Protein 5ZVL (pdb70)

Secondary structure (DSSP, 8-state):
-THHHHHHHHHHHSS-SEEEEE-TT-HHHHHHHHHHHTTT--EEEEETTTSSSTHHHHHHHHHHHS--SS-EEEESSSEEE-HHHHTHHHHTTTHHHHHHHH--/--S-S-HHHHHHHHHHHHTSSEEEEE-TT-HHHHHHHHHHHHHT---EEEEGGGSTTTTHHHHHHHHHHS--SSPEEEESSSEEE-HHHHHHHHHTTHHHHHTTSS--/-TTTTTHHHHHHHHTTSSEEEEE-TT-HHHHHHHHHHHHTT--EEEEEGGGSTTHHHHHHHHHHHHS--SS-EEEETTEEEE-TTHHHHHHHSSHHHHHHHSSS--/----TTTHHHHHHHTTSSBEEEE-TT-HHHHHHHHHHHHTT---EEEETTTSTTHHHHHHHHHHHHS--SS-BB-BSS---B-HHHHTTTTTTS-HHHHHHHSS--/--TTHHHHHHHHTSSSEEEEE-TT-HHHHHHHHHHHHT---EEEEEGGGSSSGGGHHHHTHHHH---SS-EEEESSSEEESTTTTTTTTSSSHHHHHHHHH--

Sequence (527 aa):
SDPMALAKAKEIVASAPVVVFSKSYCPFCVQVKKLFTQLGASFKAIELDTESDGTEIQSALAEWTGQRTVPNVFINGKHIGGCDDTIALNKGGKLVALLTEAGAAMAISDPMALAKAKEIVASAPVVVFSKSYCPFCVQVKKLFTQLGASFKAIELDTESDGTEIQSALAEWTGQRTVPNVFINGKHIGGCDDTIALNKGGKLVALLTEAGAISDPMALAKAKEIVASAPVVVFSKSYCPFCVQVKKLFTQLGASFKAIELDTESDGTEIQSALAEWTGQRTVPNVFINGKHIGGCDDTIALNKGGKLVALLTEAGAIISDPMALAKAKEIVASAPVVVFSKSYCPFCVQVKKLFTQLGASFKAIELDTESDGTEIQSALAEWTGQRTVPNVFINGKHIGGCDDTIALNKGGKLVALLTEAGAIDPMALAKAKEIVASAPVVVFSKSYCPFCVQVKKLFTQLGASFKAIELDTESDGTEIQSALAEWTGQRTVPNVFINGKHIGGCDDTIALNKGGKLVALLTEAGA

InterPro domains:
  IPR002109 Glutaredoxin [PF00462] (33-95)
  IPR011767 Glutaredoxin active site [PS00195] (35-50)
  IPR011899 Glutaredoxin, eukaryotic/virial [TIGR02180] (33-113)
  IPR014025 Glutaredoxin subgroup [PR00160] (33-51)
  IPR014025 Glutaredoxin subgroup [PR00160] (78-91)
  IPR014025 Glutaredoxin subgroup [PR00160] (92-105)
  IPR036249 Thioredoxin-like superfamily [SSF52833] (22-120)

Nearest PDB structures (foldseek):
  5zvl-assembly2_B  TM=1.009E+00  e=5.479E-22  Triticum aestivum
  5zvl-assembly1_A  TM=9.871E-01  e=1.030E-17  Triticum aestivum
  5gtx-assembly2_B  TM=9.747E-01  e=8.383E-14  Polygonaceae
  5kqa-assembly1_A  TM=9.798E-01  e=9.534E-14  Polygonaceae
  2e7p-assembly1_B  TM=9.756E-01  e=4.186E-13  Populus tremula x Populus tremuloides

CATH classification: 3.40.30.10

B-factor: mean 45.59, std 16.76, range [11.96, 102.01]

Radius of gyration: 39.52 Å; Cα contacts (8 Å, |Δi|>4): 935; chains: 5; bounding box: 70×101×98 Å

Foldseek 3Di:
DQVVLLVVLVVVLQPDQKEKEEAPPDPFSVVVVVVQVVLVFDYDYHHLVPDPCSVSNLVSCCVVPVANDGIWMDRNPDGQHGSVRLVVCVVPVHNSPSRVVSND/DPLAPDPVLLVVLVVQLQPAQKEWEAAPPDPQSVVVVVVCVVLVHDYYYHHLVPDPCSVSNQVRVCSVVVANDDGWMHGNHDGQGTSVGLVCCVVPPVNSVSGCVSDD/DPVPPLLVVLQVQLQPDQKEWEAAPPDPLVCVVVVVCVVLLFDYHYHHLVVDDCSVSNQVSCCVVVVARDDGFMHGNNDTQGDSCSLVVCVVDPNPSVSSVVGDRD/DDPVVLLVVLQVQLQPDQKEWEAAPPDPFSVVVVPVLVVLVFDYHYHHLVVDPHSVSNQVSVCVPPVDNDDGFMHRRSDTQGGSVRVVVCVVPVNNCVSCVVGDRD/DPCLVVVLVVVLQVAQKEKAAAPPDPLVVVVVVVCVVLVQDYDYHHQVVDPPRPSNLVVCCPPVVDSDPIFMHGSPGGQGGSVSLPVCVVDCNNVVSSVVRDD

Organism: Triticum aestivum (NCBI:txid4565)

Solvent-accessible surface area: 25458 Å² total; per-residue (Å²): 100,101,98,146,9,44,54,77,0,25,114,26,0,11,58,15,52,2,0,0,1,0,54,71,146,18,113,115,0,65,91,2,24,108,16,0,80,145,62,52,21,53,69,116,39,25,39,8,61,85,76,115,32,1,88,70,1,46,62,7,3,32,132,46,30,54,18,155,61,25,0,4,0,0,8,25,54,69,58,34,3,2,1,94,69,0,67,46,44,49,162,26,68,106,0,65,37,58,8,79,124,16,36,94,138,169,74,21,87,53,92,173,11,20,56,89,0,22,108,18,0,4,58,13,44,0,0,0,0,0,45,31,20,13,13,57,0,58,95,3,33,111,31,0,89,111,51,61,5,76,58,82,38,20,41,5,40,92,72,122,36,1,112,81,4,37,57,1,2,16,69,51,35,58,32,182,70,24,0,4,0,0,7,32,34,65,60,36,2,3,10,73,68,1,86,60,40,44,188,59,38,134,0,66,47,52,5,84,116,12,48,46,97,89,82,76,97,20,10,42,86,0,21,111,18,1,9,57,16,38,0,0,0,0,0,48,37,31,14,14,54,0,58,92,0,34,138,19,0,84,140,50,52,6,66,66,76,35,22,48,4,43,97,80,116,43,3,103,79,1,30,59,3,1,23,92,56,26,65,27,193,87,17,0,1,0,1,5,32,7,106,48,32,3,6,28,78,62,0,46,54,42,47,162,42,62,134,0,69,58,57,4,83,115,10,44,17,214,171,91,60,91,151,10,39,48,71,0,17,104,26,1,9,59,16,34,0,0,0,0,0,46,35,23,12,20,43,0,70,66,3,40,73,7,0,88,129,55,50,5,63,56,89,38,15,38,5,40,87,76,122,37,0,107,83,4,29,56,2,2,19,83,66,40,66,33,197,77,20,0,2,0,1,8,35,5,121,33,42,1,2,8,94,76,2,56,50,36,62,159,56,56,120,0,75,42,46,2,77,136,10,70,7,171,147,101,121,6,41,49,85,0,88,118,25,13,90,49,25,42,0,0,0,0,0,54,41,32,14,19,70,0,52,93,0,38,123,30,2,93,130,50,55,1,72,62,86,50,19,47,8,46,91,85,118,37,2,102,66,8,33,60,2,2,25,147,72,34,42,24,154,84,19,2,2,0,1,4,90,58,98,57,26,4,12,18,106,74,0,72,55,43,35,185,47,50,142,0,68,43,53,3,96,142,28,25,88

Structure (mmCIF, N/CA/C/O backbone):
data_5ZVL
#
_entry.id   5ZVL
#
_cell.length_a   92.557
_cell.length_b   173.636
_cell.length_c   175.708
_cell.angle_alpha   90.000
_cell.angle_beta   90.000
_cell.angle_gamma   90.000
#
_symmetry.space_group_name_H-M   'I 2 2 2'
#
loop_
_entity.id
_entity.type
_entity.pdbx_description
1 polymer Glutaredoxin
2 water water
#
loop_
_atom_site.group_PDB
_atom_site.id
_atom_site.type_symbol
_atom_site.label_atom_id
_atom_site.label_alt_id
_atom_site.label_comp_id
_atom_site.label_asym_id
_atom_site.label_entity_id
_atom_site.label_seq_id
_atom_site.pdbx_PDB_ins_code
_atom_site.Cartn_x
_atom_site.Cartn_y
_atom_site.Cartn_z
_atom_site.occupancy
_atom_site.B_iso_or_equiv
_atom_site.auth_seq_id
_atom_site.auth_comp_id
_atom_site.auth_asym_id
_atom_site.auth_atom_id
_atom_site.pdbx_PDB_model_num
ATOM 1 N N . SER A 1 48 ? 6.355 14.327 -13.948 1.00 83.76 48 SER A N 1
ATOM 2 C CA . SER A 1 48 ? 7.287 15.298 -13.409 1.00 86.57 48 SER A CA 1
ATOM 3 C C . SER A 1 48 ? 6.902 16.725 -13.769 1.00 83.20 48 SER A C 1
ATOM 4 O O . SER A 1 48 ? 6.398 17.472 -12.941 1.00 80.58 48 SER A O 1
ATOM 7 N N . ASP A 1 49 ? 7.143 17.089 -15.010 1.00 78.04 49 ASP A N 1
ATOM 8 C CA . ASP A 1 49 ? 6.837 18.415 -15.502 1.00 77.41 49 ASP A CA 1
ATOM 9 C C . ASP A 1 49 ? 7.372 19.532 -14.611 1.00 78.05 49 ASP A C 1
ATOM 10 O O . ASP A 1 49 ? 8.567 19.809 -14.630 1.00 76.70 49 ASP A O 1
ATOM 15 N N . PRO A 1 50 ? 6.448 20.176 -13.799 1.00 77.82 50 PRO A N 1
ATOM 16 C CA . PRO A 1 50 ? 7.001 21.279 -13.016 1.00 70.40 50 PRO A CA 1
ATOM 17 C C . PRO A 1 50 ? 7.996 20.788 -12.027 1.00 66.65 50 PRO A C 1
ATOM 18 O O . PRO A 1 50 ? 8.748 21.569 -11.483 1.00 61.94 50 PRO A O 1
ATOM 22 N N . MET A 1 51 ? 7.993 19.491 -11.806 1.00 67.89 51 MET A N 1
ATOM 23 C CA . MET A 1 51 ? 8.916 18.890 -10.880 1.00 67.99 51 MET A CA 1
ATOM 24 C C . MET A 1 51 ? 10.245 18.909 -11.580 1.00 63.44 51 MET A C 1
ATOM 25 O O . MET A 1 51 ? 11.293 19.093 -10.992 1.00 57.32 51 MET A O 1
ATOM 30 N N . ALA A 1 52 ? 10.166 18.718 -12.875 1.00 61.89 52 ALA A N 1
ATOM 31 C CA . ALA A 1 52 ? 11.341 18.717 -13.737 1.00 57.90 52 ALA A CA 1
ATOM 32 C C . ALA A 1 52 ? 11.990 20.099 -13.793 1.00 56.78 52 ALA A C 1
ATOM 33 O O . ALA A 1 52 ? 13.196 20.251 -13.537 1.00 49.53 52 ALA A O 1
ATOM 35 N N . LEU A 1 53 ? 11.167 21.097 -14.129 1.00 58.90 53 LEU A N 1
ATOM 36 C CA . LEU A 1 53 ? 11.577 22.503 -14.202 1.00 53.76 53 LEU A CA 1
ATOM 37 C C . LEU A 1 53 ? 12.272 22.979 -12.949 1.00 45.15 53 LEU A C 1
ATOM 38 O O . LEU A 1 53 ? 13.109 23.877 -12.998 1.00 36.27 53 LEU A O 1
ATOM 43 N N . ALA A 1 54 ? 11.905 22.387 -11.819 1.00 46.08 54 ALA A N 1
ATOM 44 C CA . ALA A 1 54 ? 12.558 22.701 -10.565 1.00 46.50 54 ALA A CA 1
ATOM 45 C C . ALA A 1 54 ? 13.998 22.194 -10.576 1.00 52.02 54 ALA A C 1
ATOM 46 O O . ALA A 1 54 ? 14.942 22.986 -10.423 1.00 45.57 54 ALA A O 1
ATOM 48 N N . LYS A 1 55 ? 14.168 20.916 -10.853 1.00 57.31 55 LYS A N 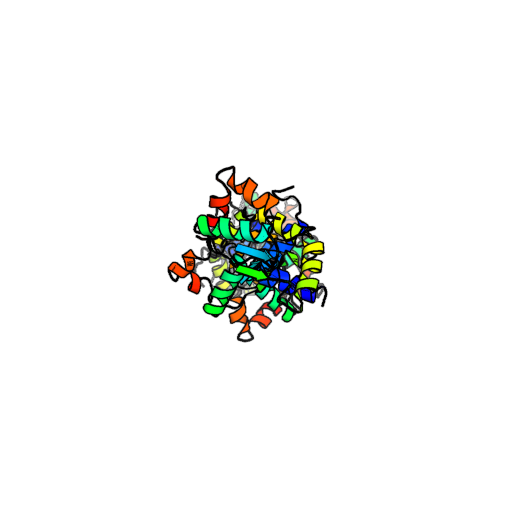1
ATOM 49 C CA . LYS A 1 55 ? 15.462 20.294 -10.796 1.00 53.47 55 LYS A CA 1
ATOM 50 C C . LYS A 1 55 ? 16.373 21.021 -11.705 1.00 47.84 55 LYS A C 1
ATOM 51 O O . LYS A 1 55 ? 17.462 21.374 -11.347 1.00 42.27 55 LYS A O 1
ATOM 57 N N . ALA A 1 56 ? 15.891 21.265 -12.895 1.00 41.99 56 ALA A N 1
ATOM 58 C CA . ALA A 1 56 ? 16.601 22.090 -13.856 1.00 42.97 56 ALA A CA 1
ATOM 59 C C . ALA A 1 56 ? 17.195 23.311 -13.153 1.00 48.86 56 ALA A C 1
ATOM 60 O O . ALA A 1 56 ? 18.421 23.454 -13.076 1.00 40.75 56 ALA A O 1
ATOM 62 N N . LYS A 1 57 ? 16.306 24.155 -12.615 1.00 53.79 57 LYS A N 1
ATOM 63 C CA . LYS A 1 57 ? 16.656 25.382 -11.891 1.00 44.05 57 LYS A CA 1
ATOM 64 C C . LYS A 1 57 ? 17.536 25.118 -10.677 1.00 42.87 57 LYS A C 1
ATOM 65 O O . LYS A 1 57 ? 18.485 25.862 -10.398 1.00 34.24 57 LYS A O 1
ATOM 71 N N . GLU A 1 58 ? 17.235 24.050 -9.985 1.00 42.86 58 GLU A N 1
ATOM 72 C CA . GLU A 1 58 ? 18.020 23.679 -8.854 1.00 47.67 58 GLU A CA 1
ATOM 73 C C . GLU A 1 58 ? 19.440 23.584 -9.326 1.00 52.89 58 GLU A C 1
ATOM 74 O O . GLU A 1 58 ? 20.317 24.206 -8.772 1.00 47.42 58 GLU A O 1
ATOM 80 N N . ILE A 1 59 ? 19.661 22.785 -10.359 1.00 53.54 59 ILE A N 1
ATOM 81 C CA . ILE A 1 59 ? 20.987 22.587 -10.935 1.00 47.16 59 ILE A CA 1
ATOM 82 C C . ILE A 1 59 ? 21.682 23.914 -11.227 1.00 46.75 59 ILE A C 1
ATOM 83 O O . ILE A 1 59 ? 22.780 24.177 -10.705 1.00 41.65 59 ILE A O 1
ATOM 88 N N . VAL A 1 60 ? 21.028 24.767 -11.970 1.00 45.22 60 VAL A N 1
ATOM 89 C CA . VAL A 1 60 ? 21.670 25.955 -12.445 1.00 44.81 60 VAL A CA 1
ATOM 90 C C . VAL A 1 60 ? 22.127 26.776 -11.328 1.00 51.88 60 VAL A C 1
ATOM 91 O O . VAL A 1 60 ? 23.090 27.491 -11.442 1.00 53.39 60 VAL A O 1
ATOM 95 N N . ALA A 1 61 ? 21.409 26.712 -10.245 1.00 51.34 61 ALA A N 1
ATOM 96 C CA . ALA A 1 61 ? 21.844 27.364 -9.023 1.00 49.16 61 ALA A CA 1
ATOM 97 C C . ALA A 1 61 ? 22.979 26.535 -8.454 1.00 52.83 61 ALA A C 1
ATOM 98 O O . ALA A 1 61 ? 22.801 25.343 -8.158 1.00 55.55 61 ALA A O 1
ATOM 100 N N . SER A 1 62 ? 24.142 27.174 -8.318 1.00 57.56 62 SER A N 1
ATOM 101 C CA . SER A 1 62 ? 25.399 26.502 -7.970 1.00 60.51 62 SER A CA 1
ATOM 102 C C . SER A 1 62 ? 25.662 25.283 -8.875 1.00 49.03 62 SER A C 1
ATOM 103 O O . SER A 1 62 ? 25.284 24.169 -8.478 1.00 49.65 62 SER A O 1
ATOM 106 N N . ALA A 1 63 ? 26.308 25.429 -10.052 1.00 50.94 63 ALA A N 1
ATOM 107 C CA . ALA A 1 63 ? 27.037 26.603 -10.620 1.00 44.62 63 ALA A CA 1
ATOM 108 C C . ALA A 1 63 ? 28.283 26.994 -9.808 1.00 42.97 63 ALA A C 1
ATOM 109 O O . ALA A 1 63 ? 28.534 26.356 -8.785 1.00 50.15 63 ALA A O 1
ATOM 111 N N . PRO A 1 64 ? 29.013 27.999 -10.237 1.00 36.52 64 PRO A N 1
ATOM 112 C CA . PRO A 1 64 ? 29.114 29.118 -11.156 1.00 43.06 64 PRO A CA 1
ATOM 113 C C . PRO A 1 64 ? 28.669 28.906 -12.537 1.00 45.92 64 PRO A C 1
ATOM 114 O O . PRO A 1 64 ? 27.740 29.547 -12.937 1.00 45.68 64 PRO A O 1
ATOM 118 N N . VAL A 1 65 ? 29.360 28.048 -13.265 1.00 49.55 65 VAL A N 1
ATOM 119 C CA . VAL A 1 65 ? 29.005 27.745 -14.644 1.00 43.60 65 VAL A CA 1
ATOM 120 C C . VAL A 1 65 ? 28.239 26.441 -14.701 1.00 41.81 65 VAL A C 1
ATOM 121 O O . VAL A 1 65 ? 28.529 25.521 -13.937 1.00 41.76 65 VAL A O 1
ATOM 125 N N . VAL A 1 66 ? 27.241 26.371 -15.577 1.00 35.14 66 VAL A N 1
ATOM 126 C CA . VAL A 1 66 ? 26.543 25.121 -15.807 1.00 36.14 66 VAL A CA 1
ATOM 127 C C . VAL A 1 66 ? 26.253 24.943 -17.289 1.00 46.70 66 VAL A C 1
ATOM 128 O O . VAL A 1 66 ? 25.708 25.840 -17.937 1.00 49.20 66 VAL A O 1
ATOM 132 N N . VAL A 1 67 ? 26.655 23.790 -17.826 1.00 49.00 67 VAL A N 1
ATOM 133 C CA . VAL A 1 67 ? 26.410 23.444 -19.218 1.00 41.96 67 VAL A CA 1
ATOM 134 C C . VAL A 1 67 ? 25.529 22.221 -19.265 1.00 41.36 67 VAL A C 1
ATOM 135 O O . VAL A 1 67 ? 25.954 21.137 -18.879 1.00 45.43 67 VAL A O 1
ATOM 139 N N . PHE A 1 68 ? 24.293 22.384 -19.708 1.00 43.19 68 PHE A N 1
ATOM 140 C CA . PHE A 1 68 ? 23.480 21.214 -19.984 1.00 43.77 68 PHE A CA 1
ATOM 141 C C . PHE A 1 68 ? 24.052 20.645 -21.259 1.00 49.43 68 PHE A C 1
ATOM 142 O O . PHE A 1 68 ? 24.487 21.400 -22.129 1.00 46.82 68 PHE A O 1
ATOM 150 N N . SER A 1 69 ? 24.095 19.321 -21.363 1.00 54.45 69 SER A N 1
ATOM 151 C CA . SER A 1 69 ? 24.896 18.686 -22.406 1.00 50.31 69 SER A CA 1
ATOM 152 C C . SER A 1 69 ? 24.398 17.288 -22.743 1.00 45.97 69 SER A C 1
ATOM 153 O O . SER A 1 69 ? 23.655 16.687 -21.969 1.00 44.52 69 SER A O 1
ATOM 156 N N . LYS A 1 70 ? 24.868 16.748 -23.857 1.00 50.00 70 LYS A N 1
ATOM 157 C CA . LYS A 1 70 ? 24.868 15.310 -24.119 1.00 49.31 70 LYS A CA 1
ATOM 158 C C . LYS A 1 70 ? 26.255 14.749 -24.369 1.00 44.97 70 LYS A C 1
ATOM 159 O O . LYS A 1 70 ? 27.169 15.433 -24.755 1.00 47.55 70 LYS A O 1
ATOM 165 N N . SER A 1 71 ? 26.385 13.455 -24.164 1.00 45.55 71 SER A N 1
ATOM 166 C CA . SER A 1 71 ? 27.670 12.769 -24.244 1.00 49.64 71 SER A CA 1
ATOM 167 C C . SER A 1 71 ? 28.294 12.804 -25.590 1.00 46.98 71 SER A C 1
ATOM 168 O O . SER A 1 71 ? 29.477 12.951 -25.752 1.00 38.81 71 SER A O 1
ATOM 171 N N . TYR A 1 72 ? 27.430 12.703 -26.562 1.00 39.99 72 TYR A N 1
ATOM 172 C CA . TYR A 1 72 ? 27.796 12.620 -27.919 1.00 34.62 72 TYR A CA 1
ATOM 173 C C . TYR A 1 72 ? 27.641 13.849 -28.725 1.00 44.15 72 TYR A C 1
ATOM 174 O O . TYR A 1 72 ? 27.570 13.779 -29.904 1.00 41.97 72 TYR A O 1
ATOM 183 N N . CYS A 1 73 ? 27.559 14.992 -28.101 1.00 50.18 73 CYS A N 1
ATOM 184 C CA . CYS A 1 73 ? 27.364 16.262 -28.808 1.00 47.61 73 CYS A CA 1
ATOM 185 C C . CYS A 1 73 ? 28.701 16.963 -29.090 1.00 46.49 73 CYS A C 1
ATOM 186 O O . CYS A 1 73 ? 29.411 17.369 -28.161 1.00 42.41 73 CYS A O 1
ATOM 189 N N . PRO A 1 74 ? 29.060 17.062 -30.381 1.00 45.39 74 PRO A N 1
ATOM 190 C CA . PRO A 1 74 ? 30.271 17.744 -30.847 1.00 46.19 74 PRO A CA 1
ATOM 191 C C . PRO A 1 74 ? 30.443 19.126 -30.210 1.00 50.75 74 PRO A C 1
ATOM 192 O O . PRO A 1 74 ? 31.466 19.377 -29.567 1.00 46.55 74 PRO A O 1
ATOM 196 N N . PHE A 1 75 ? 29.451 20.001 -30.394 1.00 55.27 75 PHE A N 1
ATOM 197 C CA . PHE A 1 75 ? 29.512 21.373 -29.888 1.00 53.60 75 PHE A CA 1
ATOM 198 C C . PHE A 1 75 ? 29.746 21.468 -28.377 1.00 51.31 75 PHE A C 1
ATOM 199 O O . PHE A 1 75 ? 30.634 22.211 -27.946 1.00 48.76 75 PHE A O 1
ATOM 207 N N . CYS A 1 76 ? 28.965 20.720 -27.584 1.00 43.85 76 CYS A N 1
ATOM 208 C CA . CYS A 1 76 ? 29.090 20.722 -26.114 1.00 41.47 76 CYS A CA 1
ATOM 209 C C . CYS A 1 76 ? 30.538 20.585 -25.678 1.00 45.29 76 CYS A C 1
ATOM 210 O O . CYS A 1 76 ? 30.981 21.212 -24.714 1.00 45.59 76 CYS A O 1
ATOM 213 N N . VAL A 1 77 ? 31.277 19.773 -26.427 1.00 54.58 77 VAL A N 1
ATOM 214 C CA . VAL A 1 77 ? 32.695 19.541 -26.160 1.00 56.87 77 VAL A CA 1
ATOM 215 C C . VAL A 1 77 ? 33.584 20.766 -26.478 1.00 50.44 77 VAL A C 1
ATOM 216 O O . VAL A 1 77 ? 34.606 20.986 -25.808 1.00 51.84 77 VAL A O 1
ATOM 220 N N . GLN A 1 78 ? 33.110 21.632 -27.366 1.00 43.51 78 GLN A N 1
ATOM 221 C CA . GLN A 1 78 ? 33.903 22.783 -27.768 1.00 48.52 78 GLN A CA 1
ATOM 222 C C . GLN A 1 78 ? 33.787 23.794 -26.724 1.00 57.95 78 GLN A C 1
ATOM 223 O O . GLN A 1 78 ? 34.702 24.541 -26.411 1.00 57.98 78 GLN A O 1
ATOM 229 N N . VAL A 1 79 ? 32.595 23.823 -26.197 1.00 57.66 79 VAL A N 1
ATOM 230 C CA . VAL A 1 79 ? 32.280 24.638 -25.049 1.00 53.55 79 VAL A CA 1
ATOM 231 C C . VAL A 1 79 ? 33.208 24.225 -23.920 1.00 57.00 79 VAL A C 1
ATOM 232 O O . VAL A 1 79 ? 34.094 25.003 -23.542 1.00 58.21 79 VAL A O 1
ATOM 236 N N . LYS A 1 80 ? 33.042 23.007 -23.437 1.00 49.57 80 LYS A N 1
ATOM 237 C CA . LYS A 1 80 ? 33.740 22.579 -22.262 1.00 49.84 80 LYS A CA 1
ATOM 238 C C . LYS A 1 80 ? 35.217 22.821 -22.335 1.00 60.42 80 LYS A C 1
ATOM 239 O O . LYS A 1 80 ? 35.847 23.205 -21.394 1.00 60.36 80 LYS A O 1
ATOM 245 N N . LYS A 1 81 ? 35.677 22.891 -23.534 1.00 61.52 81 LYS A N 1
ATOM 246 C CA . LYS A 1 81 ? 37.053 23.063 -23.680 1.00 63.40 81 LYS A CA 1
ATOM 247 C C . LYS A 1 81 ? 37.362 24.503 -23.517 1.00 60.84 81 LYS A C 1
ATOM 248 O O . LY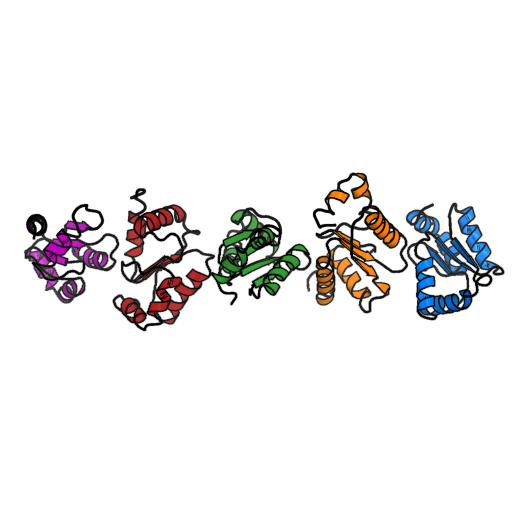S A 1 81 ? 38.232 24.856 -22.758 1.00 53.76 81 LYS A O 1
ATOM 254 N N . LEU A 1 82 ? 36.547 25.307 -24.176 1.00 58.89 82 LEU A N 1
ATOM 255 C CA . LEU A 1 82 ? 36.733 26.739 -24.131 1.00 61.18 82 LEU A CA 1
ATOM 256 C C . LEU A 1 82 ? 36.855 27.189 -22.715 1.00 67.96 82 LEU A C 1
ATOM 257 O O . LEU A 1 82 ? 37.625 28.073 -22.392 1.00 65.79 82 LEU A O 1
ATOM 262 N N . PHE A 1 83 ? 36.116 26.553 -21.838 1.00 65.97 83 PHE A N 1
ATOM 263 C CA . PHE A 1 83 ? 36.162 27.007 -20.486 1.00 63.91 83 PHE A CA 1
ATOM 264 C C . PHE A 1 83 ? 37.478 26.597 -19.955 1.00 67.84 83 PHE A C 1
ATOM 265 O O . PHE A 1 83 ? 38.255 27.421 -19.545 1.00 66.23 83 PHE A O 1
ATOM 273 N N . THR A 1 84 ? 37.806 25.346 -20.179 1.00 69.03 84 THR A N 1
ATOM 274 C CA . THR A 1 84 ? 38.941 24.811 -19.520 1.00 66.18 84 THR A CA 1
ATOM 275 C C . THR A 1 84 ? 40.165 25.533 -19.927 1.00 66.11 84 THR A C 1
ATOM 276 O O . THR A 1 84 ? 41.003 25.794 -19.118 1.00 66.31 84 THR A O 1
ATOM 280 N N . GLN A 1 85 ? 40.225 25.946 -21.171 1.00 62.87 85 GLN A N 1
ATOM 281 C CA . GLN A 1 85 ? 41.423 26.595 -21.624 1.00 63.49 85 GLN A CA 1
ATOM 282 C C . GLN A 1 85 ? 41.342 28.027 -21.331 1.00 69.50 85 GLN A C 1
ATOM 283 O O . GLN A 1 85 ? 42.173 28.797 -21.764 1.00 70.94 85 GLN A O 1
ATOM 289 N N . LEU A 1 86 ? 40.321 28.387 -20.584 1.00 73.36 86 LEU A N 1
ATOM 290 C CA . LEU A 1 86 ? 40.107 29.760 -20.134 1.00 73.26 86 LEU A CA 1
ATOM 291 C C . LEU A 1 86 ? 40.408 29.929 -18.660 1.00 70.25 86 LEU A C 1
ATOM 292 O O . LEU A 1 86 ? 40.520 31.055 -18.177 1.00 61.66 86 LEU A O 1
ATOM 297 N N . GLY A 1 87 ? 40.551 28.809 -17.958 1.00 68.51 87 GLY A N 1
ATOM 298 C CA . GLY A 1 87 ? 40.820 28.836 -16.531 1.00 70.36 87 GLY A CA 1
ATOM 299 C C . GLY A 1 87 ? 39.525 28.701 -15.758 1.00 71.88 87 GLY A C 1
ATOM 300 O O . GLY A 1 87 ? 39.481 28.879 -14.538 1.00 73.02 87 GLY A O 1
ATOM 301 N N . ALA A 1 88 ? 38.467 28.366 -16.486 1.00 69.03 88 ALA A N 1
ATOM 302 C CA . ALA A 1 88 ? 37.127 28.318 -15.916 1.00 65.64 88 ALA A CA 1
ATOM 303 C C . ALA A 1 88 ? 36.957 27.105 -15.041 1.00 64.88 88 ALA A C 1
ATOM 304 O O . ALA A 1 88 ? 37.927 26.462 -14.658 1.00 73.33 88 ALA A O 1
ATOM 306 N N . SER A 1 89 ? 35.701 26.773 -14.812 1.00 62.62 89 SER A N 1
ATOM 307 C CA . SER A 1 89 ? 35.315 25.719 -13.910 1.00 62.22 89 SER A CA 1
ATOM 308 C C . SER A 1 89 ? 33.875 25.563 -14.023 1.00 57.96 89 SER A C 1
ATOM 309 O O . SER A 1 89 ? 33.172 26.504 -13.924 1.00 56.81 89 SER A O 1
ATOM 312 N N . PHE A 1 90 ? 33.411 24.361 -14.228 1.00 56.13 90 PHE A N 1
ATOM 313 C CA . PHE A 1 90 ? 32.004 24.177 -14.540 1.00 50.46 90 PHE A CA 1
ATOM 314 C C . PHE A 1 90 ? 31.399 22.883 -14.037 1.00 52.89 90 PHE A C 1
ATOM 315 O O . PHE A 1 90 ? 32.063 22.061 -13.412 1.00 61.99 90 PHE A O 1
ATOM 323 N N . LYS A 1 91 ? 30.148 22.676 -14.366 1.00 44.66 91 LYS A N 1
ATOM 324 C CA . LYS A 1 91 ? 29.450 21.524 -13.915 1.00 47.24 91 LYS A CA 1
ATOM 325 C C . LYS A 1 91 ? 28.683 21.132 -15.102 1.00 54.96 91 LYS A C 1
ATOM 326 O O . LYS A 1 91 ? 28.059 21.948 -15.687 1.00 53.07 91 LYS A O 1
ATOM 332 N N . ALA A 1 92 ? 28.743 19.879 -15.484 1.00 53.23 92 ALA A N 1
ATOM 333 C CA . ALA A 1 92 ? 28.178 19.423 -16.747 1.00 46.40 92 ALA A CA 1
ATOM 334 C C . ALA A 1 92 ? 27.159 18.340 -16.463 1.00 42.72 92 ALA A C 1
ATOM 335 O O . ALA A 1 92 ? 27.324 17.573 -15.529 1.00 49.15 92 ALA A O 1
ATOM 337 N N . ILE A 1 93 ? 26.196 18.203 -17.330 1.00 37.76 93 ILE A N 1
ATOM 338 C CA . ILE A 1 93 ? 25.127 17.317 -17.049 1.00 43.00 93 ILE A CA 1
ATOM 339 C C . ILE A 1 93 ? 24.703 16.586 -18.270 1.00 52.21 93 ILE A C 1
ATOM 340 O O . ILE A 1 93 ? 23.920 17.060 -19.040 1.00 53.76 93 ILE A O 1
ATOM 345 N N . GLU A 1 94 ? 25.185 15.386 -18.421 1.00 49.55 94 GLU A N 1
ATOM 346 C CA . GLU A 1 94 ? 25.000 14.673 -19.669 1.00 43.05 94 GLU A CA 1
ATOM 347 C C . GLU A 1 94 ? 23.623 14.015 -19.687 1.00 43.45 94 GLU A C 1
ATOM 348 O O . GLU A 1 94 ? 23.389 13.000 -19.046 1.00 45.00 94 GLU A O 1
ATOM 354 N N . LEU A 1 95 ? 22.742 14.553 -20.458 1.00 45.08 95 LEU A N 1
ATOM 355 C CA . LEU A 1 95 ? 21.398 14.192 -20.265 1.00 48.45 95 LEU A CA 1
ATOM 356 C C . LEU A 1 95 ? 21.021 12.859 -20.785 1.00 52.29 95 LEU A C 1
ATOM 357 O O . LEU A 1 95 ? 20.045 12.283 -20.407 1.00 56.87 95 LEU A O 1
ATOM 362 N N . ASP A 1 96 ? 21.789 12.383 -21.724 1.00 58.90 96 ASP A N 1
ATOM 363 C CA . ASP A 1 96 ? 21.609 11.037 -22.267 1.00 53.32 96 ASP A CA 1
ATOM 364 C C . ASP A 1 96 ? 21.891 9.998 -21.181 1.00 54.30 96 ASP A C 1
ATOM 365 O O . ASP A 1 96 ? 21.175 8.998 -21.066 1.00 53.49 96 ASP A O 1
ATOM 370 N N . THR A 1 97 ? 22.942 10.245 -20.399 1.00 49.18 97 THR A N 1
ATOM 371 C CA . THR A 1 97 ? 23.228 9.454 -19.209 1.00 54.82 97 THR A CA 1
ATOM 372 C C . THR A 1 97 ? 21.929 9.252 -18.416 1.00 66.95 97 THR A C 1
ATOM 373 O O . THR A 1 97 ? 21.330 8.165 -18.449 1.00 68.42 97 THR A O 1
ATOM 377 N N . GLU A 1 98 ? 21.431 10.317 -17.802 1.00 66.57 98 GLU A N 1
ATOM 378 C CA . GLU A 1 98 ? 20.325 10.259 -16.838 1.00 65.73 98 GLU A CA 1
ATOM 379 C C . GLU A 1 98 ? 18.923 9.953 -17.301 1.00 64.00 98 GLU A C 1
ATOM 380 O O . GLU A 1 98 ? 18.513 10.343 -18.357 1.00 62.06 98 GLU A O 1
ATOM 386 N N . SER A 1 99 ? 18.198 9.262 -16.445 1.00 59.72 99 SER A N 1
ATOM 387 C CA . SER A 1 99 ? 16.857 8.781 -16.702 1.00 62.15 99 SER A CA 1
ATOM 388 C C . SER A 1 99 ? 15.820 9.845 -16.920 1.00 70.01 99 SER A C 1
ATOM 389 O O . SER A 1 99 ? 14.818 9.615 -17.567 1.00 68.77 99 SER A O 1
ATOM 392 N N . ASP A 1 100 ? 16.070 11.015 -16.359 1.00 73.97 100 ASP A N 1
ATOM 393 C CA . ASP A 1 100 ? 15.176 12.142 -16.450 1.00 67.91 100 ASP A CA 1
ATOM 394 C C . ASP A 1 100 ? 15.560 12.996 -17.633 1.00 70.13 100 ASP A C 1
ATOM 395 O O . ASP A 1 100 ? 14.791 13.181 -18.565 1.00 68.20 100 ASP A O 1
ATOM 400 N N . GLY A 1 101 ? 16.779 13.506 -17.586 1.00 64.46 101 GLY A N 1
ATOM 401 C CA . GLY A 1 101 ? 17.354 14.352 -18.615 1.00 53.21 101 GLY A CA 1
ATOM 402 C C . GLY A 1 101 ? 16.596 14.681 -19.872 1.00 52.53 101 GLY A C 1
ATOM 403 O O . GLY A 1 101 ? 16.942 15.600 -20.554 1.00 52.33 101 GLY A O 1
ATOM 404 N N . THR A 1 102 ? 15.567 13.930 -20.179 1.00 54.99 102 THR A N 1
ATOM 405 C CA . THR A 1 102 ? 14.786 14.177 -21.368 1.00 59.08 102 THR A CA 1
ATOM 406 C C . THR A 1 102 ? 13.632 15.058 -21.022 1.00 62.71 102 THR A C 1
ATOM 407 O O . THR A 1 102 ? 13.094 15.730 -21.862 1.00 62.19 102 THR A O 1
ATOM 411 N N . GLU A 1 103 ? 13.257 15.033 -19.759 1.00 68.68 103 GLU A N 1
ATOM 412 C CA . GLU A 1 103 ? 12.182 15.838 -19.254 1.00 66.26 103 GLU A CA 1
ATOM 413 C C . GLU A 1 103 ? 12.778 17.183 -19.023 1.00 58.23 103 GLU A C 1
ATOM 414 O O . GLU A 1 103 ? 12.220 18.183 -19.404 1.00 56.34 103 GLU A O 1
ATOM 420 N N . ILE A 1 104 ? 13.866 17.212 -18.311 1.00 51.11 104 ILE A N 1
ATOM 421 C CA . ILE A 1 104 ? 14.600 18.410 -18.224 1.00 51.50 104 ILE A CA 1
ATOM 422 C C . ILE A 1 104 ? 14.595 19.115 -19.531 1.00 54.67 104 ILE A C 1
ATOM 423 O O . ILE A 1 104 ? 13.979 20.119 -19.680 1.00 58.39 104 ILE A O 1
ATOM 428 N N . GLN A 1 105 ? 15.219 18.530 -20.508 1.00 54.21 105 GLN A N 1
ATOM 429 C CA . GLN A 1 105 ? 15.351 19.123 -21.802 1.00 54.43 105 GLN A CA 1
ATOM 430 C C . GLN A 1 105 ? 14.068 19.759 -22.227 1.00 55.90 105 GLN A C 1
ATOM 431 O O . GLN A 1 105 ? 14.084 20.749 -22.906 1.00 54.66 105 GLN A O 1
ATOM 437 N N . SER A 1 106 ? 12.952 19.185 -21.822 1.00 60.10 106 SER A N 1
ATOM 438 C CA . SER A 1 106 ? 11.634 19.716 -22.179 1.00 63.43 106 SER A CA 1
ATOM 439 C C . SER A 1 106 ? 11.352 20.931 -21.339 1.00 62.64 106 SER A C 1
ATOM 440 O O . SER A 1 106 ? 10.827 21.919 -21.797 1.00 61.81 106 SER A O 1
ATOM 443 N N . ALA A 1 107 ? 11.707 20.822 -20.083 1.00 58.55 107 ALA A N 1
ATOM 444 C CA . ALA A 1 107 ? 11.646 21.916 -19.130 1.00 54.44 107 ALA A CA 1
ATOM 445 C C . ALA A 1 107 ? 12.474 23.088 -19.637 1.00 55.40 107 ALA A C 1
ATOM 446 O O . ALA A 1 107 ? 11.937 24.170 -19.878 1.00 60.35 107 ALA A O 1
ATOM 448 N N . LEU A 1 108 ? 13.777 22.868 -19.811 1.00 50.41 108 LEU A N 1
ATOM 449 C CA . LEU A 1 108 ? 14.674 23.902 -20.322 1.00 52.06 108 LEU A CA 1
ATOM 450 C C . LEU A 1 108 ? 14.101 24.588 -21.574 1.00 54.16 108 LEU A C 1
ATOM 451 O O . LEU A 1 108 ? 14.312 25.780 -21.810 1.00 49.01 108 LEU A O 1
ATOM 456 N N . ALA A 1 109 ? 13.351 23.830 -22.362 1.00 57.92 109 ALA A N 1
ATOM 457 C CA . ALA A 1 109 ? 12.744 24.367 -23.569 1.00 62.46 109 ALA A CA 1
ATOM 458 C C . ALA A 1 109 ? 11.668 25.392 -23.231 1.00 65.57 109 ALA A C 1
ATOM 459 O O . ALA A 1 109 ? 11.684 26.516 -23.743 1.00 66.51 109 ALA A O 1
ATOM 461 N N . GLU A 1 110 ? 10.790 25.029 -22.329 1.00 67.08 110 GLU A N 1
ATOM 462 C CA . GLU A 1 110 ? 9.727 25.911 -21.957 1.00 70.92 110 GLU A CA 1
ATOM 463 C C . GLU A 1 110 ? 10.336 27.085 -21.264 1.00 66.69 110 GLU A C 1
ATOM 464 O O . GLU A 1 110 ? 10.094 28.214 -21.605 1.00 62.34 110 GLU A O 1
ATOM 470 N N . TRP A 1 111 ? 11.168 26.804 -20.304 1.00 56.47 111 TRP A N 1
ATOM 471 C CA . TRP A 1 111 ? 11.795 27.847 -19.550 1.00 52.04 111 TRP A CA 1
ATOM 472 C C . TRP A 1 111 ? 12.601 28.814 -20.369 1.00 56.17 111 TRP A C 1
ATOM 473 O O . TRP A 1 111 ? 12.425 29.980 -20.240 1.00 58.51 111 TRP A O 1
ATOM 484 N N . THR A 1 112 ? 13.500 28.366 -21.210 1.00 56.24 112 THR A N 1
ATOM 485 C CA . THR A 1 112 ? 14.372 29.320 -21.910 1.00 51.45 112 THR A CA 1
ATOM 486 C C . THR A 1 112 ? 14.255 29.363 -23.419 1.00 52.93 112 THR A C 1
ATOM 487 O O . THR A 1 112 ? 14.966 30.140 -24.057 1.00 51.68 112 THR A O 1
ATOM 491 N N . GLY A 1 113 ? 13.397 28.530 -23.997 1.00 54.40 113 GLY A N 1
ATOM 492 C CA . GLY A 1 113 ? 13.163 28.576 -25.434 1.00 54.16 113 GLY A CA 1
ATOM 493 C C . GLY A 1 113 ? 14.252 27.930 -26.269 1.00 56.54 113 GLY A C 1
ATOM 494 O O . GLY A 1 113 ? 14.244 28.019 -27.493 1.00 58.85 113 GLY A O 1
ATOM 495 N N . GLN A 1 114 ? 15.237 27.325 -25.613 1.00 59.97 114 GLN A N 1
ATOM 496 C CA . GLN A 1 114 ? 16.362 26.691 -26.285 1.00 54.29 114 GLN A CA 1
ATOM 497 C C . GLN A 1 114 ? 16.229 25.228 -26.147 1.00 58.83 114 GLN A C 1
ATOM 498 O O . GLN A 1 114 ? 16.339 24.701 -25.069 1.00 60.66 114 GLN A O 1
ATOM 504 N N . ARG A 1 115 ? 16.002 24.563 -27.260 1.00 61.71 115 ARG A N 1
ATOM 505 C CA . ARG A 1 115 ? 15.811 23.127 -27.293 1.00 63.67 115 ARG A CA 1
ATOM 506 C C . ARG A 1 115 ? 17.047 22.315 -27.631 1.00 51.33 115 ARG A C 1
ATOM 507 O O . ARG A 1 115 ? 17.050 21.122 -27.464 1.00 46.66 115 ARG A O 1
ATOM 515 N N . THR A 1 116 ? 18.093 22.989 -28.086 1.00 53.23 116 THR A N 1
ATOM 516 C CA . THR A 1 116 ? 19.332 22.355 -28.447 1.00 47.01 116 THR A CA 1
ATOM 517 C C . THR A 1 116 ? 20.237 22.316 -27.290 1.00 46.66 116 THR A C 1
ATOM 518 O O . THR A 1 116 ? 19.992 22.951 -26.308 1.00 45.55 116 THR A O 1
ATOM 522 N N . VAL A 1 117 ? 21.325 21.590 -27.452 1.00 48.55 117 VAL A N 1
ATOM 523 C CA . VAL A 1 117 ? 22.301 21.510 -26.414 1.00 45.76 117 VAL A CA 1
ATOM 524 C C . VAL A 1 117 ? 23.574 21.934 -27.069 1.00 33.96 117 VAL A C 1
ATOM 525 O O . VAL A 1 117 ? 23.667 21.802 -28.237 1.00 41.57 117 VAL A O 1
ATOM 529 N N . PRO A 1 118 ? 24.597 22.522 -26.343 1.00 34.04 118 PRO A N 1
ATOM 530 C CA . PRO A 1 118 ? 24.371 22.670 -24.901 1.00 46.13 118 PRO A CA 1
ATOM 531 C C . PRO A 1 118 ? 23.439 23.823 -24.513 1.00 47.34 118 PRO A C 1
ATOM 532 O O . PRO A 1 118 ? 22.788 24.406 -25.337 1.00 43.70 118 PRO A O 1
ATOM 536 N N . ASN A 1 119 ? 23.419 24.113 -23.224 1.00 48.41 119 ASN A N 1
ATOM 537 C CA . ASN A 1 119 ? 22.666 25.188 -22.614 1.00 45.06 119 ASN A CA 1
ATOM 538 C C . ASN A 1 119 ? 23.559 25.751 -21.568 1.00 38.74 119 ASN A C 1
ATOM 539 O O . ASN A 1 119 ? 23.649 25.244 -20.489 1.00 36.75 119 ASN A O 1
ATOM 544 N N . VAL A 1 120 ? 24.250 26.803 -21.913 1.00 37.95 120 VAL A N 1
ATOM 545 C CA . VAL A 1 120 ? 25.204 27.375 -21.009 1.00 45.15 120 VAL A CA 1
ATOM 546 C C . VAL A 1 120 ? 24.613 28.379 -20.060 1.00 49.21 120 VAL A C 1
ATOM 547 O O . VAL A 1 120 ? 23.955 29.309 -20.460 1.00 45.76 120 VAL A O 1
ATOM 551 N N . PHE A 1 121 ? 24.887 28.198 -18.797 1.00 45.29 121 PHE A N 1
ATOM 552 C CA . PHE A 1 121 ? 24.492 29.130 -17.768 1.00 43.30 121 PHE A CA 1
ATOM 553 C C . PHE A 1 121 ? 25.746 29.552 -17.036 1.00 48.03 121 PHE A C 1
ATOM 554 O O . PHE A 1 121 ? 26.607 28.722 -16.721 1.00 48.57 121 PHE A O 1
ATOM 562 N N . ILE A 1 122 ? 25.856 30.851 -16.794 1.00 45.80 122 ILE A N 1
ATOM 563 C CA . ILE A 1 122 ? 26.959 31.394 -16.032 1.00 45.07 122 ILE A CA 1
ATOM 564 C C . ILE A 1 122 ? 26.363 32.162 -14.872 1.00 49.67 122 ILE A C 1
ATOM 565 O O . ILE A 1 122 ? 26.028 33.336 -15.022 1.00 48.96 122 ILE A O 1
ATOM 570 N N . ASN A 1 123 ? 26.209 31.485 -13.731 1.00 56.25 123 ASN A N 1
ATOM 571 C CA . ASN A 1 123 ? 25.648 32.101 -12.524 1.00 54.68 123 ASN A CA 1
ATOM 572 C C . ASN A 1 123 ? 24.333 32.767 -12.873 1.00 46.13 123 ASN A C 1
ATOM 573 O O . ASN A 1 123 ? 23.239 32.177 -12.829 1.00 38.93 123 ASN A O 1
ATOM 578 N N . GLY A 1 124 ? 24.471 34.015 -13.272 1.00 51.53 124 GLY A N 1
ATOM 579 C CA . GLY A 1 124 ? 23.360 34.741 -13.824 1.00 63.49 124 GLY A CA 1
ATOM 580 C C . GLY A 1 124 ? 22.831 34.045 -15.058 1.00 49.06 124 GLY A C 1
ATOM 581 O O . GLY A 1 124 ? 23.118 34.477 -16.193 1.00 47.48 124 GLY A O 1
ATOM 582 N N . LYS A 1 125 ? 22.096 32.959 -14.834 1.00 28.51 125 LYS A N 1
ATOM 583 C CA . LYS A 1 125 ? 21.170 32.507 -15.836 1.00 47.31 125 LYS A CA 1
ATOM 584 C C . LYS A 1 125 ? 21.772 32.328 -17.267 1.00 49.78 125 LYS A C 1
ATOM 585 O O . LYS A 1 125 ? 22.976 32.131 -17.461 1.00 49.04 125 LYS A O 1
ATOM 591 N N . HIS A 1 126 ? 20.905 32.464 -18.256 1.00 44.73 126 HIS A N 1
ATOM 592 C CA . HIS A 1 126 ? 21.026 31.825 -19.550 1.00 42.93 126 HIS A CA 1
ATOM 593 C C . HIS A 1 126 ? 21.906 32.550 -20.563 1.00 46.45 126 HIS A C 1
ATOM 594 O O . HIS A 1 126 ? 21.728 33.733 -20.798 1.00 47.36 126 HIS A O 1
ATOM 601 N N . ILE A 1 127 ? 22.848 31.820 -21.166 1.00 55.18 127 ILE A N 1
ATOM 602 C CA . ILE A 1 127 ? 23.740 32.360 -22.194 1.00 45.45 127 ILE A CA 1
ATOM 603 C C . ILE A 1 127 ? 23.322 31.835 -23.533 1.00 42.95 127 ILE A C 1
ATOM 604 O O . ILE A 1 127 ? 23.390 32.536 -24.543 1.00 46.36 127 ILE A O 1
ATOM 609 N N . GLY A 1 128 ? 22.871 30.589 -23.522 1.00 44.08 128 GLY A N 1
ATOM 610 C CA . GLY A 1 128 ? 22.393 29.941 -24.726 1.00 48.75 128 GLY A CA 1
ATOM 611 C C . GLY A 1 128 ? 23.229 28.742 -25.120 1.00 48.61 128 GLY A C 1
ATOM 612 O O . GLY A 1 128 ? 23.415 27.806 -24.334 1.00 44.91 128 GLY A O 1
ATOM 613 N N . GLY A 1 129 ? 23.728 28.773 -26.351 1.00 52.15 129 GLY A N 1
ATOM 614 C CA . GLY A 1 129 ? 24.519 27.680 -26.886 1.00 56.89 129 GLY A CA 1
ATOM 615 C C . GLY A 1 129 ? 26.003 27.974 -27.016 1.00 51.22 129 GLY A C 1
ATOM 616 O O . GLY A 1 129 ? 26.495 29.028 -26.594 1.00 47.98 129 GLY A O 1
ATOM 617 N N . CYS A 1 130 ? 26.720 27.001 -27.567 1.00 50.30 130 CYS A N 1
ATOM 618 C CA . CYS A 1 130 ? 28.122 27.163 -27.906 1.00 55.70 130 CYS A CA 1
ATOM 619 C C . CYS A 1 130 ? 28.099 28.327 -28.849 1.00 56.46 130 CYS A C 1
ATOM 620 O O . CYS A 1 130 ? 28.798 29.344 -28.694 1.00 49.28 130 CYS A O 1
ATOM 623 N N . ASP A 1 131 ? 27.084 28.219 -29.647 1.00 58.42 131 ASP A N 1
ATOM 624 C CA . ASP A 1 131 ? 26.887 29.004 -30.784 1.00 57.27 131 ASP A CA 1
ATOM 625 C C . ASP A 1 131 ? 27.005 30.462 -30.382 1.00 52.11 131 ASP A C 1
ATOM 626 O O . ASP A 1 131 ? 27.525 31.259 -31.112 1.00 54.11 131 ASP A O 1
ATOM 631 N N . ASP A 1 132 ? 26.640 30.760 -29.145 1.00 56.74 132 ASP A N 1
ATOM 632 C CA . ASP A 1 132 ? 26.704 32.092 -28.556 1.00 58.17 132 ASP A CA 1
ATOM 633 C C . ASP A 1 132 ? 27.947 32.289 -27.702 1.00 57.53 132 ASP A C 1
ATOM 634 O O . ASP A 1 132 ? 28.770 33.124 -27.982 1.00 58.55 132 ASP A O 1
ATOM 639 N N . THR A 1 133 ? 28.110 31.442 -26.716 1.00 52.37 133 THR A N 1
ATOM 640 C CA . THR A 1 133 ? 29.232 31.466 -25.813 1.00 50.89 133 THR A CA 1
ATOM 641 C C . THR A 1 133 ? 30.547 31.863 -26.389 1.00 57.48 133 THR A C 1
ATOM 642 O O . THR A 1 133 ? 31.354 32.495 -25.758 1.00 54.81 133 THR A O 1
ATOM 646 N N . ILE A 1 134 ? 30.776 31.438 -27.606 1.00 59.23 134 ILE A N 1
ATOM 647 C CA . ILE A 1 134 ? 31.986 31.780 -28.327 1.00 60.79 134 ILE A CA 1
ATOM 648 C C . ILE A 1 134 ? 31.988 33.276 -28.625 1.00 66.29 134 ILE A C 1
ATOM 649 O O . ILE A 1 134 ? 32.934 33.985 -28.270 1.00 61.20 134 ILE A O 1
ATOM 654 N N . ALA A 1 135 ? 30.915 33.745 -29.267 1.00 64.45 135 ALA A N 1
ATOM 655 C CA . ALA A 1 135 ? 30.764 35.153 -29.634 1.00 62.08 135 ALA A CA 1
ATOM 656 C C . ALA A 1 135 ? 30.973 36.097 -28.443 1.00 64.55 135 ALA A C 1
ATOM 657 O O . ALA A 1 135 ? 31.454 37.222 -28.590 1.00 68.16 135 ALA A O 1
ATOM 659 N N . LEU A 1 136 ? 30.713 35.615 -27.261 1.00 64.29 136 LEU A N 1
ATOM 660 C CA . LEU A 1 136 ? 30.918 36.419 -26.088 1.00 69.80 136 LEU A CA 1
ATOM 661 C C . LEU A 1 136 ? 32.349 36.424 -25.695 1.00 71.17 136 LEU A C 1
ATOM 662 O O . LEU A 1 136 ? 32.766 37.165 -24.841 1.00 68.15 136 LEU A O 1
ATOM 667 N N . ASN A 1 137 ? 33.099 35.529 -26.301 1.00 74.02 137 ASN A N 1
ATOM 668 C CA . ASN A 1 137 ? 34.529 35.462 -26.101 1.00 73.68 137 ASN A CA 1
ATOM 669 C C . ASN A 1 137 ? 35.262 36.222 -27.158 1.00 68.76 137 ASN A C 1
ATOM 670 O O . ASN A 1 137 ? 36.433 36.507 -27.021 1.00 66.12 137 ASN A O 1
ATOM 675 N N . LYS A 1 138 ? 34.576 36.577 -28.227 1.00 66.76 138 LYS A N 1
ATOM 676 C CA . LYS A 1 138 ? 35.199 37.362 -29.269 1.00 72.22 138 LYS A CA 1
ATOM 677 C C . LYS A 1 138 ? 35.622 38.629 -28.581 1.00 81.22 138 LYS A C 1
ATOM 678 O O . LYS A 1 138 ? 36.797 38.906 -28.439 1.00 82.16 138 LYS A O 1
ATOM 684 N N . GLY A 1 139 ? 34.630 39.366 -28.110 1.00 84.10 139 GLY A N 1
ATOM 685 C CA . GLY A 1 139 ? 34.870 40.585 -27.377 1.00 80.58 139 GLY A CA 1
ATOM 686 C C . GLY A 1 139 ? 35.322 40.160 -26.005 1.00 76.72 139 GLY A C 1
ATOM 687 O O . GLY A 1 139 ? 34.620 39.451 -25.301 1.00 74.49 139 GLY A O 1
ATOM 688 N N . GLY A 1 140 ? 36.502 40.584 -25.608 1.00 76.00 140 GLY A N 1
ATOM 689 C CA . GLY A 1 140 ? 36.947 40.135 -24.300 1.00 78.73 140 GLY A CA 1
ATOM 690 C C . GLY A 1 140 ? 35.967 40.315 -23.149 1.00 77.23 140 GLY A C 1
ATOM 691 O O . GLY A 1 140 ? 36.312 40.929 -22.136 1.00 76.72 140 GLY A O 1
ATOM 692 N N . LYS A 1 141 ? 34.766 39.764 -23.267 1.00 77.27 141 LYS A N 1
ATOM 693 C CA . LYS A 1 141 ? 33.803 39.828 -22.181 1.00 72.16 141 LYS A CA 1
ATOM 694 C C . LYS A 1 141 ? 33.549 38.533 -21.476 1.00 69.03 141 LYS A C 1
ATOM 695 O O . LYS A 1 141 ? 33.341 38.534 -20.304 1.00 62.78 141 LYS A O 1
ATOM 701 N N . LEU A 1 142 ? 33.560 37.422 -22.185 1.00 71.31 142 LEU A N 1
ATOM 702 C CA . LEU A 1 142 ? 33.210 36.191 -21.541 1.00 65.30 142 LEU A CA 1
ATOM 703 C C . LEU A 1 142 ? 34.158 35.871 -20.460 1.00 64.06 142 LEU A C 1
ATOM 704 O O . LEU A 1 142 ? 33.882 35.147 -19.552 1.00 64.16 142 LEU A O 1
ATOM 709 N N . VAL A 1 143 ? 35.311 36.437 -20.549 1.00 67.22 143 VAL A N 1
ATOM 710 C CA . VAL A 1 143 ? 36.273 36.288 -19.471 1.00 72.99 143 VAL A CA 1
ATOM 711 C C . VAL A 1 143 ? 35.790 37.044 -18.238 1.00 71.25 143 VAL A C 1
ATOM 712 O O . VAL A 1 143 ? 36.060 36.631 -17.108 1.00 69.63 143 VAL A O 1
ATOM 716 N N . ALA A 1 144 ? 35.053 38.132 -18.464 1.00 72.53 144 ALA A N 1
ATOM 717 C CA . ALA A 1 144 ? 34.449 38.897 -17.372 1.00 70.13 144 ALA A CA 1
ATOM 718 C C . ALA A 1 144 ? 33.414 38.073 -16.614 1.00 62.86 144 ALA A C 1
ATOM 719 O O . ALA A 1 144 ? 33.670 37.643 -15.495 1.00 60.98 144 ALA A O 1
ATOM 721 N N . LEU A 1 145 ? 32.260 37.843 -17.237 1.00 60.47 145 LEU A N 1
ATOM 722 C CA . LEU A 1 145 ? 31.159 37.099 -16.624 1.00 59.21 145 LEU A CA 1
ATOM 723 C C . LEU A 1 145 ? 31.654 35.876 -15.866 1.00 63.66 145 LEU A C 1
ATOM 724 O O . LEU A 1 145 ? 31.132 35.526 -14.810 1.00 70.67 145 LEU A O 1
ATOM 729 N N . LEU A 1 146 ? 32.771 35.366 -16.274 1.00 59.85 146 LEU A N 1
ATOM 730 C CA . LEU A 1 146 ? 33.198 34.165 -15.672 1.00 62.55 146 LEU A CA 1
ATOM 731 C C . LEU A 1 146 ? 33.921 34.523 -14.447 1.00 61.15 146 LEU A C 1
ATOM 732 O O . LEU A 1 146 ? 33.996 33.774 -13.512 1.00 54.15 146 LEU A O 1
ATOM 737 N N . THR A 1 147 ? 34.451 35.710 -14.452 1.00 65.82 147 THR A N 1
ATOM 738 C CA . THR A 1 147 ? 35.283 36.153 -13.375 1.00 68.67 147 THR A CA 1
ATOM 739 C C . THR A 1 147 ? 34.385 36.587 -12.275 1.00 67.27 147 THR A C 1
ATOM 740 O O . THR A 1 147 ? 34.589 36.261 -11.139 1.00 61.33 147 THR A O 1
ATOM 744 N N . GLU A 1 148 ? 33.310 37.228 -12.675 1.00 70.19 148 GLU A N 1
ATOM 745 C CA . GLU A 1 148 ? 32.399 37.758 -11.727 1.00 67.00 148 GLU A CA 1
ATOM 746 C C . GLU A 1 148 ? 31.815 36.599 -10.998 1.00 69.43 148 GLU A C 1
ATOM 747 O O . GLU A 1 148 ? 31.569 36.661 -9.826 1.00 69.29 148 GLU A O 1
ATOM 753 N N . ALA A 1 149 ? 31.590 35.526 -11.716 1.00 62.93 149 ALA A N 1
ATOM 754 C CA . ALA A 1 149 ? 31.042 34.320 -11.129 1.00 56.59 149 ALA A CA 1
ATOM 755 C C . ALA A 1 149 ? 32.106 33.514 -10.364 1.00 66.81 149 ALA A C 1
ATOM 756 O O . ALA A 1 149 ? 31.761 32.713 -9.484 1.00 62.71 149 ALA A O 1
ATOM 758 N N . GLY A 1 150 ? 33.386 33.716 -10.705 1.00 73.18 150 GLY A N 1
ATOM 759 C CA . GLY A 1 150 ? 34.500 33.052 -10.025 1.00 70.49 150 GLY A CA 1
ATOM 760 C C . GLY A 1 150 ? 35.401 32.098 -10.822 1.00 73.39 150 GLY A C 1
ATOM 761 O O . GLY A 1 150 ? 34.972 31.016 -11.245 1.00 75.80 150 GLY A O 1
ATOM 762 N N . ALA A 1 151 ? 36.665 32.487 -11.005 1.00 78.95 151 ALA A N 1
ATOM 763 C CA . ALA A 1 151 ? 37.662 31.648 -11.689 1.00 75.11 151 ALA A CA 1
ATOM 764 C C . ALA A 1 151 ? 39.002 31.639 -10.960 1.00 75.21 151 ALA A C 1
ATOM 765 O O . ALA A 1 151 ? 39.888 32.438 -11.269 1.00 66.51 151 ALA A O 1
ATOM 767 N N . ALA B 1 44 ? 3.660 60.339 -8.272 1.00 68.30 44 ALA B N 1
ATOM 768 C CA . ALA B 1 44 ? 4.517 60.094 -9.411 1.00 72.77 44 ALA B CA 1
ATOM 769 C C . ALA B 1 44 ? 5.906 59.692 -8.946 1.00 75.82 44 ALA B C 1
ATOM 770 O O . ALA B 1 44 ? 6.674 59.119 -9.701 1.00 65.05 44 ALA B O 1
ATOM 772 N N . MET B 1 45 ? 6.181 59.998 -7.685 1.00 80.66 45 MET B N 1
ATOM 773 C CA . MET B 1 45 ? 7.420 59.704 -6.963 1.00 76.34 45 MET B CA 1
ATOM 774 C C . MET B 1 45 ? 8.620 59.203 -7.755 1.00 73.32 45 MET B C 1
ATOM 775 O O . MET B 1 45 ? 8.940 59.770 -8.776 1.00 79.55 45 MET B O 1
ATOM 780 N N . ALA B 1 46 ? 9.306 58.167 -7.277 1.00 66.81 46 ALA B N 1
ATOM 781 C CA . ALA B 1 46 ? 10.441 57.652 -8.018 1.00 59.48 46 ALA B CA 1
ATOM 782 C C . ALA B 1 46 ? 9.960 57.038 -9.290 1.00 60.06 46 ALA B C 1
ATOM 783 O O . ALA B 1 46 ? 10.342 57.556 -10.318 1.00 63.70 46 ALA B O 1
ATOM 785 N N . ILE B 1 47 ? 9.123 55.997 -9.347 1.00 55.89 47 ILE B N 1
ATOM 786 C CA . ILE B 1 47 ? 8.472 55.099 -8.390 1.00 47.99 47 ILE B CA 1
ATOM 787 C C . ILE B 1 47 ? 7.289 54.958 -9.270 1.00 41.55 47 ILE B C 1
ATOM 788 O O . ILE B 1 47 ? 6.318 55.616 -9.093 1.00 45.28 47 ILE B O 1
ATOM 793 N N . SER B 1 48 ? 7.406 54.100 -10.243 1.00 31.43 48 SER B N 1
ATOM 794 C CA . SER B 1 48 ? 6.393 53.950 -11.218 1.00 30.16 48 SER B CA 1
ATOM 795 C C . SER B 1 48 ? 5.280 53.097 -10.881 1.00 29.32 48 SER B C 1
ATOM 796 O O . SER B 1 48 ? 4.265 53.196 -11.493 1.00 29.82 48 SER B O 1
ATOM 799 N N . ASP B 1 49 ? 5.466 52.220 -9.932 1.00 27.54 49 ASP B N 1
ATOM 800 C CA . ASP B 1 49 ? 4.373 51.307 -9.586 1.00 25.02 49 ASP B CA 1
ATOM 801 C C . ASP B 1 49 ? 4.104 51.223 -8.089 1.00 28.21 49 ASP B C 1
ATOM 802 O O . ASP B 1 49 ? 4.416 50.211 -7.465 1.00 28.12 49 ASP B O 1
ATOM 807 N N . PRO B 1 50 ? 3.467 52.251 -7.517 1.00 24.08 50 PRO B N 1
ATOM 808 C CA . PRO B 1 50 ? 3.454 52.316 -6.057 1.00 20.86 50 PRO B CA 1
ATOM 809 C C . PRO B 1 50 ? 2.814 51.082 -5.332 1.00 22.79 50 PRO B C 1
ATOM 810 O O . PRO B 1 50 ? 3.294 50.736 -4.238 1.00 18.63 50 PRO B O 1
ATOM 814 N N . MET B 1 51 ? 1.789 50.442 -5.922 1.00 20.50 51 MET B N 1
ATOM 815 C CA . MET B 1 51 ? 1.226 49.178 -5.390 1.00 15.83 51 MET B CA 1
ATOM 816 C C . MET B 1 51 ? 2.310 48.132 -5.301 1.00 16.70 51 MET B C 1
ATOM 817 O O . MET B 1 51 ? 2.323 47.320 -4.381 1.00 20.53 51 MET B O 1
ATOM 822 N N . ALA B 1 52 ? 3.214 48.142 -6.270 1.00 17.21 52 ALA B N 1
ATOM 823 C CA . ALA B 1 52 ? 4.305 47.191 -6.295 1.00 16.85 52 ALA B CA 1
ATOM 824 C C . ALA B 1 52 ? 5.333 47.495 -5.218 1.00 19.81 52 ALA B C 1
ATOM 825 O O . ALA B 1 52 ? 5.768 46.583 -4.511 1.00 16.90 52 ALA B O 1
ATOM 827 N N . LEU B 1 53 ? 5.708 48.768 -5.069 1.00 18.53 53 LEU B N 1
ATOM 828 C CA . LEU B 1 53 ? 6.618 49.153 -3.982 1.00 17.18 53 LEU B CA 1
ATOM 829 C C . LEU B 1 53 ? 5.964 48.839 -2.657 1.00 21.60 53 LEU B C 1
ATOM 830 O O . LEU B 1 53 ? 6.648 48.532 -1.685 1.00 20.55 53 LEU B O 1
ATOM 835 N N . ALA B 1 54 ? 4.639 48.945 -2.607 1.00 24.33 54 ALA B N 1
ATOM 836 C CA . ALA B 1 54 ? 3.944 48.651 -1.361 1.00 21.68 54 ALA B CA 1
ATOM 837 C C . ALA B 1 54 ? 4.198 47.206 -1.013 1.00 21.64 54 ALA B C 1
ATOM 838 O O . ALA B 1 54 ? 4.693 46.923 0.084 1.00 17.51 54 ALA B O 1
ATOM 840 N N . LYS B 1 55 ? 4.007 46.286 -1.921 1.00 23.14 55 LYS B N 1
ATOM 841 C CA . LYS B 1 55 ? 4.173 44.910 -1.563 1.00 19.66 55 LYS B CA 1
ATOM 842 C C . LYS B 1 55 ? 5.526 44.567 -1.248 1.00 17.85 55 LYS B C 1
ATOM 843 O O . LYS B 1 55 ? 5.776 43.783 -0.435 1.00 19.09 55 LYS B O 1
ATOM 849 N N . ALA B 1 56 ? 6.458 45.148 -1.915 1.00 18.75 56 ALA B N 1
ATOM 850 C CA . ALA B 1 56 ? 7.827 44.923 -1.463 1.00 19.01 56 ALA B CA 1
ATOM 851 C C . ALA B 1 56 ? 7.968 45.259 0.013 1.00 18.70 56 ALA B C 1
ATOM 852 O O . ALA B 1 56 ? 8.377 44.414 0.805 1.00 19.74 56 ALA B O 1
ATOM 854 N N . LYS B 1 57 ? 7.456 46.373 0.455 1.00 17.64 57 LYS B N 1
ATOM 855 C CA . LYS B 1 57 ? 7.686 46.807 1.802 1.00 18.59 57 LYS B CA 1
ATOM 856 C C . LYS B 1 57 ? 6.917 46.035 2.793 1.00 16.11 57 LYS B C 1
ATOM 857 O O . LYS B 1 57 ? 7.329 45.806 3.854 1.00 13.70 57 LYS B O 1
ATOM 863 N N . GLU B 1 58 ? 5.763 45.637 2.428 1.00 14.48 58 GLU B N 1
ATOM 864 C CA . GLU B 1 58 ? 4.999 44.730 3.262 1.00 15.49 58 GLU B CA 1
ATOM 865 C C . GLU B 1 58 ? 5.831 43.513 3.627 1.00 21.34 58 GLU B C 1
ATOM 866 O O . GLU B 1 58 ? 6.098 43.247 4.802 1.00 19.25 58 GLU B O 1
ATOM 872 N N . ILE B 1 59 ? 6.252 42.796 2.584 1.00 26.76 59 ILE B N 1
ATOM 873 C CA . ILE B 1 59 ? 7.209 41.690 2.656 1.00 21.93 59 ILE B CA 1
ATOM 874 C C . ILE B 1 59 ? 8.440 41.957 3.534 1.00 19.39 59 ILE B C 1
ATOM 875 O O . ILE B 1 59 ? 8.671 41.215 4.484 1.00 19.17 59 ILE B O 1
ATOM 880 N N . VAL B 1 60 ? 9.227 42.990 3.219 1.00 15.43 60 VAL B N 1
ATOM 881 C CA . VAL B 1 60 ? 10.370 43.362 4.060 1.00 18.50 60 VAL B CA 1
ATOM 882 C C . VAL B 1 60 ? 10.012 43.374 5.529 1.00 23.09 60 VAL B C 1
ATOM 883 O O . VAL B 1 60 ? 10.799 42.948 6.394 1.00 26.52 60 VAL B O 1
ATOM 887 N N . ALA B 1 61 ? 8.795 43.838 5.803 1.00 23.85 61 ALA B N 1
ATOM 888 C CA . ALA B 1 61 ? 8.310 43.916 7.171 1.00 25.21 61 ALA B CA 1
ATOM 889 C C . ALA B 1 61 ? 7.901 42.553 7.766 1.00 27.94 61 ALA B C 1
ATOM 890 O O . ALA B 1 61 ? 7.876 42.391 8.991 1.00 29.90 61 ALA B O 1
ATOM 892 N N . SER B 1 62 ? 7.631 41.571 6.909 1.00 20.97 62 SER B N 1
ATOM 893 C CA . SER B 1 62 ? 7.161 40.259 7.362 1.00 18.74 62 SER B CA 1
ATOM 894 C C . SER B 1 62 ? 8.183 39.287 7.967 1.00 19.14 62 SER B C 1
ATOM 895 O O . SER B 1 62 ? 7.810 38.166 8.280 1.00 22.29 62 SER B O 1
ATOM 898 N N . ALA B 1 63 ? 9.440 39.679 8.145 1.00 19.17 63 ALA B N 1
ATOM 899 C CA . ALA B 1 63 ? 10.383 38.804 8.844 1.00 21.46 63 ALA B CA 1
ATOM 900 C C . ALA B 1 63 ? 11.620 39.550 9.308 1.00 27.24 63 ALA B C 1
ATOM 901 O O . ALA B 1 63 ? 11.951 40.608 8.758 1.00 31.49 63 ALA B O 1
ATOM 903 N N . PRO B 1 64 ? 12.313 39.002 10.315 1.00 25.18 64 PRO B N 1
ATOM 904 C CA . PRO B 1 64 ? 13.528 39.637 10.844 1.00 34.97 64 PRO B CA 1
ATOM 905 C C . PRO B 1 64 ? 14.588 39.762 9.780 1.00 37.42 64 PRO B C 1
ATOM 906 O O . PRO B 1 64 ? 15.295 40.765 9.691 1.00 39.70 64 PRO B O 1
ATOM 910 N N . VAL B 1 65 ? 14.709 38.717 8.973 1.00 41.09 65 VAL B N 1
ATOM 911 C CA . VAL B 1 65 ? 15.580 38.765 7.810 1.00 43.76 65 VAL B CA 1
ATOM 912 C C . VAL B 1 65 ? 14.763 38.406 6.590 1.00 38.13 65 VAL B C 1
ATOM 913 O O . VAL B 1 65 ? 14.139 37.348 6.544 1.00 39.04 65 VAL B O 1
ATOM 917 N N . VAL B 1 66 ? 14.755 39.283 5.597 1.00 37.65 66 VAL B N 1
ATOM 918 C CA . VAL B 1 66 ? 14.147 38.900 4.333 1.00 41.02 66 VAL B CA 1
ATOM 919 C C . VAL B 1 66 ? 15.181 38.885 3.219 1.00 42.15 66 VAL B C 1
ATOM 920 O O . VAL B 1 66 ? 15.991 39.809 3.079 1.00 37.65 66 VAL B O 1
ATOM 924 N N . VAL B 1 67 ? 15.172 37.792 2.465 1.00 44.73 67 VAL B N 1
ATOM 925 C CA . VAL B 1 67 ? 16.055 37.659 1.325 1.00 43.76 67 VAL B CA 1
ATOM 926 C C . VAL B 1 67 ? 15.246 37.519 0.067 1.00 40.56 67 VAL B C 1
ATOM 927 O O . VAL B 1 67 ? 14.549 36.520 -0.147 1.00 34.94 67 VAL B O 1
ATOM 931 N N . PHE B 1 68 ? 15.328 38.554 -0.752 1.00 35.24 68 PHE B N 1
ATOM 932 C CA . PHE B 1 68 ? 14.767 38.481 -2.063 1.00 36.09 68 PHE B CA 1
ATOM 933 C C . PHE B 1 68 ? 15.696 37.651 -2.926 1.00 41.46 68 PHE B C 1
ATOM 934 O O . PHE B 1 68 ? 16.836 38.045 -3.196 1.00 41.00 68 PHE B O 1
ATOM 942 N N . SER B 1 69 ? 15.213 36.487 -3.345 1.00 38.45 69 SER B N 1
ATOM 943 C CA . SER B 1 69 ? 16.038 35.573 -4.124 1.00 36.89 69 SER B CA 1
ATOM 944 C C . SER B 1 69 ? 15.411 35.132 -5.451 1.00 37.23 69 SER B C 1
ATOM 945 O O . SER B 1 69 ? 14.250 35.459 -5.759 1.00 36.52 69 SER B O 1
ATOM 948 N N . LYS B 1 70 ? 16.146 34.345 -6.225 1.00 39.17 70 LYS B N 1
ATOM 949 C CA . LYS B 1 70 ? 15.620 33.687 -7.414 1.00 36.45 70 LYS B CA 1
ATOM 950 C C . LYS B 1 70 ? 15.981 32.271 -7.276 1.00 37.71 70 LYS B C 1
ATOM 951 O O . LYS B 1 70 ? 17.014 31.940 -6.774 1.00 41.81 70 LYS B O 1
ATOM 957 N N . SER B 1 71 ? 15.076 31.424 -7.707 1.00 34.28 71 SER B N 1
ATOM 958 C CA . SER B 1 71 ? 15.145 29.961 -7.620 1.00 41.33 71 SER B CA 1
ATOM 959 C C . SER B 1 71 ? 16.517 29.400 -8.016 1.00 45.96 71 SER B C 1
ATOM 960 O O . SER B 1 71 ? 17.134 28.602 -7.291 1.00 39.30 71 SER B O 1
ATOM 963 N N . TYR B 1 72 ? 16.983 29.880 -9.168 1.00 43.63 72 TYR B N 1
ATOM 964 C CA . TYR B 1 72 ? 18.184 29.418 -9.852 1.00 40.13 72 TYR B CA 1
ATOM 965 C C . TYR B 1 72 ? 19.404 30.324 -9.728 1.00 40.75 72 TYR B C 1
ATOM 966 O O . TYR B 1 72 ? 20.234 30.356 -10.627 1.00 42.03 72 TYR B O 1
ATOM 975 N N . CYS B 1 73 ? 19.523 31.083 -8.654 1.00 43.98 73 CYS B N 1
ATOM 976 C CA . CYS B 1 73 ? 20.753 31.851 -8.487 1.00 48.97 73 CYS B CA 1
ATOM 977 C C . CYS B 1 73 ? 21.639 31.286 -7.407 1.00 52.87 73 CYS B C 1
ATOM 978 O O . CYS B 1 73 ? 21.203 31.108 -6.273 1.00 55.54 73 CYS B O 1
ATOM 981 N N . PRO B 1 74 ? 22.899 31.019 -7.766 1.00 53.97 74 PRO B N 1
ATOM 982 C CA . PRO B 1 74 ? 23.925 30.488 -6.861 1.00 56.83 74 PRO B CA 1
ATOM 983 C C . PRO B 1 74 ? 24.228 31.432 -5.683 1.00 49.86 74 PRO B C 1
ATOM 984 O O . PRO B 1 74 ? 24.227 30.990 -4.526 1.00 45.22 74 PRO B O 1
ATOM 988 N N . PHE B 1 75 ? 24.487 32.704 -5.974 1.00 47.87 75 PHE B N 1
ATOM 989 C CA . PHE B 1 75 ? 24.690 33.704 -4.921 1.00 56.40 75 PHE B CA 1
ATOM 990 C C . PHE B 1 75 ? 23.563 33.696 -3.884 1.00 51.59 75 PHE B C 1
ATOM 991 O O . PHE B 1 75 ? 23.826 33.545 -2.690 1.00 45.21 75 PHE B O 1
ATOM 999 N N . CYS B 1 76 ? 22.323 33.874 -4.350 1.00 46.93 76 CYS B N 1
ATOM 1000 C CA . CYS B 1 76 ? 21.138 33.700 -3.516 1.00 42.21 76 CYS B CA 1
ATOM 1001 C C . CYS B 1 76 ? 21.263 32.476 -2.645 1.00 44.67 76 CYS B C 1
ATOM 1002 O O . CYS B 1 76 ? 21.071 32.548 -1.433 1.00 48.07 76 CYS B O 1
ATOM 1005 N N . VAL B 1 77 ? 21.596 31.347 -3.265 1.00 43.00 77 VAL B N 1
ATOM 1006 C CA . VAL B 1 77 ? 21.718 30.105 -2.520 1.00 40.32 77 VAL B CA 1
ATOM 1007 C C . VAL B 1 77 ? 22.894 30.165 -1.559 1.00 38.23 77 VAL B C 1
ATOM 1008 O O . VAL B 1 77 ? 22.857 29.568 -0.488 1.00 37.85 77 VAL B O 1
ATOM 1012 N N . GLN B 1 78 ? 23.915 30.932 -1.920 1.00 36.36 78 GLN B N 1
ATOM 1013 C CA . GLN B 1 78 ? 25.043 31.101 -1.019 1.00 38.81 78 GLN B CA 1
ATOM 1014 C C . GLN B 1 78 ? 24.603 31.775 0.259 1.00 52.18 78 GLN B C 1
ATOM 1015 O O . GLN B 1 78 ? 24.848 31.245 1.354 1.00 53.32 78 GLN B O 1
ATOM 1021 N N . VAL B 1 79 ? 23.882 32.870 0.141 1.00 51.00 79 VAL B N 1
ATOM 1022 C CA . VAL B 1 79 ? 23.530 33.604 1.307 1.00 49.70 79 VAL B CA 1
ATOM 1023 C C . VAL B 1 79 ? 22.636 32.818 2.167 1.00 48.20 79 VAL B C 1
ATOM 1024 O O . VAL B 1 79 ? 22.957 32.568 3.286 1.00 48.59 79 VAL B O 1
ATOM 1028 N N . LYS B 1 80 ? 21.549 32.347 1.625 1.00 35.97 80 LYS B N 1
ATOM 1029 C CA . LYS B 1 80 ? 20.643 31.564 2.414 1.00 40.66 80 LYS B CA 1
ATOM 1030 C C . LYS B 1 80 ? 21.363 30.509 3.177 1.00 52.63 80 LYS B C 1
ATOM 1031 O O . LYS B 1 80 ? 20.856 29.966 4.125 1.00 57.75 80 LYS B O 1
ATOM 1037 N N . LYS B 1 81 ? 22.564 30.199 2.752 1.00 55.37 81 LYS B N 1
ATOM 1038 C CA . LYS B 1 81 ? 23.336 29.179 3.408 1.00 58.42 81 LYS B CA 1
ATOM 1039 C C . LYS B 1 81 ? 23.873 29.757 4.670 1.00 56.34 81 LYS B C 1
ATOM 1040 O O . LYS B 1 81 ? 23.537 29.326 5.759 1.00 55.27 81 LYS B O 1
ATOM 1046 N N . LEU B 1 82 ? 24.717 30.755 4.494 1.00 51.46 82 LEU B N 1
ATOM 1047 C CA . LEU B 1 82 ? 25.352 31.443 5.581 1.00 53.31 82 LEU B CA 1
ATOM 1048 C C . LEU B 1 82 ? 24.394 31.706 6.686 1.00 52.78 82 LEU B C 1
ATOM 1049 O O . LEU B 1 82 ? 24.667 31.400 7.817 1.00 52.36 82 LEU B O 1
ATOM 1054 N N . PHE B 1 83 ? 23.240 32.257 6.379 1.00 55.57 83 PHE B N 1
ATOM 1055 C CA . PHE B 1 83 ? 22.339 32.497 7.501 1.00 52.02 83 PHE B CA 1
ATOM 1056 C C . PHE B 1 83 ? 22.039 31.186 8.213 1.00 53.77 83 PHE B C 1
ATOM 1057 O O . PHE B 1 83 ? 22.150 31.124 9.434 1.00 56.00 83 PHE B O 1
ATOM 1065 N N . THR B 1 84 ? 21.678 30.147 7.455 1.00 52.57 84 THR B N 1
ATOM 1066 C CA . THR B 1 84 ? 21.415 28.827 8.037 1.00 55.74 84 THR B CA 1
ATOM 1067 C C . THR B 1 84 ? 22.625 28.350 8.826 1.00 56.53 84 THR B C 1
ATOM 1068 O O . THR B 1 84 ? 22.491 27.727 9.880 1.00 58.18 84 THR B O 1
ATOM 1072 N N . GLN B 1 85 ? 23.806 28.672 8.311 1.00 56.12 85 GLN B N 1
ATOM 1073 C CA . GLN B 1 85 ? 25.068 28.326 8.960 1.00 59.19 85 GLN B CA 1
ATOM 1074 C C . GLN B 1 85 ? 25.311 29.189 10.193 1.00 54.84 85 GLN B C 1
ATOM 1075 O O . GLN B 1 85 ? 26.042 28.794 11.100 1.00 57.62 85 GLN B O 1
ATOM 1081 N N . LEU B 1 86 ? 24.678 30.359 10.228 1.00 53.76 86 LEU B N 1
ATOM 1082 C CA . LEU B 1 86 ? 24.772 31.246 11.381 1.00 47.73 86 LEU B CA 1
ATOM 1083 C C . LEU B 1 86 ? 23.592 31.063 12.327 1.00 50.22 86 LEU B C 1
ATOM 1084 O O . LEU B 1 86 ? 23.504 31.741 13.342 1.00 47.19 86 LEU B O 1
ATOM 1089 N N . GLY B 1 87 ? 22.691 30.145 11.985 1.00 53.01 87 GLY B N 1
ATOM 1090 C CA . GLY B 1 87 ? 21.563 29.814 12.841 1.00 56.53 87 GLY B CA 1
ATOM 1091 C C . GLY B 1 87 ? 20.380 30.761 12.724 1.00 57.53 87 GLY B C 1
ATOM 1092 O O . GLY B 1 87 ? 19.407 30.666 13.476 1.00 61.93 87 GLY B O 1
ATOM 1093 N N . ALA B 1 88 ? 20.462 31.674 11.764 1.00 55.65 88 ALA B N 1
ATOM 1094 C CA . ALA B 1 88 ? 19.459 32.721 11.604 1.00 51.00 88 ALA B CA 1
ATOM 1095 C C . ALA B 1 88 ? 18.272 32.254 10.770 1.00 52.93 88 ALA B C 1
ATOM 1096 O O . ALA B 1 88 ? 18.441 31.826 9.635 1.00 60.54 88 ALA B O 1
ATOM 1098 N N . SER B 1 89 ? 17.069 32.345 11.323 1.00 50.25 89 SER B N 1
ATOM 1099 C CA . SER B 1 89 ? 15.875 32.106 10.528 1.00 51.53 89 SER B CA 1
ATOM 1100 C C . SER B 1 89 ? 15.684 33.301 9.596 1.00 55.79 89 SER B C 1
ATOM 1101 O O . SER B 1 89 ? 16.158 34.404 9.888 1.00 51.37 89 SER B O 1
ATOM 1104 N N . PHE B 1 90 ? 15.018 33.076 8.466 1.00 53.06 90 PHE B N 1
ATOM 1105 C CA . PHE B 1 90 ? 14.747 34.145 7.507 1.00 44.17 90 PHE B CA 1
ATOM 1106 C C . PHE B 1 90 ? 13.620 33.776 6.563 1.00 39.26 90 PHE B C 1
ATOM 1107 O O . PHE B 1 90 ? 13.067 32.684 6.626 1.00 44.48 90 PHE B O 1
ATOM 1115 N N . LYS B 1 91 ? 13.452 34.592 5.577 1.00 36.91 91 LYS B N 1
ATOM 1116 C CA . LYS B 1 91 ? 12.383 34.377 4.675 1.00 38.54 91 LYS B CA 1
ATOM 1117 C C . LYS B 1 91 ? 12.879 34.708 3.353 1.00 44.27 91 LYS B C 1
ATOM 1118 O O . LYS B 1 91 ? 13.289 35.795 3.111 1.00 44.85 91 LYS B O 1
ATOM 1124 N N . ALA B 1 92 ? 12.838 33.729 2.487 1.00 37.60 92 ALA B N 1
ATOM 1125 C CA . ALA B 1 92 ? 13.369 33.839 1.148 1.00 34.92 92 ALA B CA 1
ATOM 1126 C C . ALA B 1 92 ? 12.196 34.024 0.229 1.00 33.09 92 ALA B C 1
ATOM 1127 O O . ALA B 1 92 ? 11.154 33.421 0.437 1.00 29.53 92 ALA B O 1
ATOM 1129 N N . ILE B 1 93 ? 12.357 34.853 -0.793 1.00 31.98 93 ILE B N 1
ATOM 1130 C CA . ILE B 1 93 ? 11.272 35.061 -1.732 1.00 30.17 93 ILE B CA 1
ATOM 1131 C C . ILE B 1 93 ? 11.766 34.762 -3.133 1.00 37.09 93 ILE B C 1
ATOM 1132 O O . ILE B 1 93 ? 12.503 35.559 -3.712 1.00 43.57 93 ILE B O 1
ATOM 1137 N N . GLU B 1 94 ? 11.366 33.620 -3.689 1.00 39.28 94 GLU B N 1
ATOM 1138 C CA . GLU B 1 94 ? 11.849 33.253 -5.015 1.00 33.11 94 GLU B CA 1
ATOM 1139 C C . GLU B 1 94 ? 11.069 33.981 -6.077 1.00 32.44 94 GLU B C 1
ATOM 1140 O O . GLU B 1 94 ? 9.994 33.537 -6.502 1.00 30.68 94 GLU B O 1
ATOM 1146 N N . LEU B 1 95 ? 11.636 35.094 -6.518 1.00 29.47 95 LEU B N 1
ATOM 1147 C CA . LEU B 1 95 ? 10.923 35.994 -7.411 1.00 37.46 95 LEU B CA 1
ATOM 1148 C C . LEU B 1 95 ? 10.405 35.354 -8.702 1.00 35.78 95 LEU B C 1
ATOM 1149 O O . LEU B 1 95 ? 9.408 35.788 -9.262 1.00 34.72 95 LEU B O 1
ATOM 1154 N N . ASP B 1 96 ? 11.062 34.301 -9.154 1.00 45.17 96 ASP B N 1
ATOM 1155 C CA . ASP B 1 96 ? 10.715 33.702 -10.438 1.00 43.93 96 ASP B CA 1
ATOM 1156 C C . ASP B 1 96 ? 9.479 32.814 -10.354 1.00 42.52 96 ASP B C 1
ATOM 1157 O O . ASP B 1 96 ? 8.781 32.626 -11.345 1.00 39.60 96 ASP B O 1
ATOM 1162 N N . THR B 1 97 ? 9.221 32.289 -9.155 1.00 47.63 97 THR B N 1
ATOM 1163 C CA . THR B 1 97 ? 8.073 31.420 -8.865 1.00 44.82 97 THR B CA 1
ATOM 1164 C C . THR B 1 97 ? 6.824 32.216 -8.489 1.00 46.90 97 THR B C 1
ATOM 1165 O O . THR B 1 97 ? 5.777 31.631 -8.213 1.00 48.83 97 THR B O 1
ATOM 1169 N N . GLU B 1 98 ? 6.953 33.542 -8.453 1.00 44.63 98 GLU B N 1
ATOM 1170 C CA . GLU B 1 98 ? 5.855 34.434 -8.069 1.00 45.89 98 GLU B CA 1
ATOM 1171 C C . GLU B 1 98 ? 5.208 35.060 -9.309 1.00 45.36 98 GLU B C 1
ATOM 1172 O O . GLU B 1 98 ? 5.904 35.396 -10.270 1.00 42.11 98 GLU B O 1
ATOM 1178 N N . SER B 1 99 ? 3.909 35.287 -9.276 1.00 48.40 99 SER B N 1
ATOM 1179 C CA . SER B 1 99 ? 3.180 35.794 -10.428 1.00 49.34 99 SER B CA 1
ATOM 1180 C C . SER B 1 99 ? 3.519 37.189 -10.737 1.00 45.76 99 SER B C 1
ATOM 1181 O O . SER B 1 99 ? 3.323 37.664 -11.818 1.00 46.73 99 SER B O 1
ATOM 1184 N N . ASP B 1 100 ? 4.019 37.844 -9.730 1.00 43.91 100 ASP B N 1
ATOM 1185 C CA . ASP B 1 100 ? 4.215 39.276 -9.764 1.00 39.29 100 ASP B CA 1
ATOM 1186 C C . ASP B 1 100 ? 5.655 39.622 -9.417 1.00 38.41 100 ASP B C 1
ATOM 1187 O O . ASP B 1 100 ? 5.995 40.788 -9.242 1.00 39.04 100 ASP B O 1
ATOM 1192 N N . GLY B 1 101 ? 6.495 38.600 -9.307 1.00 37.58 101 GLY B N 1
ATOM 1193 C CA . GLY B 1 101 ? 7.891 38.776 -8.930 1.00 33.86 101 GLY B CA 1
ATOM 1194 C C . GLY B 1 101 ? 8.682 39.754 -9.786 1.00 34.59 101 GLY B C 1
ATOM 1195 O O . GLY B 1 101 ? 9.650 40.355 -9.328 1.00 34.42 101 GLY B O 1
ATOM 1196 N N . THR B 1 102 ? 8.283 39.909 -11.040 1.00 34.16 102 THR B N 1
ATOM 1197 C CA . THR B 1 102 ? 8.911 40.898 -11.893 1.00 31.11 102 THR B CA 1
ATOM 1198 C C . THR B 1 102 ? 8.656 42.272 -11.305 1.00 35.86 102 THR B C 1
ATOM 1199 O O . THR B 1 102 ? 9.604 43.017 -11.058 1.00 41.07 102 THR B O 1
ATOM 1203 N N . GLU B 1 103 ? 7.383 42.602 -11.063 1.00 34.75 103 GLU B N 1
ATOM 1204 C CA . GLU B 1 103 ? 7.014 43.921 -10.543 1.00 29.41 103 GLU B CA 1
ATOM 1205 C C . GLU B 1 103 ? 7.623 44.186 -9.163 1.00 31.30 103 GLU B C 1
ATOM 1206 O O . GLU B 1 103 ? 7.951 45.322 -8.831 1.00 31.68 103 GLU B O 1
ATOM 1212 N N . ILE B 1 104 ? 7.787 43.135 -8.365 1.00 27.25 104 ILE B N 1
ATOM 1213 C CA . ILE B 1 104 ? 8.329 43.286 -7.020 1.00 29.00 104 ILE B CA 1
ATOM 1214 C C . ILE B 1 104 ? 9.822 43.550 -7.115 1.00 27.80 104 ILE B C 1
ATOM 1215 O O . ILE B 1 104 ? 10.476 43.908 -6.137 1.00 23.95 104 ILE B O 1
ATOM 1220 N N . GLN B 1 105 ? 10.368 43.394 -8.316 1.00 31.68 105 GLN B N 1
ATOM 1221 C CA . GLN B 1 105 ? 11.796 43.639 -8.506 1.00 32.65 105 GLN B CA 1
ATOM 1222 C C . GLN B 1 105 ? 12.088 45.001 -9.096 1.00 27.59 105 GLN B C 1
ATOM 1223 O O . GLN B 1 105 ? 13.038 45.670 -8.670 1.00 28.79 105 GLN B O 1
ATOM 1229 N N . SER B 1 106 ? 11.274 45.422 -10.019 1.00 22.63 106 SER B N 1
ATOM 1230 C CA . SER B 1 106 ? 11.446 46.707 -10.558 1.00 32.27 106 SER B CA 1
ATOM 1231 C C . SER B 1 106 ? 11.261 47.636 -9.443 1.00 35.09 106 SER B C 1
ATOM 1232 O O . SER B 1 106 ? 12.021 48.503 -9.295 1.00 27.81 106 SER B O 1
ATOM 1235 N N . ALA B 1 107 ? 10.272 47.405 -8.633 1.00 33.61 107 ALA B N 1
ATOM 1236 C CA . ALA B 1 107 ? 9.945 48.200 -7.466 1.00 23.85 107 ALA B CA 1
ATOM 1237 C C . ALA B 1 107 ? 11.110 48.326 -6.513 1.00 23.45 107 ALA B C 1
ATOM 1238 O O . ALA B 1 107 ? 11.475 49.443 -6.142 1.00 21.61 107 ALA B O 1
ATOM 1240 N N . LEU B 1 108 ? 11.676 47.191 -6.100 1.00 21.83 108 LEU B N 1
ATOM 1241 C CA . LEU B 1 108 ? 12.859 47.209 -5.237 1.00 23.03 108 LEU B CA 1
ATOM 1242 C C . LEU B 1 108 ? 13.980 48.007 -5.900 1.00 27.00 108 LEU B C 1
ATOM 1243 O O . LEU B 1 108 ? 14.708 48.754 -5.245 1.00 26.00 108 LEU B O 1
ATOM 1248 N N . ALA B 1 109 ? 14.103 47.851 -7.214 1.00 27.93 109 ALA B N 1
ATOM 1249 C CA . ALA B 1 109 ? 15.123 48.554 -7.972 1.00 29.34 109 ALA B CA 1
ATOM 1250 C C . ALA B 1 109 ? 15.014 50.074 -7.769 1.00 31.06 109 ALA B C 1
ATOM 1251 O O . ALA B 1 109 ? 15.915 50.683 -7.195 1.00 29.93 109 ALA B O 1
ATOM 1253 N N . GLU B 1 110 ? 13.909 50.664 -8.227 1.00 27.31 110 GLU B N 1
ATOM 1254 C CA . GLU B 1 110 ? 13.572 52.068 -7.999 1.00 23.80 110 GLU B CA 1
ATOM 1255 C C . GLU B 1 110 ? 13.743 52.537 -6.558 1.00 30.72 110 GLU B C 1
ATOM 1256 O O . GLU B 1 110 ? 14.186 53.650 -6.319 1.00 38.03 110 GLU B O 1
ATOM 1262 N N . TRP B 1 111 ? 13.347 51.697 -5.610 1.00 28.54 111 TRP B N 1
ATOM 1263 C CA . TRP B 1 111 ? 13.411 52.017 -4.191 1.00 22.95 111 TRP B CA 1
ATOM 1264 C C . TRP B 1 111 ? 14.851 52.038 -3.688 1.00 23.80 111 TRP B C 1
ATOM 1265 O O . TRP B 1 111 ? 15.322 53.067 -3.216 1.00 26.79 111 TRP B O 1
ATOM 1276 N N . THR B 1 112 ? 15.551 50.907 -3.804 1.00 24.93 112 THR B N 1
ATOM 1277 C CA . THR B 1 112 ? 16.914 50.763 -3.274 1.00 27.37 112 THR B CA 1
ATOM 1278 C C . THR B 1 112 ? 18.042 51.061 -4.274 1.00 33.97 112 THR B C 1
ATOM 1279 O O . THR B 1 112 ? 19.168 51.375 -3.872 1.00 32.56 112 THR B O 1
ATOM 1283 N N . GLY B 1 113 ? 17.765 50.914 -5.566 1.00 32.42 113 GLY B N 1
ATOM 1284 C CA . GLY B 1 113 ? 18.767 51.212 -6.571 1.00 32.45 113 GLY B CA 1
ATOM 1285 C C . GLY B 1 113 ? 19.533 49.980 -7.009 1.00 40.20 113 GLY B C 1
ATOM 1286 O O . GLY B 1 113 ? 20.375 50.044 -7.914 1.00 48.38 113 GLY B O 1
ATOM 1287 N N . GLN B 1 114 ? 19.238 48.864 -6.347 1.00 35.65 114 GLN B N 1
ATOM 1288 C CA . GLN B 1 114 ? 19.896 47.589 -6.587 1.00 34.59 114 GLN B CA 1
ATOM 1289 C C . GLN B 1 114 ? 18.960 46.808 -7.495 1.00 38.47 114 GLN B C 1
ATOM 1290 O O . GLN B 1 114 ? 17.765 46.708 -7.220 1.00 44.52 114 GLN B O 1
ATOM 1296 N N . ARG B 1 115 ? 19.480 46.294 -8.606 1.00 36.39 115 ARG B N 1
ATOM 1297 C CA . ARG B 1 115 ? 18.631 45.618 -9.585 1.00 35.69 115 ARG B CA 1
ATOM 1298 C C . ARG B 1 115 ? 18.861 44.108 -9.533 1.00 33.02 115 ARG B C 1
ATOM 1299 O O . ARG B 1 115 ? 18.067 43.317 -10.042 1.00 26.64 115 ARG B O 1
ATOM 1307 N N . THR B 1 116 ? 19.931 43.734 -8.842 1.00 31.20 116 THR B N 1
ATOM 1308 C CA . THR B 1 116 ? 20.351 42.348 -8.664 1.00 29.55 116 THR B CA 1
ATOM 1309 C C . THR B 1 116 ? 19.668 41.643 -7.494 1.00 36.74 116 THR B C 1
ATOM 1310 O O . THR B 1 116 ? 19.348 42.287 -6.492 1.00 47.05 116 THR B O 1
ATOM 1314 N N . VAL B 1 117 ? 19.462 40.328 -7.613 1.00 31.29 117 VAL B N 1
ATOM 1315 C CA . VAL B 1 117 ? 19.230 39.480 -6.438 1.00 36.10 117 VAL B CA 1
ATOM 1316 C C . VAL B 1 117 ? 20.572 38.829 -6.127 1.00 34.08 117 VAL B C 1
ATOM 1317 O O . VAL B 1 117 ? 21.459 38.851 -6.961 1.00 40.01 117 VAL B O 1
ATOM 1321 N N . PRO B 1 118 ? 20.759 38.297 -4.915 1.00 39.31 118 PRO B N 1
ATOM 1322 C CA . PRO B 1 118 ? 19.890 38.391 -3.742 1.00 42.80 118 PRO B CA 1
ATOM 1323 C C . PRO B 1 118 ? 19.813 39.814 -3.213 1.00 43.90 118 PRO B C 1
ATOM 1324 O O . PRO B 1 118 ? 20.782 40.582 -3.314 1.00 43.03 118 PRO B O 1
ATOM 1328 N N . ASN B 1 119 ? 18.699 40.179 -2.617 1.00 47.16 119 ASN B N 1
ATOM 1329 C CA . ASN B 1 119 ? 18.508 41.483 -2.002 1.00 40.54 119 ASN B CA 1
ATOM 1330 C C . ASN B 1 119 ? 18.177 41.258 -0.585 1.00 39.18 119 ASN B C 1
ATOM 1331 O O . ASN B 1 119 ? 17.148 40.744 -0.263 1.00 37.56 119 ASN B O 1
ATOM 1336 N N . VAL B 1 120 ? 19.047 41.685 0.276 1.00 39.40 120 VAL B N 1
ATOM 1337 C CA . VAL B 1 120 ? 18.943 41.328 1.693 1.00 41.35 120 VAL B CA 1
ATOM 1338 C C . VAL B 1 120 ? 18.511 42.461 2.638 1.00 41.95 120 VAL B C 1
ATOM 1339 O O . VAL B 1 120 ? 19.119 43.535 2.677 1.00 41.35 120 VAL B O 1
ATOM 1343 N N . PHE B 1 121 ? 17.453 42.197 3.397 1.00 45.28 121 PHE B N 1
ATOM 1344 C CA . PHE B 1 121 ? 16.947 43.137 4.387 1.00 40.91 121 PHE B CA 1
ATOM 1345 C C . PHE B 1 121 ? 17.002 42.502 5.761 1.00 42.82 121 PHE B C 1
ATOM 1346 O O . PHE B 1 121 ? 16.403 41.442 5.984 1.00 44.80 121 PHE B O 1
ATOM 1354 N N . ILE B 1 122 ? 17.724 43.137 6.682 1.00 42.42 122 ILE B N 1
ATOM 1355 C CA . ILE B 1 122 ? 17.768 42.665 8.067 1.00 46.43 122 ILE B CA 1
ATOM 1356 C C . ILE B 1 122 ? 17.122 43.681 9.003 1.00 47.64 122 ILE B C 1
ATOM 1357 O O . ILE B 1 122 ? 17.620 44.798 9.170 1.00 40.58 122 ILE B O 1
ATOM 1362 N N . ASN B 1 123 ? 16.047 43.240 9.644 1.00 46.53 123 ASN B N 1
ATOM 1363 C CA . ASN B 1 123 ? 15.105 44.111 10.330 1.00 41.87 123 ASN B CA 1
ATOM 1364 C C . ASN B 1 123 ? 14.199 44.783 9.244 1.00 47.92 123 ASN B C 1
ATOM 1365 O O . ASN B 1 123 ? 13.362 44.058 8.687 1.00 53.16 123 ASN B O 1
ATOM 1370 N N . GLY B 1 124 ? 14.449 45.977 8.795 1.00 42.22 124 GLY B N 1
ATOM 1371 C CA . GLY B 1 124 ? 15.539 46.757 9.264 1.00 50.49 124 GLY B CA 1
ATOM 1372 C C . GLY B 1 124 ? 16.239 47.213 8.007 1.00 42.89 124 GLY B C 1
ATOM 1373 O O . GLY B 1 124 ? 17.445 47.295 7.950 1.00 42.32 124 GLY B O 1
ATOM 1374 N N . LYS B 1 125 ? 15.463 47.509 6.993 1.00 33.91 125 LYS B N 1
ATOM 1375 C CA . LYS B 1 125 ? 16.012 47.994 5.781 1.00 44.18 125 LYS B CA 1
ATOM 1376 C C . LYS B 1 125 ? 17.154 47.205 5.166 1.00 47.53 125 LYS B C 1
ATOM 1377 O O . LYS B 1 125 ? 17.613 46.205 5.661 1.00 40.24 125 LYS B O 1
ATOM 1383 N N . HIS B 1 126 ? 17.812 47.878 4.254 1.00 50.00 126 HIS B N 1
ATOM 1384 C CA . HIS B 1 126 ? 18.615 47.297 3.253 1.00 41.10 126 HIS B CA 1
ATOM 1385 C C . HIS B 1 126 ? 19.979 47.009 3.626 1.00 46.68 126 HIS B C 1
ATOM 1386 O O . HIS B 1 126 ? 20.643 47.855 4.145 1.00 45.67 126 HIS B O 1
ATOM 1393 N N . ILE B 1 127 ? 20.443 45.832 3.239 1.00 48.64 127 ILE B N 1
ATOM 1394 C CA . ILE B 1 127 ? 21.824 45.412 3.453 1.00 46.81 127 ILE B CA 1
ATOM 1395 C C . ILE B 1 127 ? 22.603 45.432 2.138 1.00 43.54 127 ILE B C 1
ATOM 1396 O O . ILE B 1 127 ? 23.701 45.970 2.073 1.00 46.41 127 ILE B O 1
ATOM 1401 N N . GLY B 1 128 ? 22.026 44.854 1.091 1.00 45.90 128 GLY B N 1
ATOM 1402 C CA . GLY B 1 128 ? 22.713 44.689 -0.184 1.00 49.61 128 GLY B CA 1
ATOM 1403 C C . GLY B 1 128 ? 22.540 43.275 -0.739 1.00 51.78 128 GLY B C 1
ATOM 1404 O O . GLY B 1 128 ? 21.442 42.689 -0.639 1.00 44.15 128 GLY B O 1
ATOM 1405 N N . GLY B 1 129 ? 23.611 42.725 -1.322 1.00 54.23 129 GLY B N 1
ATOM 1406 C CA . GLY B 1 129 ? 23.624 41.340 -1.779 1.00 50.47 129 GLY B CA 1
ATOM 1407 C C . GLY B 1 129 ? 24.647 40.475 -1.056 1.00 51.23 129 GLY B C 1
ATOM 1408 O O . GLY B 1 129 ? 25.183 40.885 -0.024 1.00 48.06 129 GLY B O 1
ATOM 1409 N N . CYS B 1 130 ? 24.883 39.265 -1.582 1.00 55.64 130 CYS B N 1
ATOM 1410 C CA . CYS B 1 130 ? 25.987 38.401 -1.147 1.00 53.28 130 CYS B CA 1
ATOM 1411 C C . CYS B 1 130 ? 27.192 39.274 -1.321 1.00 53.72 130 CYS B C 1
ATOM 1412 O O . CYS B 1 130 ? 28.005 39.481 -0.406 1.00 51.98 130 CYS B O 1
ATOM 1415 N N . ASP B 1 131 ? 27.169 39.846 -2.499 1.00 52.16 131 ASP B N 1
ATOM 1416 C CA . ASP B 1 131 ? 28.048 40.881 -2.901 1.00 56.96 131 ASP B CA 1
ATOM 1417 C C . ASP B 1 131 ? 27.927 42.105 -1.966 1.00 56.48 131 ASP B C 1
ATOM 1418 O O . ASP B 1 131 ? 27.907 43.214 -2.461 1.00 59.68 131 ASP B O 1
ATOM 1423 N N . ASP B 1 132 ? 27.900 41.870 -0.650 1.00 54.02 132 ASP B N 1
ATOM 1424 C CA . ASP B 1 132 ? 27.681 42.919 0.375 1.00 55.50 132 ASP B CA 1
ATOM 1425 C C . ASP B 1 132 ? 27.376 42.397 1.732 1.00 54.20 132 ASP B C 1
ATOM 1426 O O . ASP B 1 132 ? 28.027 42.765 2.664 1.00 56.14 132 ASP B O 1
ATOM 1431 N N . THR B 1 133 ? 26.377 41.543 1.839 1.00 51.99 133 THR B N 1
ATOM 1432 C CA . THR B 1 133 ? 26.072 40.903 3.101 1.00 52.43 133 THR B CA 1
ATOM 1433 C C . THR B 1 133 ? 27.348 40.337 3.641 1.00 62.98 133 THR B C 1
ATOM 1434 O O . THR B 1 133 ? 27.661 40.434 4.809 1.00 67.53 133 THR B O 1
ATOM 1438 N N . ILE B 1 134 ? 28.055 39.759 2.708 1.00 71.12 134 ILE B N 1
ATOM 1439 C CA . ILE B 1 134 ? 29.314 39.161 2.958 1.00 68.87 134 ILE B CA 1
ATOM 1440 C C . ILE B 1 134 ? 29.978 39.959 4.041 1.00 69.01 134 ILE B C 1
ATOM 1441 O O . ILE B 1 134 ? 29.641 39.870 5.196 1.00 75.09 134 ILE B O 1
ATOM 1446 N N . ALA B 1 135 ? 30.962 40.712 3.622 1.00 67.84 135 ALA B N 1
ATOM 1447 C CA . ALA B 1 135 ? 31.734 41.573 4.477 1.00 76.96 135 ALA B CA 1
ATOM 1448 C C . ALA B 1 135 ? 31.311 41.655 5.923 1.00 79.86 135 ALA B C 1
ATOM 1449 O O . ALA B 1 135 ? 32.146 41.585 6.803 1.00 79.93 135 ALA B O 1
ATOM 1451 N N . LEU B 1 136 ? 30.025 41.843 6.173 1.00 79.15 136 LEU B N 1
ATOM 1452 C CA . LEU B 1 136 ? 29.549 41.989 7.536 1.00 76.72 136 LEU B CA 1
ATOM 1453 C C . LEU B 1 136 ? 30.099 40.914 8.415 1.00 78.59 136 LEU B C 1
ATOM 1454 O O . LEU B 1 136 ? 30.915 41.160 9.278 1.00 80.15 136 LEU B O 1
ATOM 1459 N N . ASN B 1 137 ? 29.681 39.700 8.153 1.00 77.62 137 ASN B N 1
ATOM 1460 C CA . ASN B 1 137 ? 30.186 38.589 8.903 1.00 76.68 137 ASN B CA 1
ATOM 1461 C C . ASN B 1 137 ? 31.689 38.644 8.919 1.00 78.78 137 ASN B C 1
ATOM 1462 O O . ASN B 1 137 ? 32.332 38.057 9.766 1.00 77.04 137 ASN B O 1
ATOM 1467 N N . LYS B 1 138 ? 32.303 39.320 7.981 1.00 81.22 138 LYS B N 1
ATOM 1468 C CA . LYS B 1 138 ? 33.740 39.277 8.002 1.00 84.99 138 LYS B CA 1
ATOM 1469 C C . LYS B 1 138 ? 34.202 39.867 9.306 1.00 87.66 138 LYS B C 1
ATOM 1470 O O . LYS B 1 138 ? 35.218 39.471 9.823 1.00 88.12 138 LYS B O 1
ATOM 1476 N N . GLY B 1 139 ? 33.434 40.776 9.883 1.00 86.53 139 GLY B N 1
ATOM 1477 C CA . GLY B 1 139 ? 33.766 41.217 11.212 1.00 86.22 139 GLY B CA 1
ATOM 1478 C C . GLY B 1 139 ? 32.926 40.273 12.015 1.00 90.99 139 GLY B C 1
ATOM 1479 O O . GLY B 1 139 ? 33.115 39.071 11.974 1.00 92.70 139 GLY B O 1
ATOM 1480 N N . GLY B 1 140 ? 31.957 40.812 12.724 1.00 92.33 140 GLY B N 1
ATOM 1481 C CA . GLY B 1 140 ? 31.039 40.013 13.502 1.00 88.58 140 GLY B CA 1
ATOM 1482 C C . GLY B 1 140 ? 29.870 40.949 13.505 1.00 87.68 140 GLY B C 1
ATOM 1483 O O . GLY B 1 140 ? 28.790 40.703 14.010 1.00 79.22 140 GLY B O 1
ATOM 1484 N N . LYS B 1 141 ? 30.121 42.077 12.886 1.00 89.62 141 LYS B N 1
ATOM 1485 C CA . LYS B 1 141 ? 29.104 43.098 12.865 1.00 83.80 141 LYS B CA 1
ATOM 1486 C C . LYS B 1 141 ? 27.814 42.616 12.278 1.00 76.42 141 LYS B C 1
ATOM 1487 O O . LYS B 1 141 ? 26.847 43.334 12.264 1.00 77.28 141 LYS B O 1
ATOM 1493 N N . LEU B 1 142 ? 27.805 41.398 11.790 1.00 74.94 142 LEU B N 1
ATOM 1494 C CA . LEU B 1 142 ? 26.631 40.845 11.153 1.00 69.07 142 LEU B CA 1
ATOM 1495 C C . LEU B 1 142 ? 25.867 39.876 12.010 1.00 66.98 142 LEU B C 1
ATOM 1496 O O . LEU B 1 142 ? 24.694 39.665 11.805 1.00 64.02 142 LEU B O 1
ATOM 1501 N N . VAL B 1 143 ? 26.493 39.338 13.008 1.00 67.69 143 VAL B N 1
ATOM 1502 C CA . VAL B 1 143 ? 25.756 38.407 13.779 1.00 72.12 143 VAL B CA 1
ATOM 1503 C C . VAL B 1 143 ? 25.089 39.200 14.858 1.00 72.72 143 VAL B C 1
ATOM 1504 O O . VAL B 1 143 ? 24.213 38.728 15.542 1.00 69.37 143 VAL B O 1
ATOM 1508 N N . ALA B 1 144 ? 25.492 40.438 15.007 1.00 70.37 144 ALA B N 1
ATOM 1509 C CA . ALA B 1 144 ? 24.842 41.319 15.895 1.00 72.40 144 ALA B CA 1
ATOM 1510 C C . ALA B 1 144 ? 23.630 41.803 15.171 1.00 70.13 144 ALA B C 1
ATOM 1511 O O . ALA B 1 144 ? 22.554 41.845 15.722 1.00 64.30 144 ALA B O 1
ATOM 1513 N N . LEU B 1 145 ? 23.803 42.160 13.912 1.00 65.27 145 LEU B N 1
ATOM 1514 C CA . LEU B 1 145 ? 22.654 42.724 13.207 1.00 60.73 145 LEU B CA 1
ATOM 1515 C C . LEU B 1 145 ? 21.489 41.740 13.128 1.00 58.00 145 LEU B C 1
ATOM 1516 O O . LEU B 1 145 ? 20.329 42.141 13.066 1.00 67.85 145 LEU B O 1
ATOM 1521 N N . LEU B 1 146 ? 21.772 40.480 13.278 1.00 52.49 146 LEU B N 1
ATOM 1522 C CA . LEU B 1 146 ? 20.720 39.529 13.432 1.00 51.20 146 LEU B CA 1
ATOM 1523 C C . LEU B 1 146 ? 20.487 39.485 14.880 1.00 60.12 146 LEU B C 1
ATOM 1524 O O . LEU B 1 146 ? 20.733 40.430 15.535 1.00 69.53 146 LEU B O 1
ATOM 1529 N N . THR B 1 147 ? 20.061 38.365 15.421 1.00 62.99 147 THR B N 1
ATOM 1530 C CA . THR B 1 147 ? 19.783 38.263 16.869 1.00 63.66 147 THR B CA 1
ATOM 1531 C C . THR B 1 147 ? 19.009 39.452 17.477 1.00 68.51 147 THR B C 1
ATOM 1532 O O . THR B 1 147 ? 17.992 39.261 18.143 1.00 72.35 147 THR B O 1
ATOM 1536 N N . GLU B 1 148 ? 19.492 40.673 17.247 1.00 66.43 148 GLU B N 1
ATOM 1537 C CA . GLU B 1 148 ? 18.794 41.867 17.689 1.00 62.45 148 GLU B CA 1
ATOM 1538 C C . GLU B 1 148 ? 17.547 42.114 16.829 1.00 59.03 148 GLU B C 1
ATOM 1539 O O . GLU B 1 148 ? 16.730 42.983 17.139 1.00 64.82 148 GLU B O 1
ATOM 1545 N N . ALA B 1 149 ? 17.416 41.323 15.804 1.00 48.47 149 ALA B N 1
ATOM 1546 C CA . ALA B 1 149 ? 16.238 41.307 14.999 1.00 47.21 149 ALA B CA 1
ATOM 1547 C C . ALA B 1 149 ? 15.536 39.970 15.307 1.00 56.63 149 ALA B C 1
ATOM 1548 O O . ALA B 1 149 ? 14.382 39.798 14.984 1.00 55.05 149 ALA B O 1
ATOM 1550 N N . GLY B 1 150 ? 16.273 39.042 15.929 1.00 54.70 150 GLY B N 1
ATOM 1551 C CA . GLY B 1 150 ? 15.881 37.720 16.378 1.00 51.99 150 GLY B CA 1
ATOM 1552 C C . GLY B 1 150 ? 15.145 36.731 15.526 1.00 56.17 150 GLY B C 1
ATOM 1553 O O . GLY B 1 150 ? 13.938 36.734 15.598 1.00 46.92 150 GLY B O 1
ATOM 1554 N N . ALA B 1 151 ? 15.814 35.860 14.756 1.00 65.99 151 ALA B N 1
ATOM 1555 C CA . ALA B 1 151 ? 17.269 35.737 14.584 1.00 61.99 151 ALA B CA 1
ATOM 1556 C C . ALA B 1 151 ? 18.036 35.128 15.764 1.00 66.75 151 ALA B C 1
ATOM 1557 O O . ALA B 1 151 ? 17.987 33.928 16.026 1.00 62.73 151 ALA B O 1
ATOM 1559 N N . ILE C 1 47 ? 13.787 72.736 18.095 1.00 87.87 47 ILE C N 1
ATOM 1560 C CA . ILE C 1 47 ? 12.870 71.670 17.750 1.00 90.51 47 ILE C CA 1
ATOM 1561 C C . ILE C 1 47 ? 12.563 71.748 16.287 1.00 95.18 47 ILE C C 1
ATOM 1562 O O . ILE C 1 47 ? 11.661 71.095 15.778 1.00 82.50 47 ILE C O 1
ATOM 1567 N N . SER C 1 48 ? 13.332 72.596 15.635 1.00 97.59 48 SER C N 1
ATOM 1568 C CA . SER C 1 48 ? 13.273 72.803 14.183 1.00 85.89 48 SER C CA 1
ATOM 1569 C C . SER C 1 48 ? 13.197 71.492 13.404 1.00 87.49 48 SER C C 1
ATOM 1570 O O . SER C 1 48 ? 14.019 70.601 13.637 1.00 91.94 48 SER C O 1
ATOM 1573 N N . ASP C 1 49 ? 12.155 71.320 12.592 1.00 86.20 49 ASP C N 1
ATOM 1574 C CA . ASP C 1 49 ? 11.163 72.330 12.311 1.00 76.64 49 ASP C CA 1
ATOM 1575 C C . ASP C 1 49 ? 10.242 72.593 13.449 1.00 76.66 49 ASP C C 1
ATOM 1576 O O . ASP C 1 49 ? 9.647 71.695 13.978 1.00 68.80 49 ASP C O 1
ATOM 1581 N N . PRO C 1 50 ? 9.981 73.840 13.733 1.00 80.42 50 PRO C N 1
ATOM 1582 C CA . PRO C 1 50 ? 9.092 74.069 14.829 1.00 70.32 50 PRO C CA 1
ATOM 1583 C C . PRO C 1 50 ? 7.765 73.738 14.312 1.00 62.20 50 PRO C C 1
ATOM 1584 O O . PRO C 1 50 ? 7.049 74.539 13.788 1.00 58.63 50 PRO C O 1
ATOM 1588 N N . MET C 1 51 ? 7.466 72.482 14.477 1.00 61.17 51 MET C N 1
ATOM 1589 C CA . MET C 1 51 ? 6.165 72.002 14.148 1.00 53.84 51 MET C CA 1
ATOM 1590 C C . MET C 1 51 ? 5.660 72.105 12.748 1.00 46.05 51 MET C C 1
ATOM 1591 O O . MET C 1 51 ? 5.237 73.146 12.331 1.00 38.41 51 MET C O 1
ATOM 1596 N N . ALA C 1 52 ? 5.664 70.995 12.034 1.00 46.47 52 ALA C N 1
ATOM 1597 C CA . ALA C 1 52 ? 6.188 69.691 12.475 1.00 37.82 52 ALA C CA 1
ATOM 1598 C C . ALA C 1 52 ? 5.783 69.154 13.828 1.00 38.79 52 ALA C C 1
ATOM 1599 O O . ALA C 1 52 ? 4.772 68.508 13.966 1.00 41.30 52 ALA C O 1
ATOM 1601 N N . LEU C 1 53 ? 6.609 69.420 14.819 1.00 44.22 53 LEU C N 1
ATOM 1602 C CA . LEU C 1 53 ? 6.384 69.026 16.181 1.00 38.45 53 LEU C CA 1
ATOM 1603 C C . LEU C 1 53 ? 5.012 69.314 16.660 1.00 30.54 53 LEU C C 1
ATOM 1604 O O . LEU C 1 53 ? 4.669 68.889 17.705 1.00 24.37 53 LEU C O 1
ATOM 1609 N N . ALA C 1 54 ? 4.236 70.038 15.895 1.00 31.55 54 ALA C N 1
ATOM 1610 C CA . ALA C 1 54 ? 2.910 70.366 16.296 1.00 31.78 54 ALA C CA 1
ATOM 1611 C C . ALA C 1 54 ? 2.019 69.394 15.673 1.00 37.04 54 ALA C C 1
ATOM 1612 O O . ALA C 1 54 ? 0.959 69.110 16.162 1.00 44.13 54 ALA C O 1
ATOM 1614 N N . LYS C 1 55 ? 2.455 68.889 14.552 1.00 37.61 55 LYS C N 1
ATOM 1615 C CA . LYS C 1 55 ? 1.676 67.971 13.817 1.00 30.31 55 LYS C CA 1
ATOM 1616 C C . LYS C 1 55 ? 1.890 66.689 14.437 1.00 28.17 55 LYS C C 1
ATOM 1617 O O . LYS C 1 55 ? 1.027 65.911 14.509 1.00 26.34 55 LYS C O 1
ATOM 1623 N N . ALA C 1 56 ? 3.069 66.482 14.946 1.00 27.05 56 ALA C N 1
ATOM 1624 C CA . ALA C 1 56 ? 3.371 65.260 15.677 1.00 23.68 56 ALA C CA 1
ATOM 1625 C C . ALA C 1 56 ? 2.435 65.169 16.867 1.00 26.28 56 ALA C C 1
ATOM 1626 O O . ALA C 1 56 ? 1.759 64.158 17.056 1.00 25.09 56 ALA C O 1
ATOM 1628 N N . LYS C 1 57 ? 2.373 66.260 17.634 1.00 31.03 57 LYS C N 1
ATOM 1629 C CA . LYS C 1 57 ? 1.544 66.376 18.836 1.00 25.00 57 LYS C CA 1
ATOM 1630 C C . LYS C 1 57 ? 0.062 66.341 18.496 1.00 21.36 57 LYS C C 1
ATOM 1631 O O . LYS C 1 57 ? -0.713 65.651 19.138 1.00 20.41 57 LYS C O 1
ATOM 1637 N N . GLU C 1 58 ? -0.316 67.080 17.512 1.00 18.20 58 GLU C N 1
ATOM 1638 C CA . GLU C 1 58 ? -1.662 67.003 17.088 1.00 23.06 58 GLU C CA 1
ATOM 1639 C C . GLU C 1 58 ? -2.084 65.618 16.781 1.00 25.03 58 GLU C C 1
ATOM 1640 O O . GLU C 1 58 ? -3.147 65.254 17.078 1.00 25.83 58 GLU C O 1
ATOM 1646 N N . ILE C 1 59 ? -1.237 64.830 16.144 1.00 25.19 59 ILE C N 1
ATOM 1647 C CA . ILE C 1 59 ? -1.537 63.438 15.819 1.00 23.18 59 ILE C CA 1
ATOM 1648 C C . ILE C 1 59 ? -1.705 62.594 17.089 1.00 23.59 59 ILE C C 1
ATOM 1649 O O . ILE C 1 59 ? -2.680 61.844 17.216 1.00 22.94 59 ILE C O 1
ATOM 1654 N N . VAL C 1 60 ? -0.767 62.719 18.026 1.00 21.39 60 VAL C N 1
ATOM 1655 C CA . VAL C 1 60 ? -0.856 62.012 19.314 1.00 21.50 60 VAL C CA 1
ATOM 1656 C C . VAL C 1 60 ? -2.226 62.180 19.979 1.00 21.14 60 VAL C C 1
ATOM 1657 O O . VAL C 1 60 ? -2.811 61.234 20.497 1.00 17.61 60 VAL C O 1
ATOM 1661 N N . ALA C 1 61 ? -2.726 63.402 19.947 1.00 23.60 61 ALA C N 1
ATOM 1662 C CA . ALA C 1 61 ? -3.977 63.743 20.588 1.00 21.90 61 ALA C CA 1
ATOM 1663 C C . ALA C 1 61 ? -5.216 63.252 19.831 1.00 26.85 61 ALA C C 1
ATOM 1664 O O . ALA C 1 61 ? -6.350 63.489 20.273 1.00 26.87 61 ALA C O 1
ATOM 1666 N N . SER C 1 62 ? -5.021 62.551 18.714 1.00 20.98 62 SER C N 1
ATOM 1667 C CA . SER C 1 62 ? -6.169 62.207 17.866 1.00 18.37 62 SER C CA 1
ATOM 1668 C C . SER C 1 62 ? -6.696 60.779 17.964 1.00 18.62 62 SER C C 1
ATOM 1669 O O . SER C 1 62 ? -7.552 60.387 17.164 1.00 16.55 62 SER C O 1
ATOM 1672 N N . ALA C 1 63 ? -6.206 60.013 18.936 1.00 16.39 63 ALA C N 1
ATOM 1673 C CA . ALA C 1 63 ? -6.649 58.636 19.096 1.00 18.47 63 ALA C CA 1
ATOM 1674 C C . ALA C 1 63 ? -6.124 58.056 20.390 1.00 19.85 63 ALA C C 1
ATOM 1675 O O . ALA C 1 63 ? -5.095 58.513 20.896 1.00 20.44 63 ALA C O 1
ATOM 1677 N N . PRO C 1 64 ? -6.837 57.048 20.926 1.00 19.98 64 PRO C N 1
ATOM 1678 C CA . PRO C 1 64 ? -6.503 56.384 22.189 1.00 21.23 64 PRO C CA 1
ATOM 1679 C C . PRO C 1 64 ? -5.061 55.945 22.174 1.00 26.44 64 PRO C C 1
ATOM 1680 O O . PRO C 1 64 ? -4.290 56.260 23.091 1.00 24.00 64 PRO C O 1
ATOM 1684 N N . VAL C 1 65 ? -4.725 55.177 21.131 1.00 35.87 65 VAL C N 1
ATOM 1685 C CA . VAL C 1 65 ? -3.360 54.713 20.873 1.00 29.22 65 VAL C CA 1
ATOM 1686 C C . VAL C 1 65 ? -2.889 55.254 19.550 1.00 26.21 65 VAL C C 1
ATOM 1687 O O . VAL C 1 65 ? -3.659 55.335 18.597 1.00 23.73 65 VAL C O 1
ATOM 1691 N N . VAL C 1 66 ? -1.616 55.613 19.489 1.00 24.47 66 VAL C N 1
ATOM 1692 C CA . VAL C 1 66 ? -1.042 56.047 18.237 1.00 23.19 66 VAL C CA 1
ATOM 1693 C C . VAL C 1 66 ? 0.318 55.383 17.991 1.00 25.43 66 VAL C C 1
ATOM 1694 O O . VAL C 1 66 ? 1.232 55.487 18.825 1.00 24.55 66 VAL C O 1
ATOM 1698 N N . VAL C 1 67 ? 0.439 54.664 16.871 1.00 18.74 67 VAL C N 1
ATOM 1699 C CA . VAL C 1 67 ? 1.731 54.100 16.505 1.00 21.63 67 VAL C CA 1
ATOM 1700 C C . VAL C 1 67 ? 2.305 54.854 15.336 1.00 20.67 67 VAL C C 1
ATOM 1701 O O . VAL C 1 67 ? 1.707 54.871 14.260 1.00 20.21 67 VAL C O 1
ATOM 1705 N N . PHE C 1 68 ? 3.457 55.484 15.572 1.00 19.49 68 PHE C N 1
ATOM 1706 C CA . PHE C 1 68 ? 4.280 56.046 14.520 1.00 20.90 68 PHE C CA 1
ATOM 1707 C C . PHE C 1 68 ? 5.135 54.918 13.939 1.00 23.37 68 PHE C C 1
ATOM 1708 O O . PHE C 1 68 ? 6.004 54.387 14.620 1.00 25.21 68 PHE C O 1
ATOM 1716 N N . SER C 1 69 ? 4.890 54.541 12.688 1.00 20.85 69 SER C N 1
ATOM 1717 C CA . SER C 1 69 ? 5.626 53.434 12.083 1.00 20.38 69 SER C CA 1
ATOM 1718 C C . SER C 1 69 ? 6.173 53.730 10.700 1.00 21.73 69 SER C C 1
ATOM 1719 O O . SER C 1 69 ? 5.911 54.790 10.108 1.00 20.24 69 SER C O 1
ATOM 1722 N N . LYS C 1 70 ? 6.942 52.764 10.205 1.00 23.89 70 LYS C N 1
ATOM 1723 C CA . LYS C 1 70 ? 7.337 52.686 8.805 1.00 17.33 70 LYS C CA 1
ATOM 1724 C C . LYS C 1 70 ? 6.808 51.407 8.164 1.00 16.45 70 LYS C C 1
ATOM 1725 O O . LYS C 1 70 ? 6.850 50.344 8.783 1.00 18.71 70 LYS C O 1
ATOM 1731 N N . SER C 1 71 ? 6.316 51.517 6.929 1.00 16.60 71 SER C N 1
ATOM 1732 C CA . SER C 1 71 ? 5.561 50.435 6.260 1.00 16.12 71 SER C CA 1
ATOM 1733 C C . SER C 1 71 ? 6.344 49.154 5.970 1.00 18.00 71 SER C C 1
ATOM 1734 O O . SER C 1 71 ? 5.778 48.142 5.599 1.00 18.27 71 SER C O 1
ATOM 1737 N N . TYR C 1 72 ? 7.650 49.207 6.144 1.00 20.70 72 TYR C N 1
ATOM 1738 C CA . TYR C 1 72 ? 8.490 48.069 5.878 1.00 17.54 72 TYR C CA 1
ATOM 1739 C C . TYR C 1 72 ? 9.200 47.631 7.129 1.00 21.17 72 TYR C C 1
ATOM 1740 O O . TYR C 1 72 ? 10.117 46.844 7.067 1.00 29.04 72 TYR C O 1
ATOM 1749 N N . CYS C 1 73 ? 8.797 48.140 8.279 1.00 26.05 73 CYS C N 1
ATOM 1750 C CA . CYS C 1 73 ? 9.492 47.773 9.507 1.00 32.00 73 CYS C CA 1
ATOM 1751 C C . CYS C 1 73 ? 8.816 46.644 10.270 1.00 37.13 73 CYS C C 1
ATOM 1752 O O . CYS C 1 73 ? 7.652 46.761 10.669 1.00 39.26 73 CYS C O 1
ATOM 1755 N N . PRO C 1 74 ? 9.560 45.551 10.501 1.00 36.37 74 PRO C N 1
ATOM 1756 C CA . PRO C 1 74 ? 8.957 44.387 11.146 1.00 32.90 74 PRO C CA 1
ATOM 1757 C C . PRO C 1 74 ? 8.564 44.643 12.589 1.00 34.59 74 PRO C C 1
ATOM 1758 O O . PRO C 1 74 ? 7.555 44.106 13.007 1.00 36.25 74 PRO C O 1
ATOM 1762 N N . PHE C 1 75 ? 9.315 45.437 13.346 1.00 38.93 75 PHE C N 1
ATOM 1763 C CA . PHE C 1 75 ? 8.887 45.749 14.721 1.00 39.49 75 PHE C CA 1
ATOM 1764 C C . PHE C 1 75 ? 7.482 46.397 14.766 1.00 35.63 75 PHE C C 1
ATOM 1765 O O . PHE C 1 75 ? 6.578 45.906 15.421 1.00 36.56 75 PHE C O 1
ATOM 1773 N N . CYS C 1 76 ? 7.309 47.484 14.027 1.00 29.75 76 CYS C N 1
ATOM 1774 C CA . CYS C 1 76 ? 6.008 48.093 13.800 1.00 29.96 76 CYS C CA 1
ATOM 1775 C C . CYS C 1 76 ? 4.847 47.141 13.471 1.00 34.04 76 CYS C C 1
ATOM 1776 O O . CYS C 1 76 ? 3.687 47.485 13.650 1.00 37.52 76 CYS C O 1
ATOM 1779 N N . VAL C 1 77 ? 5.120 45.960 12.948 1.00 33.44 77 VAL C N 1
ATOM 1780 C CA . VAL C 1 77 ? 4.002 45.050 12.765 1.00 35.79 77 VAL C CA 1
ATOM 1781 C C . VAL C 1 77 ? 3.847 44.205 14.018 1.00 36.59 77 VAL C C 1
ATOM 1782 O O . VAL C 1 77 ? 2.755 43.721 14.302 1.00 41.17 77 VAL C O 1
ATOM 1786 N N . GLN C 1 78 ? 4.897 44.107 14.794 1.00 33.92 78 GLN C N 1
ATOM 1787 C CA . GLN C 1 78 ? 4.784 43.364 15.995 1.00 37.60 78 GLN C CA 1
ATOM 1788 C C . GLN C 1 78 ? 3.730 44.101 16.738 1.00 43.40 78 GLN C C 1
ATOM 1789 O O . GLN C 1 78 ? 2.618 43.652 16.887 1.00 39.20 78 GLN C O 1
ATOM 1795 N N . VAL C 1 79 ? 4.106 45.267 17.203 1.00 39.44 79 VAL C N 1
ATOM 1796 C CA . VAL C 1 79 ? 3.250 46.127 17.938 1.00 32.22 79 VAL C CA 1
ATOM 1797 C C . VAL C 1 79 ? 1.874 46.195 17.427 1.00 33.79 79 VAL C C 1
ATOM 1798 O O . VAL C 1 79 ? 0.975 45.812 18.078 1.00 38.17 79 VAL C O 1
ATOM 1802 N N . LYS C 1 80 ? 1.685 46.713 16.254 1.00 27.20 80 LYS C N 1
ATOM 1803 C CA . LYS C 1 80 ? 0.322 46.814 15.776 1.00 30.17 80 LYS C CA 1
ATOM 1804 C C . LYS C 1 80 ? -0.360 45.503 15.781 1.00 33.46 80 LYS C C 1
ATOM 1805 O O . LYS C 1 80 ? -1.527 45.405 15.533 1.00 32.94 80 LYS C O 1
ATOM 1811 N N . LYS C 1 81 ? 0.388 44.472 16.056 1.00 36.87 81 LYS C N 1
ATOM 1812 C CA . LYS C 1 81 ? -0.148 43.148 16.060 1.00 35.91 81 LYS C CA 1
ATOM 1813 C C . LYS C 1 81 ? -0.650 42.884 17.427 1.00 39.83 81 LYS C C 1
ATOM 1814 O O . LYS C 1 81 ? -1.730 42.386 17.611 1.00 42.40 81 LYS C O 1
ATOM 1820 N N . LEU C 1 82 ? 0.129 43.239 18.413 1.00 38.39 82 LEU C N 1
ATOM 1821 C CA . LEU C 1 82 ? -0.295 43.037 19.770 1.00 41.46 82 LEU C CA 1
ATOM 1822 C C . LEU C 1 82 ? -1.646 43.622 19.947 1.00 41.54 82 LEU C C 1
ATOM 1823 O O . LEU C 1 82 ? -2.621 42.962 20.230 1.00 40.17 82 LEU C O 1
ATOM 1828 N N . PHE C 1 83 ? -1.650 44.918 19.753 1.00 38.05 83 PHE C N 1
ATOM 1829 C CA . PHE C 1 83 ? -2.782 45.751 19.898 1.00 33.89 83 PHE C CA 1
ATOM 1830 C C . PHE C 1 83 ? -3.998 45.230 19.289 1.00 34.12 83 PHE C C 1
ATOM 1831 O O . PHE C 1 83 ? -5.041 45.600 19.707 1.00 39.61 83 PHE C O 1
ATOM 1839 N N . THR C 1 84 ? -3.884 44.400 18.286 1.00 34.66 84 THR C N 1
ATOM 1840 C CA . THR C 1 84 ? -5.075 43.905 17.646 1.00 39.19 84 THR C CA 1
ATOM 1841 C C . THR C 1 84 ? -5.545 42.729 18.406 1.00 43.02 84 THR C C 1
ATOM 1842 O O . THR C 1 84 ? -6.724 42.524 18.598 1.00 39.63 84 THR C O 1
ATOM 1846 N N . GLN C 1 85 ? -4.583 41.960 18.864 1.00 44.92 85 GLN C N 1
ATOM 1847 C CA . GLN C 1 85 ? -4.851 40.802 19.642 1.00 45.04 85 GLN C CA 1
ATOM 1848 C C . GLN C 1 85 ? -5.659 41.232 20.824 1.00 50.52 85 GLN C C 1
ATOM 1849 O O . GLN C 1 85 ? -6.643 40.617 21.173 1.00 53.17 85 GLN C O 1
ATOM 1855 N N . LEU C 1 86 ? -5.221 42.318 21.436 1.00 45.92 86 LEU C N 1
ATOM 1856 C CA . LEU C 1 86 ? -5.830 42.827 22.618 1.00 36.47 86 LEU C CA 1
ATOM 1857 C C . LEU C 1 86 ? -7.045 43.600 22.334 1.00 38.16 86 LEU C C 1
ATOM 1858 O O . LEU C 1 86 ? -7.548 44.190 23.215 1.00 48.61 86 LEU C O 1
ATOM 1863 N N . GLY C 1 87 ? -7.529 43.623 21.118 1.00 31.90 87 GLY C N 1
ATOM 1864 C CA . GLY C 1 87 ? -8.793 44.254 20.782 1.00 33.88 87 GLY C CA 1
ATOM 1865 C C . GLY C 1 87 ? -8.780 45.768 20.961 1.00 38.99 87 GLY C C 1
ATOM 1866 O O . GLY C 1 87 ? -9.813 46.432 20.797 1.00 39.43 87 GLY C O 1
ATOM 1867 N N . ALA C 1 88 ? -7.601 46.297 21.312 1.00 32.97 88 ALA C N 1
ATOM 1868 C CA . ALA C 1 88 ? -7.315 47.730 21.341 1.00 31.79 88 ALA C CA 1
ATOM 1869 C C . ALA C 1 88 ? -7.364 48.311 19.943 1.00 38.28 88 ALA C C 1
ATOM 1870 O O . ALA C 1 88 ? -6.891 47.688 18.987 1.00 43.98 88 ALA C O 1
ATOM 1872 N N . SER C 1 89 ? -7.927 49.510 19.822 1.00 38.60 89 SER C N 1
ATOM 1873 C CA . SER C 1 89 ? -7.965 50.195 18.537 1.00 35.22 89 SER C CA 1
ATOM 1874 C C . SER C 1 89 ? -6.859 51.260 18.501 1.00 40.77 89 SER C C 1
ATOM 1875 O O . SER C 1 89 ? -6.629 51.952 19.507 1.00 40.00 89 SER C O 1
ATOM 1878 N N . PHE C 1 90 ? -6.163 51.383 17.364 1.00 35.73 90 PHE C N 1
ATOM 1879 C CA . PHE C 1 90 ? -5.017 52.299 17.268 1.00 32.26 90 PHE C CA 1
ATOM 1880 C C . PHE C 1 90 ? -5.034 53.072 15.983 1.00 28.74 90 PHE C C 1
ATOM 1881 O O . PHE C 1 90 ? -5.719 52.692 15.049 1.00 33.38 90 PHE C O 1
ATOM 1889 N N . LYS C 1 91 ? -4.257 54.149 15.931 1.00 28.87 91 LYS C N 1
ATOM 1890 C CA . LYS C 1 91 ? -4.033 54.880 14.683 1.00 25.79 91 LYS C CA 1
ATOM 1891 C C . LYS C 1 91 ? -2.566 54.739 14.287 1.00 27.98 91 LYS C C 1
ATOM 1892 O O . LYS C 1 91 ? -1.666 55.201 15.005 1.00 28.89 91 LYS C O 1
ATOM 1898 N N . ALA C 1 92 ? -2.328 54.104 13.144 1.00 21.02 92 ALA C N 1
ATOM 1899 C CA . ALA C 1 92 ? -0.974 53.890 12.652 1.00 20.12 92 ALA C CA 1
ATOM 1900 C C . ALA C 1 92 ? -0.594 55.013 11.696 1.00 23.21 92 ALA C C 1
ATOM 1901 O O . ALA C 1 92 ? -1.410 55.454 10.86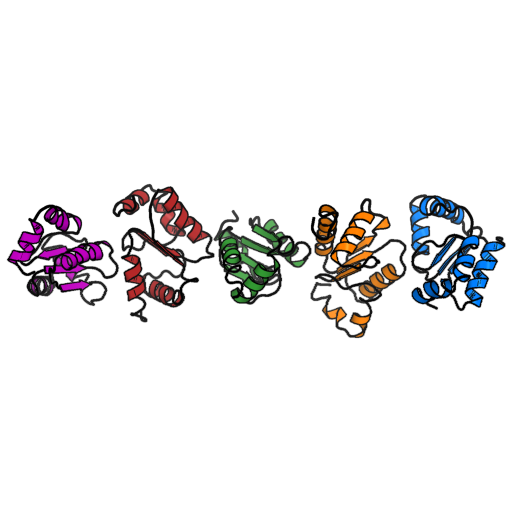9 1.00 21.34 92 ALA C O 1
ATOM 1903 N N . ILE C 1 93 ? 0.649 55.467 11.796 1.00 18.49 93 ILE C N 1
ATOM 1904 C CA . ILE C 1 93 ? 1.128 56.531 10.934 1.00 19.24 93 ILE C CA 1
ATOM 1905 C C . ILE C 1 93 ? 2.368 56.060 10.198 1.00 21.51 93 ILE C C 1
ATOM 1906 O O . ILE C 1 93 ? 3.450 55.986 10.788 1.00 19.48 93 ILE C O 1
ATOM 1911 N N . GLU C 1 94 ? 2.212 55.737 8.911 1.00 19.98 94 GLU C N 1
ATOM 1912 C CA . GLU C 1 94 ? 3.317 55.129 8.172 1.00 15.67 94 GLU C CA 1
ATOM 1913 C C . GLU C 1 94 ? 4.271 56.205 7.669 1.00 19.65 94 GLU C C 1
ATOM 1914 O O . GLU C 1 94 ? 4.080 56.794 6.585 1.00 15.18 94 GLU C O 1
ATOM 1920 N N . LEU C 1 95 ? 5.307 56.453 8.469 1.00 16.35 95 LEU C N 1
ATOM 1921 C CA . LEU C 1 95 ? 6.126 57.630 8.272 1.00 16.19 95 LEU C CA 1
ATOM 1922 C C . LEU C 1 95 ? 6.750 57.740 6.904 1.00 19.58 95 LEU C C 1
ATOM 1923 O O . LEU C 1 95 ? 6.952 58.837 6.387 1.00 21.61 95 LEU C O 1
ATOM 1928 N N . ASP C 1 96 ? 7.011 56.590 6.304 1.00 24.16 96 ASP C N 1
ATOM 1929 C CA . ASP C 1 96 ? 7.627 56.527 4.997 1.00 17.99 96 ASP C CA 1
ATOM 1930 C C . ASP C 1 96 ? 6.617 56.709 3.892 1.00 14.75 96 ASP C C 1
ATOM 1931 O O . ASP C 1 96 ? 6.969 56.586 2.751 1.00 18.16 96 ASP C O 1
ATOM 1936 N N . THR C 1 97 ? 5.366 57.012 4.202 1.00 16.89 97 THR C N 1
ATOM 1937 C CA . THR C 1 97 ? 4.365 57.109 3.148 1.00 16.83 97 THR C CA 1
ATOM 1938 C C . THR C 1 97 ? 3.958 58.555 2.911 1.00 15.37 97 THR C C 1
ATOM 1939 O O . THR C 1 97 ? 3.022 58.832 2.184 1.00 15.43 97 THR C O 1
ATOM 1943 N N . GLU C 1 98 ? 4.694 59.489 3.504 1.00 18.86 98 GLU C N 1
ATOM 1944 C CA . GLU C 1 98 ? 4.231 60.876 3.586 1.00 21.38 98 GLU C CA 1
ATOM 1945 C C . GLU C 1 98 ? 5.369 61.852 3.540 1.00 19.61 98 GLU C C 1
ATOM 1946 O O . GLU C 1 98 ? 6.387 61.621 4.184 1.00 22.31 98 GLU C O 1
ATOM 1952 N N . SER C 1 99 ? 5.202 62.942 2.796 1.00 19.15 99 SER C N 1
ATOM 1953 C CA . SER C 1 99 ? 6.372 63.729 2.387 1.00 24.24 99 SER C CA 1
ATOM 1954 C C . SER C 1 99 ? 7.111 64.397 3.540 1.00 27.18 99 SER C C 1
ATOM 1955 O O . SER C 1 99 ? 8.343 64.483 3.517 1.00 28.84 99 SER C O 1
ATOM 1958 N N . ASP C 1 100 ? 6.362 64.839 4.551 1.00 26.09 100 ASP C N 1
ATOM 1959 C CA . ASP C 1 100 ? 6.936 65.381 5.785 1.00 23.86 100 ASP C CA 1
ATOM 1960 C C . ASP C 1 100 ? 7.339 64.294 6.782 1.00 22.91 100 ASP C C 1
ATOM 1961 O O . ASP C 1 100 ? 7.677 64.583 7.924 1.00 25.32 100 ASP C O 1
ATOM 1966 N N . GLY C 1 101 ? 7.294 63.043 6.362 1.00 18.42 101 GLY C N 1
ATOM 1967 C CA . GLY C 1 101 ? 7.591 61.950 7.258 1.00 19.76 101 GLY C CA 1
ATOM 1968 C C . GLY C 1 101 ? 8.912 62.084 7.981 1.00 18.37 101 GLY C C 1
ATOM 1969 O O . GLY C 1 101 ? 9.063 61.714 9.126 1.00 18.81 101 GLY C O 1
ATOM 1970 N N . THR C 1 102 ? 9.891 62.624 7.302 1.00 24.13 102 THR C N 1
ATOM 1971 C CA . THR C 1 102 ? 11.210 62.684 7.884 1.00 27.95 102 THR C CA 1
ATOM 1972 C C . THR C 1 102 ? 11.230 63.743 8.975 1.00 25.35 102 THR C C 1
ATOM 1973 O O . THR C 1 102 ? 11.753 63.506 10.073 1.00 29.18 102 THR C O 1
ATOM 1977 N N . GLU C 1 103 ? 10.614 64.886 8.681 1.00 22.85 103 GLU C N 1
ATOM 1978 C CA . GLU C 1 103 ? 10.507 65.983 9.635 1.00 26.33 103 GLU C CA 1
ATOM 1979 C C . GLU C 1 103 ? 9.731 65.585 10.898 1.00 29.20 103 GLU C C 1
ATOM 1980 O O . GLU C 1 103 ? 10.170 65.839 12.035 1.00 26.32 103 GLU C O 1
ATOM 1986 N N . ILE C 1 104 ? 8.571 64.972 10.697 1.00 23.17 104 ILE C N 1
ATOM 1987 C CA . ILE C 1 104 ? 7.846 64.407 11.816 1.00 21.72 104 ILE C CA 1
ATOM 1988 C C . ILE C 1 104 ? 8.754 63.544 12.650 1.00 22.19 104 ILE C C 1
ATOM 1989 O O . ILE C 1 104 ? 8.816 63.694 13.858 1.00 26.81 104 ILE C O 1
ATOM 1994 N N . GLN C 1 105 ? 9.480 62.640 12.019 1.00 23.14 105 GLN C N 1
ATOM 1995 C CA . GLN C 1 105 ? 10.272 61.742 12.827 1.00 23.51 105 GLN C CA 1
ATOM 1996 C C . GLN C 1 105 ? 11.449 62.408 13.536 1.00 26.32 105 GLN C C 1
ATOM 1997 O O . GLN C 1 105 ? 11.807 61.997 14.638 1.00 23.75 105 GLN C O 1
ATOM 2003 N N . SER C 1 106 ? 12.040 63.439 12.931 1.00 23.36 106 SER C N 1
ATOM 2004 C CA . SER C 1 106 ? 13.098 64.163 13.640 1.00 26.53 106 SER C CA 1
ATOM 2005 C C . SER C 1 106 ? 12.465 64.995 14.728 1.00 32.61 106 SER C C 1
ATOM 2006 O O . SER C 1 106 ? 13.087 65.268 15.735 1.00 36.89 106 SER C O 1
ATOM 2009 N N . ALA C 1 107 ? 11.210 65.384 14.529 1.00 35.50 107 ALA C N 1
ATOM 2010 C CA . ALA C 1 107 ? 10.451 66.029 15.595 1.00 24.93 107 ALA C CA 1
ATOM 2011 C C . ALA C 1 107 ? 10.338 65.093 16.775 1.00 23.57 107 ALA C C 1
ATOM 2012 O O . ALA C 1 107 ? 10.744 65.453 17.855 1.00 31.48 107 ALA C O 1
ATOM 2014 N N . LEU C 1 108 ? 9.824 63.881 16.576 1.00 26.97 108 LEU C N 1
ATOM 2015 C CA . LEU C 1 108 ? 9.715 62.912 17.678 1.00 30.19 108 LEU C CA 1
ATOM 2016 C C . LEU C 1 108 ? 11.035 62.776 18.431 1.00 32.31 108 LEU C C 1
ATOM 2017 O O . LEU C 1 108 ? 11.071 62.521 19.633 1.00 36.88 108 LEU C O 1
ATOM 2022 N N . ALA C 1 109 ? 12.125 62.979 17.713 1.00 28.38 109 ALA C N 1
ATOM 2023 C CA . ALA C 1 109 ? 13.427 62.825 18.307 1.00 32.09 109 ALA C CA 1
ATOM 2024 C C . ALA C 1 109 ? 13.664 63.900 19.365 1.00 36.82 109 ALA C C 1
ATOM 2025 O O . ALA C 1 109 ? 13.980 63.581 20.508 1.00 36.68 109 ALA C O 1
ATOM 2027 N N . GLU C 1 110 ? 13.417 65.146 19.054 1.00 37.19 110 GLU C N 1
ATOM 2028 C CA . GLU C 1 110 ? 13.565 66.200 20.023 1.00 38.43 110 GLU C CA 1
ATOM 2029 C C . GLU C 1 110 ? 12.667 65.964 21.152 1.00 38.33 110 GLU C C 1
ATOM 2030 O O . GLU C 1 110 ? 13.040 65.936 22.285 1.00 44.68 110 GLU C O 1
ATOM 2036 N N . TRP C 1 111 ? 11.432 65.841 20.805 1.00 33.32 111 TRP C N 1
ATOM 2037 C CA . TRP C 1 111 ? 10.377 65.671 21.780 1.00 28.06 111 TRP C CA 1
ATOM 2038 C C . TRP C 1 111 ? 10.610 64.460 22.645 1.00 33.83 111 TRP C C 1
ATOM 2039 O O . TRP C 1 111 ? 10.996 64.613 23.796 1.00 44.24 111 TRP C O 1
ATOM 2050 N N . THR C 1 112 ? 10.388 63.257 22.109 1.00 31.31 112 THR C N 1
ATOM 2051 C CA . THR C 1 112 ? 10.454 62.055 22.948 1.00 32.99 112 THR C CA 1
ATOM 2052 C C . THR C 1 112 ? 11.825 61.416 23.073 1.00 36.26 112 THR C C 1
ATOM 2053 O O . THR C 1 112 ? 11.944 60.371 23.716 1.00 35.57 112 THR C O 1
ATOM 2057 N N . GLY C 1 113 ? 12.845 62.017 22.467 1.00 37.10 113 GLY C N 1
ATOM 2058 C CA . GLY C 1 113 ? 14.206 61.525 22.636 1.00 39.85 113 GLY C CA 1
ATOM 2059 C C . GLY C 1 113 ? 14.451 60.131 22.085 1.00 39.16 113 GLY C C 1
ATOM 2060 O O . GLY C 1 113 ? 15.413 59.459 22.471 1.00 41.37 113 GLY C O 1
ATOM 2061 N N . GLN C 1 114 ? 13.570 59.711 21.181 1.00 37.72 114 GLN C N 1
ATOM 2062 C CA . GLN C 1 114 ? 13.581 58.373 20.602 1.00 31.56 114 GLN C CA 1
ATOM 2063 C C . GLN C 1 114 ? 13.719 58.532 19.097 1.00 37.94 114 GLN C C 1
ATOM 2064 O O . GLN C 1 114 ? 13.020 59.339 18.491 1.00 39.04 114 GLN C O 1
ATOM 2070 N N . ARG C 1 115 ? 14.640 57.792 18.487 1.00 41.18 115 ARG C N 1
ATOM 2071 C CA . ARG C 1 115 ? 14.938 58.026 17.077 1.00 40.13 115 ARG C CA 1
ATOM 2072 C C . ARG C 1 115 ? 14.398 56.947 16.131 1.00 33.23 115 ARG C C 1
ATOM 2073 O O . ARG C 1 115 ? 14.228 57.189 14.941 1.00 31.36 115 ARG C O 1
ATOM 2081 N N . THR C 1 116 ? 14.103 55.775 16.681 1.00 24.32 116 THR C N 1
ATOM 2082 C CA . THR C 1 116 ? 13.646 54.643 15.898 1.00 27.69 116 THR C CA 1
ATOM 2083 C C . THR C 1 116 ? 12.124 54.564 15.810 1.00 32.95 116 THR C C 1
ATOM 2084 O O . THR C 1 116 ? 11.421 55.376 16.412 1.00 37.24 116 THR C O 1
ATOM 2088 N N . VAL C 1 117 ? 11.622 53.581 15.060 1.00 27.72 117 VAL C N 1
ATOM 2089 C CA . VAL C 1 117 ? 10.200 53.233 15.083 1.00 26.79 117 VAL C CA 1
ATOM 2090 C C . VAL C 1 117 ? 10.064 51.738 15.395 1.00 30.41 117 VAL C C 1
ATOM 2091 O O . VAL C 1 117 ? 10.978 50.986 15.122 1.00 33.95 117 VAL C O 1
ATOM 2095 N N . PRO C 1 118 ? 8.916 51.298 15.941 1.00 30.57 118 PRO C N 1
ATOM 2096 C CA . PRO C 1 118 ? 7.718 52.101 16.218 1.00 29.92 118 PRO C CA 1
ATOM 2097 C C . PRO C 1 118 ? 7.885 53.090 17.374 1.00 28.10 118 PRO C C 1
ATOM 2098 O O . PRO C 1 118 ? 8.653 52.866 18.309 1.00 27.33 118 PRO C O 1
ATOM 2102 N N . ASN C 1 119 ? 7.191 54.215 17.260 1.00 29.49 119 ASN C N 1
ATOM 2103 C CA . ASN C 1 119 ? 7.041 55.112 18.387 1.00 28.63 119 ASN C CA 1
ATOM 2104 C C . ASN C 1 119 ? 5.615 55.074 18.897 1.00 26.59 119 ASN C C 1
ATOM 2105 O O . ASN C 1 119 ? 4.667 55.396 18.175 1.00 22.80 119 ASN C O 1
ATOM 2110 N N . VAL C 1 120 ? 5.480 54.657 20.147 1.00 25.09 120 VAL C N 1
ATOM 2111 C CA . VAL C 1 120 ? 4.186 54.273 20.678 1.00 24.93 120 VAL C CA 1
ATOM 2112 C C . VAL C 1 120 ? 3.653 55.308 21.656 1.00 29.65 120 VAL C C 1
ATOM 2113 O O . VAL C 1 120 ? 4.399 55.872 22.466 1.00 26.97 120 VAL C O 1
ATOM 2117 N N . PHE C 1 121 ? 2.352 55.553 21.565 1.00 29.74 121 PHE C N 1
ATOM 2118 C CA . PHE C 1 121 ? 1.679 56.483 22.447 1.00 27.26 121 PHE C CA 1
ATOM 2119 C C . PHE C 1 121 ? 0.330 55.896 22.804 1.00 29.16 121 PHE C C 1
ATOM 2120 O O . PHE C 1 121 ? -0.475 55.595 21.919 1.00 25.68 121 PHE C O 1
ATOM 2128 N N . ILE C 1 122 ? 0.093 55.719 24.099 1.00 32.86 122 ILE C N 1
ATOM 2129 C CA . ILE C 1 122 ? -1.239 55.358 24.575 1.00 32.15 122 ILE C CA 1
ATOM 2130 C C . ILE C 1 122 ? -1.733 56.530 25.374 1.00 25.57 122 ILE C C 1
ATOM 2131 O O . ILE C 1 122 ? -1.034 57.005 26.277 1.00 19.71 122 ILE C O 1
ATOM 2136 N N . ASN C 1 123 ? -2.920 57.003 25.006 1.00 28.30 123 ASN C N 1
ATOM 2137 C CA . ASN C 1 123 ? -3.532 58.176 25.614 1.00 28.42 123 ASN C CA 1
ATOM 2138 C C . ASN C 1 123 ? -2.516 59.275 25.938 1.00 26.03 123 ASN C C 1
ATOM 2139 O O . ASN C 1 123 ? -2.054 59.391 27.061 1.00 28.79 123 ASN C O 1
ATOM 2144 N N . GLY C 1 124 ? -2.120 60.049 24.945 1.00 20.91 124 GLY C N 1
ATOM 2145 C CA . GLY C 1 124 ? -1.161 61.093 25.179 1.00 16.92 124 GLY C CA 1
ATOM 2146 C C . GLY C 1 124 ? 0.165 60.700 25.805 1.00 19.55 124 GLY C C 1
ATOM 2147 O O . GLY C 1 124 ? 1.104 61.510 25.777 1.00 20.28 124 GLY C O 1
ATOM 2148 N N . LYS C 1 125 ? 0.305 59.511 26.391 1.00 21.53 125 LYS C N 1
ATOM 2149 C CA . LYS C 1 125 ? 1.661 59.214 26.859 1.00 26.46 125 LYS C CA 1
ATOM 2150 C C . LYS C 1 125 ? 2.545 58.250 26.091 1.00 31.74 125 LYS C C 1
ATOM 2151 O O . LYS C 1 125 ? 2.116 57.176 25.651 1.00 30.48 125 LYS C O 1
ATOM 2157 N N . HIS C 1 126 ? 3.788 58.714 25.924 1.00 26.88 126 HIS C N 1
ATOM 2158 C CA . HIS C 1 126 ? 4.852 58.033 25.222 1.00 28.45 126 HIS C CA 1
ATOM 2159 C C . HIS C 1 126 ? 5.277 56.745 25.917 1.00 29.54 126 HIS C C 1
ATOM 2160 O O . HIS C 1 126 ? 6.102 56.778 26.820 1.00 25.71 126 HIS C O 1
ATOM 2167 N N . ILE C 1 127 ? 4.711 55.626 25.461 1.00 30.78 127 ILE C N 1
ATOM 2168 C CA . ILE C 1 127 ? 5.091 54.284 25.873 1.00 27.66 127 ILE C CA 1
ATOM 2169 C C . ILE C 1 127 ? 6.498 53.942 25.413 1.00 29.44 127 ILE C C 1
ATOM 2170 O O . ILE C 1 127 ? 7.259 53.299 26.132 1.00 31.18 127 ILE C O 1
ATOM 2175 N N . GLY C 1 128 ? 6.839 54.361 24.202 1.00 30.34 128 GLY C N 1
ATOM 2176 C CA . GLY C 1 128 ? 8.196 54.182 23.711 1.00 36.08 128 GLY C CA 1
ATOM 2177 C C . GLY C 1 128 ? 8.388 53.139 22.615 1.00 35.78 128 GLY C C 1
ATOM 2178 O O . GLY C 1 128 ? 7.730 53.201 21.570 1.00 34.73 128 GLY C O 1
ATOM 2179 N N . GLY C 1 129 ? 9.302 52.189 22.849 1.00 38.56 129 GLY C N 1
ATOM 2180 C CA . GLY C 1 129 ? 9.509 51.051 21.952 1.00 38.21 129 GLY C CA 1
ATOM 2181 C C . GLY C 1 129 ? 8.252 50.194 21.903 1.00 39.85 129 GLY C C 1
ATOM 2182 O O . GLY C 1 129 ? 7.406 50.437 22.765 1.00 43.63 129 GLY C O 1
ATOM 2183 N N . CYS C 1 130 ? 8.131 49.150 21.071 1.00 41.91 130 CYS C N 1
ATOM 2184 C CA . CYS C 1 130 ? 9.083 48.364 20.208 1.00 49.29 130 CYS C CA 1
ATOM 2185 C C . CYS C 1 130 ? 9.296 47.105 20.930 1.00 50.05 130 CYS C C 1
ATOM 2186 O O . CYS C 1 130 ? 9.118 45.992 20.409 1.00 53.98 130 CYS C O 1
ATOM 2189 N N . ASP C 1 131 ? 9.588 47.355 22.190 1.00 47.51 131 ASP C N 1
ATOM 2190 C CA . ASP C 1 131 ? 10.062 46.385 23.169 1.00 47.18 131 ASP C CA 1
ATOM 2191 C C . ASP C 1 131 ? 9.427 46.777 24.502 1.00 47.71 131 ASP C C 1
ATOM 2192 O O . ASP C 1 131 ? 8.949 45.937 25.267 1.00 46.69 131 ASP C O 1
ATOM 2197 N N . ASP C 1 132 ? 9.456 48.085 24.758 1.00 44.78 132 ASP C N 1
ATOM 2198 C CA . ASP C 1 132 ? 8.739 48.739 25.846 1.00 37.29 132 ASP C CA 1
ATOM 2199 C C . ASP C 1 132 ? 7.269 48.315 25.952 1.00 37.55 132 ASP C C 1
ATOM 2200 O O . ASP C 1 132 ? 6.814 47.909 27.009 1.00 44.32 132 ASP C O 1
ATOM 2205 N N . THR C 1 133 ? 6.534 48.413 24.853 1.00 33.10 133 THR C N 1
ATOM 2206 C CA . THR C 1 133 ? 5.158 47.924 24.777 1.00 32.24 133 THR C CA 1
ATOM 2207 C C . THR C 1 133 ? 5.026 46.430 25.069 1.00 46.73 133 THR C C 1
ATOM 2208 O O . THR C 1 133 ? 3.937 45.949 25.394 1.00 47.83 133 THR C O 1
ATOM 2212 N N . ILE C 1 134 ? 6.116 45.681 24.906 1.00 50.40 134 ILE C N 1
ATOM 2213 C CA . ILE C 1 134 ? 6.076 44.240 25.170 1.00 50.94 134 ILE C CA 1
ATOM 2214 C C . ILE C 1 134 ? 6.154 44.025 26.670 1.00 49.45 134 ILE C C 1
ATOM 2215 O O . ILE C 1 134 ? 5.312 43.339 27.266 1.00 49.00 134 ILE C O 1
ATOM 2220 N N . ALA C 1 135 ? 7.169 44.638 27.271 1.00 42.98 135 ALA C N 1
ATOM 2221 C CA . ALA C 1 135 ? 7.367 44.596 28.709 1.00 45.59 135 ALA C CA 1
ATOM 2222 C C . ALA C 1 135 ? 6.106 45.039 29.430 1.00 49.45 135 ALA C C 1
ATOM 2223 O O . ALA C 1 135 ? 5.679 44.412 30.391 1.00 59.29 135 ALA C O 1
ATOM 2225 N N . LEU C 1 136 ? 5.488 46.078 28.952 1.00 45.78 136 LEU C N 1
ATOM 2226 C CA . LEU C 1 136 ? 4.271 46.526 29.548 1.00 48.40 136 LEU C CA 1
ATOM 2227 C C . LEU C 1 136 ? 3.218 45.440 29.523 1.00 48.84 136 LEU C C 1
ATOM 2228 O O . LEU C 1 136 ? 2.326 45.440 30.333 1.00 49.75 136 LEU C O 1
ATOM 2233 N N . ASN C 1 137 ? 3.305 44.522 28.581 1.00 47.28 137 ASN C N 1
ATOM 2234 C CA . ASN C 1 137 ? 2.314 43.478 28.487 1.00 50.43 137 ASN C CA 1
ATOM 2235 C C . ASN C 1 137 ? 2.737 42.248 29.198 1.00 58.58 137 ASN C C 1
ATOM 2236 O O . ASN C 1 137 ? 1.953 41.332 29.390 1.00 55.70 137 ASN C O 1
ATOM 2241 N N . LYS C 1 138 ? 3.989 42.211 29.609 1.00 58.92 138 LYS C N 1
ATOM 2242 C CA . LYS C 1 138 ? 4.496 41.067 30.335 1.00 62.30 138 LYS C CA 1
ATOM 2243 C C . LYS C 1 138 ? 3.576 40.808 31.489 1.00 62.43 138 LYS C C 1
ATOM 2244 O O . LYS C 1 138 ? 3.158 39.697 31.749 1.00 60.01 138 LYS C O 1
ATOM 2250 N N . GLY C 1 139 ? 3.245 41.891 32.160 1.00 66.97 139 GLY C N 1
ATOM 2251 C CA . GLY C 1 139 ? 2.367 41.852 33.294 1.00 60.42 139 GLY C CA 1
ATOM 2252 C C . GLY C 1 139 ? 1.177 42.779 33.276 1.00 57.99 139 GLY C C 1
ATOM 2253 O O . GLY C 1 139 ? 1.293 43.958 33.505 1.00 58.72 139 GLY C O 1
ATOM 2254 N N . GLY C 1 140 ? 0.018 42.216 33.003 1.00 49.65 140 GLY C N 1
ATOM 2255 C CA . GLY C 1 140 ? -1.250 42.955 33.055 1.00 48.06 140 GLY C CA 1
ATOM 2256 C C . GLY C 1 140 ? -1.366 44.486 32.955 1.00 51.61 140 GLY C C 1
ATOM 2257 O O . GLY C 1 140 ? -2.470 45.012 32.748 1.00 45.65 140 GLY C O 1
ATOM 2258 N N . LYS C 1 141 ? -0.279 45.201 33.107 1.00 49.56 141 LYS C N 1
ATOM 2259 C CA . LYS C 1 141 ? -0.312 46.626 33.016 1.00 45.59 141 LYS C CA 1
ATOM 2260 C C . LYS C 1 141 ? -0.811 47.175 31.739 1.00 50.32 141 LYS C C 1
ATOM 2261 O O . LYS C 1 141 ? -1.396 48.228 31.728 1.00 48.15 141 LYS C O 1
ATOM 2267 N N . LEU C 1 142 ? -0.568 46.524 30.625 1.00 47.06 142 LEU C N 1
ATOM 2268 C CA . LEU C 1 142 ? -0.958 47.167 29.407 1.00 43.41 142 LEU C CA 1
ATOM 2269 C C . LEU C 1 142 ? -2.405 47.153 29.234 1.00 41.18 142 LEU C C 1
ATOM 2270 O O . LEU C 1 142 ? -2.972 48.148 28.933 1.00 41.57 142 LEU C O 1
ATOM 2275 N N . VAL C 1 143 ? -3.033 46.036 29.396 1.00 38.35 143 VAL C N 1
ATOM 2276 C CA . VAL C 1 143 ? -4.453 46.033 29.059 1.00 36.79 143 VAL C CA 1
ATOM 2277 C C . VAL C 1 143 ? -5.169 47.068 29.908 1.00 40.90 143 VAL C C 1
ATOM 2278 O O . VAL C 1 143 ? -6.199 47.628 29.504 1.00 37.52 143 VAL C O 1
ATOM 2282 N N . ALA C 1 144 ? -4.580 47.330 31.075 1.00 41.53 144 ALA C N 1
ATOM 2283 C CA . ALA C 1 144 ? -4.957 48.453 31.923 1.00 42.01 144 ALA C CA 1
ATOM 2284 C C . ALA C 1 144 ? -4.932 49.759 31.124 1.00 45.90 144 ALA C C 1
ATOM 2285 O O . ALA C 1 144 ? -5.989 50.335 30.820 1.00 42.21 144 ALA C O 1
ATOM 2287 N N . LEU C 1 145 ? -3.750 50.197 30.739 1.00 47.43 145 LEU C N 1
ATOM 2288 C CA . LEU C 1 145 ? -3.572 51.434 30.011 1.00 43.72 145 LEU C CA 1
ATOM 2289 C C . LEU C 1 145 ? -4.424 51.532 28.805 1.00 42.77 145 LEU C C 1
ATOM 2290 O O . LEU C 1 145 ? -4.836 52.572 28.411 1.00 44.00 145 LEU C O 1
ATOM 2295 N N . LEU C 1 146 ? -4.778 50.431 28.236 1.00 36.30 146 LEU C N 1
ATOM 2296 C CA . LEU C 1 146 ? -5.440 50.546 26.998 1.00 45.68 146 LEU C CA 1
ATOM 2297 C C . LEU C 1 146 ? -6.863 50.713 27.263 1.00 42.22 146 LEU C C 1
ATOM 2298 O O . LEU C 1 146 ? -7.612 51.162 26.459 1.00 41.42 146 LEU C O 1
ATOM 2303 N N . THR C 1 147 ? -7.215 50.447 28.495 1.00 45.84 147 THR C N 1
ATOM 2304 C CA . THR C 1 147 ? -8.595 50.461 28.892 1.00 49.34 147 THR C CA 1
ATOM 2305 C C . THR C 1 147 ? -8.862 51.769 29.442 1.00 38.82 147 THR C C 1
ATOM 2306 O O . THR C 1 147 ? -9.894 52.314 29.219 1.00 37.18 147 THR C O 1
ATOM 2310 N N . GLU C 1 148 ? -7.880 52.300 30.133 1.00 34.77 148 GLU C N 1
ATOM 2311 C CA . GLU C 1 148 ? -8.022 53.631 30.618 1.00 40.13 148 GLU C CA 1
ATOM 2312 C C . GLU C 1 148 ? -8.482 54.571 29.552 1.00 41.64 148 GLU C C 1
ATOM 2313 O O . GLU C 1 148 ? -8.929 55.641 29.855 1.00 42.64 148 GLU C O 1
ATOM 2319 N N . ALA C 1 149 ? -8.351 54.168 28.305 1.00 42.84 149 ALA C N 1
ATOM 2320 C CA . ALA C 1 149 ? -8.738 54.986 27.181 1.00 33.37 149 ALA C CA 1
ATOM 2321 C C . ALA C 1 149 ? -9.471 54.100 26.233 1.00 39.09 149 ALA C C 1
ATOM 2322 O O . ALA C 1 149 ? -9.552 52.913 26.443 1.00 52.13 149 ALA C O 1
ATOM 2324 N N . GLY C 1 150 ? -10.008 54.659 25.184 1.00 31.76 150 GLY C N 1
ATOM 2325 C CA . GLY C 1 150 ? -10.708 53.839 24.236 1.00 35.93 150 GLY C CA 1
ATOM 2326 C C . GLY C 1 150 ? -9.870 52.659 23.800 1.00 49.27 150 GLY C C 1
ATOM 2327 O O . GLY C 1 150 ? -8.679 52.768 23.583 1.00 44.56 150 GLY C O 1
ATOM 2328 N N . ALA C 1 151 ? -10.542 51.526 23.669 1.00 61.50 151 ALA C N 1
ATOM 2329 C CA . ALA C 1 151 ? -10.001 50.233 23.285 1.00 55.83 151 ALA C CA 1
ATOM 2330 C C . ALA C 1 151 ? -10.864 49.275 24.064 1.00 63.49 151 ALA C C 1
ATOM 2331 O O . ALA C 1 151 ? -10.417 48.435 24.827 1.00 55.08 151 ALA C O 1
ATOM 2333 N N . ILE C 1 152 ? -12.143 49.484 23.829 1.00 74.09 152 ILE C N 1
ATOM 2334 C CA . ILE C 1 152 ? -13.283 48.780 24.374 1.00 72.91 152 ILE C CA 1
ATOM 2335 C C . ILE C 1 152 ? -13.079 47.297 24.525 1.00 75.61 152 ILE C C 1
ATOM 2336 O O . ILE C 1 152 ? -14.045 46.553 24.401 1.00 84.61 152 ILE C O 1
ATOM 2341 N N . ILE D 1 47 ? 2.940 73.107 49.569 1.00 65.41 47 ILE D N 1
ATOM 2342 C CA . ILE D 1 47 ? 2.005 74.054 48.995 1.00 58.09 47 ILE D CA 1
ATOM 2343 C C . ILE D 1 47 ? 2.741 75.325 48.664 1.00 47.25 47 ILE D C 1
ATOM 2344 O O . ILE D 1 47 ? 2.200 76.403 48.836 1.00 41.31 47 ILE D O 1
ATOM 2349 N N . SER D 1 48 ? 3.944 75.230 48.098 1.00 43.09 48 SER D N 1
ATOM 2350 C CA . SER D 1 48 ? 4.704 76.411 47.853 1.00 42.90 48 SER D CA 1
ATOM 2351 C C . SER D 1 48 ? 5.638 76.519 46.719 1.00 40.72 48 SER D C 1
ATOM 2352 O O . SER D 1 48 ? 6.662 75.969 46.676 1.00 45.66 48 SER D O 1
ATOM 2355 N N . ASP D 1 49 ? 5.171 77.344 45.817 1.00 44.97 49 ASP D N 1
ATOM 2356 C CA . ASP D 1 49 ? 5.777 78.011 44.690 1.00 45.19 49 ASP D CA 1
ATOM 2357 C C . ASP D 1 49 ? 4.505 78.729 44.658 1.00 46.77 49 ASP D C 1
ATOM 2358 O O . ASP D 1 49 ? 3.550 78.235 44.120 1.00 40.83 49 ASP D O 1
ATOM 2363 N N . PRO D 1 50 ? 4.465 79.872 45.312 1.00 45.05 50 PRO D N 1
ATOM 2364 C CA . PRO D 1 50 ? 3.212 80.605 45.491 1.00 41.31 50 PRO D CA 1
ATOM 2365 C C . PRO D 1 50 ? 2.989 81.675 44.420 1.00 34.31 50 PRO D C 1
ATOM 2366 O O . PRO D 1 50 ? 1.844 81.942 44.078 1.00 32.54 50 PRO D O 1
ATOM 2370 N N . MET D 1 51 ? 4.077 82.230 43.885 1.00 30.60 51 MET D N 1
ATOM 2371 C CA . MET D 1 51 ? 4.056 83.134 42.743 1.00 26.72 51 MET D CA 1
ATOM 2372 C C . MET D 1 51 ? 3.570 82.411 41.530 1.00 30.71 51 MET D C 1
ATOM 2373 O O . MET D 1 51 ? 3.498 82.987 40.465 1.00 43.34 51 MET D O 1
ATOM 2378 N N . ALA D 1 52 ? 3.297 81.128 41.653 1.00 30.24 52 ALA D N 1
ATOM 2379 C CA . ALA D 1 52 ? 2.955 80.344 40.496 1.00 26.37 52 ALA D CA 1
ATOM 2380 C C . ALA D 1 52 ? 1.663 79.633 40.800 1.00 29.07 52 ALA D C 1
ATOM 2381 O O . ALA D 1 52 ? 1.059 79.032 39.927 1.00 30.36 52 ALA D O 1
ATOM 2383 N N . LEU D 1 53 ? 1.241 79.702 42.056 1.00 31.22 53 LEU D N 1
ATOM 2384 C CA . LEU D 1 53 ? -0.127 79.340 42.417 1.00 27.77 53 LEU D CA 1
ATOM 2385 C C . LEU D 1 53 ? -0.971 80.551 42.103 1.00 29.41 53 LEU D C 1
ATOM 2386 O O . LEU D 1 53 ? -2.122 80.416 41.703 1.00 29.68 53 LEU D O 1
ATOM 2391 N N . ALA D 1 54 ? -0.399 81.735 42.315 1.00 24.90 54 ALA D N 1
ATOM 2392 C CA . ALA D 1 54 ? -1.072 82.976 42.004 1.00 22.63 54 ALA D CA 1
ATOM 2393 C C . ALA D 1 54 ? -1.547 82.895 40.558 1.00 31.39 54 ALA D C 1
ATOM 2394 O O . ALA D 1 54 ? -2.767 82.891 40.269 1.00 26.50 54 ALA D O 1
ATOM 2396 N N . LYS D 1 55 ? -0.627 82.703 39.646 1.00 30.19 55 LYS D N 1
ATOM 2397 C CA . LYS D 1 55 ? -0.934 82.698 38.264 1.00 24.12 55 LYS D CA 1
ATOM 2398 C C . LYS D 1 55 ? -1.812 81.644 37.811 1.00 15.08 55 LYS D C 1
ATOM 2399 O O . LYS D 1 55 ? -2.478 81.750 36.869 1.00 15.16 55 LYS D O 1
ATOM 2405 N N . ALA D 1 56 ? -1.774 80.550 38.459 1.00 16.28 56 ALA D N 1
ATOM 2406 C CA . ALA D 1 56 ? -2.767 79.538 38.143 1.00 19.27 56 ALA D CA 1
ATOM 2407 C C . ALA D 1 56 ? -4.137 80.150 38.338 1.00 24.10 56 ALA D C 1
ATOM 2408 O O . ALA D 1 56 ? -4.971 80.169 37.422 1.00 21.02 56 ALA D O 1
ATOM 2410 N N . LYS D 1 57 ? -4.339 80.669 39.551 1.00 31.68 57 LYS D N 1
ATOM 2411 C CA . LYS D 1 57 ? -5.573 81.342 39.955 1.00 24.00 57 LYS D CA 1
ATOM 2412 C C . LYS D 1 57 ? -6.016 82.450 38.978 1.00 24.95 57 LYS D C 1
ATOM 2413 O O . LYS D 1 57 ? -7.101 82.329 38.396 1.00 23.82 57 LYS D O 1
ATOM 2419 N N . GLU D 1 58 ? -5.182 83.481 38.765 1.00 20.22 58 GLU D N 1
ATOM 2420 C CA . GLU D 1 58 ? -5.483 84.497 37.741 1.00 23.08 58 GLU D CA 1
ATOM 2421 C C . GLU D 1 58 ? -6.208 83.904 36.545 1.00 30.67 58 GLU D C 1
ATOM 2422 O O . GLU D 1 58 ? -7.373 84.193 36.307 1.00 33.51 58 GLU D O 1
ATOM 2428 N N . ILE D 1 59 ? -5.496 83.054 35.813 1.00 26.37 59 ILE D N 1
ATOM 2429 C CA . ILE D 1 59 ? -6.032 82.386 34.639 1.00 24.21 59 ILE D CA 1
ATOM 2430 C C . ILE D 1 59 ? -7.407 81.767 34.877 1.00 28.06 59 ILE D C 1
ATOM 2431 O O . ILE D 1 59 ? -8.265 81.865 34.007 1.00 24.67 59 ILE D O 1
ATOM 2436 N N . VAL D 1 60 ? -7.627 81.141 36.038 1.00 26.99 60 VAL D N 1
ATOM 2437 C CA . VAL D 1 60 ? -8.934 80.524 36.318 1.00 28.35 60 VAL D CA 1
ATOM 2438 C C . VAL D 1 60 ? -10.031 81.584 36.331 1.00 29.96 60 VAL D C 1
ATOM 2439 O O . VAL D 1 60 ? -11.209 81.336 36.018 1.00 26.54 60 VAL D O 1
ATOM 2443 N N . ALA D 1 61 ? -9.596 82.778 36.710 1.00 30.36 61 ALA D N 1
ATOM 2444 C CA . ALA D 1 61 ? -10.456 83.923 36.896 1.00 30.76 61 ALA D CA 1
ATOM 2445 C C . ALA D 1 61 ? -10.347 84.842 35.700 1.00 34.15 61 ALA D C 1
ATOM 2446 O O . ALA D 1 61 ? -10.577 86.038 35.830 1.00 34.41 61 ALA D O 1
ATOM 2448 N N . SER D 1 62 ? -9.968 84.315 34.540 1.00 29.86 62 SER D N 1
ATOM 2449 C CA . SER D 1 62 ? -9.904 85.176 33.372 1.00 26.06 62 SER D CA 1
ATOM 2450 C C . SER D 1 62 ? -10.842 84.714 32.271 1.00 18.06 62 SER D C 1
ATOM 2451 O O . SER D 1 62 ? -10.819 85.235 31.175 1.00 17.31 62 SER D O 1
ATOM 2454 N N . ALA D 1 63 ? -11.710 83.769 32.582 1.00 15.18 63 ALA D N 1
ATOM 2455 C CA . ALA D 1 63 ? -12.777 83.427 31.656 1.00 22.33 63 ALA D CA 1
ATOM 2456 C C . ALA D 1 63 ? -13.839 82.570 32.320 1.00 25.22 63 ALA D C 1
ATOM 2457 O O . ALA D 1 63 ? -13.542 81.818 33.254 1.00 26.06 63 ALA D O 1
ATOM 2459 N N . PRO D 1 64 ? -15.079 82.669 31.824 1.00 23.54 64 PRO D N 1
ATOM 2460 C CA . PRO D 1 64 ? -16.183 81.820 32.267 1.00 32.91 64 PRO D CA 1
ATOM 2461 C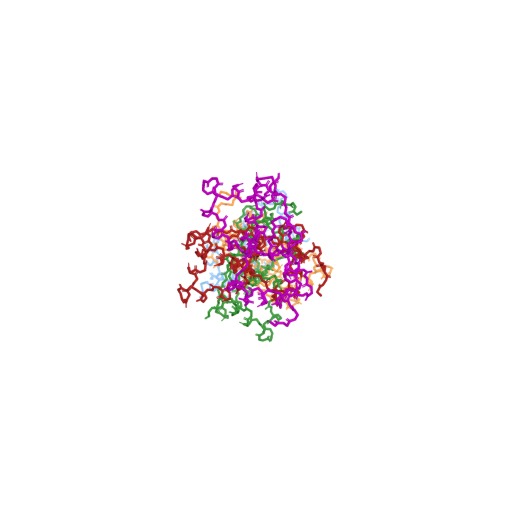 C . PRO D 1 64 ? -15.717 80.389 32.436 1.00 35.09 64 PRO D C 1
ATOM 2462 O O . PRO D 1 64 ? -15.892 79.805 33.509 1.00 34.20 64 PRO D O 1
ATOM 2466 N N . VAL D 1 65 ? -15.107 79.844 31.384 1.00 39.63 65 VAL D N 1
ATOM 2467 C CA . VAL D 1 65 ? -14.567 78.488 31.422 1.00 38.59 65 VAL D CA 1
ATOM 2468 C C . VAL D 1 65 ? -13.072 78.490 31.163 1.00 30.58 65 VAL D C 1
ATOM 2469 O O . VAL D 1 65 ? -12.613 79.159 30.253 1.00 34.04 65 VAL D O 1
ATOM 2473 N N . VAL D 1 66 ? -12.316 77.758 31.976 1.00 28.59 66 VAL D N 1
ATOM 2474 C CA . VAL D 1 66 ? -10.871 77.659 31.773 1.00 27.16 66 VAL D CA 1
ATOM 2475 C C . VAL D 1 66 ? -10.417 76.218 31.836 1.00 29.05 66 VAL D C 1
ATOM 2476 O O . VAL D 1 66 ? -10.547 75.569 32.873 1.00 30.95 66 VAL D O 1
ATOM 2480 N N . VAL D 1 67 ? -9.914 75.724 30.701 1.00 30.52 67 VAL D N 1
ATOM 2481 C CA . VAL D 1 67 ? -9.408 74.362 30.577 1.00 26.93 67 VAL D CA 1
ATOM 2482 C C . VAL D 1 67 ? -7.898 74.379 30.509 1.00 26.95 67 VAL D C 1
ATOM 2483 O O . VAL D 1 67 ? -7.317 74.924 29.578 1.00 28.18 67 VAL D O 1
ATOM 2487 N N . PHE D 1 68 ? -7.270 73.832 31.540 1.00 25.78 68 PHE D N 1
ATOM 2488 C CA . PHE D 1 68 ? -5.849 73.619 31.521 1.00 24.74 68 PHE D CA 1
ATOM 2489 C C . PHE D 1 68 ? -5.635 72.331 30.750 1.00 26.31 68 PHE D C 1
ATOM 2490 O O . PHE D 1 68 ? -6.134 71.264 31.139 1.00 25.77 68 PHE D O 1
ATOM 2498 N N . SER D 1 69 ? -4.904 72.414 29.648 1.00 22.71 69 SER D N 1
ATOM 2499 C CA . SER D 1 69 ? -4.656 71.200 28.869 1.00 26.75 69 SER D CA 1
ATOM 2500 C C . SER D 1 69 ? -3.259 71.102 28.282 1.00 25.42 69 SER D C 1
ATOM 2501 O O . SER D 1 69 ? -2.350 71.895 28.612 1.00 23.48 69 SER D O 1
ATOM 2504 N N . LYS D 1 70 ? -3.114 70.100 27.415 1.00 28.60 70 LYS D N 1
ATOM 2505 C CA . LYS D 1 70 ? -1.889 69.861 26.661 1.00 21.76 70 LYS D CA 1
ATOM 2506 C C . LYS D 1 70 ? -2.154 69.594 25.187 1.00 18.95 70 LYS D C 1
ATOM 2507 O O . LYS D 1 70 ? -3.144 68.946 24.831 1.00 19.90 70 LYS D O 1
ATOM 2513 N N . SER D 1 71 ? -1.244 70.112 24.355 1.00 18.44 71 SER D N 1
ATOM 2514 C CA . SER D 1 71 ? -1.285 70.065 22.879 1.00 18.34 71 SER D CA 1
ATOM 2515 C C . SER D 1 71 ? -1.511 68.665 22.286 1.00 20.82 71 SER D C 1
ATOM 2516 O O . SER D 1 71 ? -2.121 68.492 21.230 1.00 15.36 71 SER D O 1
ATOM 2519 N N . TYR D 1 72 ? -1.035 67.665 23.013 1.00 20.87 72 TYR D N 1
ATOM 2520 C CA . TYR D 1 72 ? -1.138 66.278 22.614 1.00 17.06 72 TYR D CA 1
ATOM 2521 C C . TYR D 1 72 ? -1.983 65.415 23.523 1.00 21.02 72 TYR D C 1
ATOM 2522 O O . TYR D 1 72 ? -1.668 64.242 23.697 1.00 25.09 72 TYR D O 1
ATOM 2531 N N . CYS D 1 73 ? -3.042 65.956 24.111 1.00 24.26 73 CYS D N 1
ATOM 2532 C CA . CYS D 1 73 ? -3.853 65.129 24.998 1.00 23.49 73 CYS D CA 1
ATOM 2533 C C . CYS D 1 73 ? -5.225 64.799 24.459 1.00 19.25 73 CYS D C 1
ATOM 2534 O O . CYS D 1 73 ? -6.095 65.652 24.381 1.00 24.37 73 CYS D O 1
ATOM 2537 N N . PRO D 1 74 ? -5.422 63.542 24.090 1.00 21.11 74 PRO D N 1
ATOM 2538 C CA . PRO D 1 74 ? -6.698 63.066 23.531 1.00 31.72 74 PRO D CA 1
ATOM 2539 C C . PRO D 1 74 ? -7.926 63.466 24.373 1.00 31.08 74 PRO D C 1
ATOM 2540 O O . PRO D 1 74 ? -8.930 63.894 23.806 1.00 28.18 74 PRO D O 1
ATOM 2544 N N . PHE D 1 75 ? -7.815 63.442 25.663 1.00 30.33 75 PHE D N 1
ATOM 2545 C CA . PHE D 1 75 ? -8.946 63.754 26.486 1.00 33.69 75 PHE D CA 1
ATOM 2546 C C . PHE D 1 75 ? -9.302 65.207 26.497 1.00 31.68 75 PHE D C 1
ATOM 2547 O O . PHE D 1 75 ? -10.407 65.550 26.245 1.00 28.78 75 PHE D O 1
ATOM 2555 N N . CYS D 1 76 ? -8.342 66.053 26.794 1.00 24.14 76 CYS D N 1
ATOM 2556 C CA . CYS D 1 76 ? -8.500 67.487 26.566 1.00 24.61 76 CYS D CA 1
ATOM 2557 C C . CYS D 1 76 ? -9.254 67.780 25.301 1.00 30.42 76 CYS D C 1
ATOM 2558 O O . CYS D 1 76 ? -10.142 68.621 25.283 1.00 39.53 76 CYS D O 1
ATOM 2561 N N . VAL D 1 77 ? -8.903 67.096 24.227 1.00 26.42 77 VAL D N 1
ATOM 2562 C CA . VAL D 1 77 ? -9.573 67.380 22.980 1.00 31.10 77 VAL D CA 1
ATOM 2563 C C . VAL D 1 77 ? -11.057 67.034 23.128 1.00 36.49 77 VAL D C 1
ATOM 2564 O O . VAL D 1 77 ? -11.915 67.745 22.604 1.00 36.90 77 VAL D O 1
ATOM 2568 N N . GLN D 1 78 ? -11.329 66.056 23.961 1.00 36.06 78 GLN D N 1
ATOM 2569 C CA . GLN D 1 78 ? -12.675 65.647 24.228 1.00 39.27 78 GLN D CA 1
ATOM 2570 C C . GLN D 1 78 ? -13.410 66.596 25.107 1.00 43.21 78 GLN D C 1
ATOM 2571 O O . GLN D 1 78 ? -14.604 66.591 25.155 1.00 45.40 78 GLN D O 1
ATOM 2577 N N . VAL D 1 79 ? -12.683 67.396 25.835 1.00 39.81 79 VAL D N 1
ATOM 2578 C CA . VAL D 1 79 ? -13.283 68.349 26.695 1.00 33.63 79 VAL D CA 1
ATOM 2579 C C . VAL D 1 79 ? -13.521 69.509 25.778 1.00 41.82 79 VAL D C 1
ATOM 2580 O O . VAL D 1 79 ? -14.636 69.776 25.433 1.00 44.73 79 VAL D O 1
ATOM 2584 N N . LYS D 1 80 ? -12.455 70.172 25.369 1.00 39.59 80 LYS D N 1
ATOM 2585 C CA . LYS D 1 80 ? -12.523 71.315 24.494 1.00 38.50 80 LYS D CA 1
ATOM 2586 C C . LYS D 1 80 ? -13.590 71.212 23.428 1.00 44.76 80 LYS D C 1
ATOM 2587 O O . LYS D 1 80 ? -14.013 72.186 22.871 1.00 48.44 80 LYS D O 1
ATOM 2593 N N . LYS D 1 81 ? -14.042 70.013 23.152 1.00 46.43 81 LYS D N 1
ATOM 2594 C CA . LYS D 1 81 ? -15.039 69.812 22.118 1.00 48.97 81 LYS D CA 1
ATOM 2595 C C . LYS D 1 81 ? -16.368 69.893 22.725 1.00 54.14 81 LYS D C 1
ATOM 2596 O O . LYS D 1 81 ? -17.134 70.745 22.398 1.00 57.10 81 LYS D O 1
ATOM 2602 N N . LEU D 1 82 ? -16.664 69.000 23.633 1.00 54.48 82 LEU D N 1
ATOM 2603 C CA . LEU D 1 82 ? -17.939 69.095 24.273 1.00 49.36 82 LEU D CA 1
ATOM 2604 C C . LEU D 1 82 ? -18.422 70.496 24.399 1.00 54.53 82 LEU D C 1
ATOM 2605 O O . LEU D 1 82 ? -19.543 70.791 24.084 1.00 55.48 82 LEU D O 1
ATOM 2610 N N . PHE D 1 83 ? -17.566 71.366 24.883 1.00 47.38 83 PHE D N 1
ATOM 2611 C CA . PHE D 1 83 ? -17.944 72.748 25.119 1.00 43.87 83 PHE D CA 1
ATOM 2612 C C . PHE D 1 83 ? -18.399 73.417 23.829 1.00 50.73 83 PHE D C 1
ATOM 2613 O O . PHE D 1 83 ? -19.531 73.895 23.744 1.00 55.64 83 PHE D O 1
ATOM 2621 N N . THR D 1 84 ? -17.531 73.444 22.822 1.00 50.68 84 THR D N 1
ATOM 2622 C CA . THR D 1 84 ? -17.879 74.075 21.550 1.00 54.81 84 THR D CA 1
ATOM 2623 C C . THR D 1 84 ? -19.198 73.514 21.019 1.00 53.37 84 THR D C 1
ATOM 2624 O O . THR D 1 84 ? -19.978 74.234 20.395 1.00 51.19 84 THR D O 1
ATOM 2628 N N . GLN D 1 85 ? -19.448 72.237 21.302 1.00 53.03 85 GLN D N 1
ATOM 2629 C CA . GLN D 1 85 ? -20.719 71.599 20.963 1.00 62.20 85 GLN D CA 1
ATOM 2630 C C . GLN D 1 85 ? -21.876 72.334 21.596 1.00 60.55 85 GLN D C 1
ATOM 2631 O O . GLN D 1 85 ? -22.846 72.687 20.920 1.00 58.23 85 GLN D O 1
ATOM 2637 N N . LEU D 1 86 ? -21.757 72.556 22.902 1.00 62.68 86 LEU D N 1
ATOM 2638 C CA . LEU D 1 86 ? -22.769 73.260 23.680 1.00 57.21 86 LEU D CA 1
ATOM 2639 C C . LEU D 1 86 ? -22.703 74.767 23.435 1.00 58.40 86 LEU D C 1
ATOM 2640 O O . LEU D 1 86 ? -23.296 75.554 24.183 1.00 56.97 86 LEU D O 1
ATOM 2645 N N . GLY D 1 87 ? -21.985 75.166 22.385 1.00 52.71 87 GLY D N 1
ATOM 2646 C CA . GLY D 1 87 ? -21.895 76.561 22.006 1.00 51.85 87 GLY D CA 1
ATOM 2647 C C . GLY D 1 87 ? -21.398 77.381 23.169 1.00 56.46 87 GLY D C 1
ATOM 2648 O O . GLY D 1 87 ? -21.791 78.535 23.346 1.00 60.74 87 GLY D O 1
ATOM 2649 N N . ALA D 1 88 ? -20.549 76.745 23.976 1.00 55.66 88 ALA D N 1
ATOM 2650 C CA . ALA D 1 88 ? -19.910 77.367 25.125 1.00 49.15 88 ALA D CA 1
ATOM 2651 C C . ALA D 1 88 ? -18.592 77.958 24.668 1.00 46.64 88 ALA D C 1
ATOM 2652 O O . ALA D 1 88 ? -17.922 77.381 23.814 1.00 53.44 88 ALA D O 1
ATOM 2654 N N . SER D 1 89 ? -18.205 79.103 25.215 1.00 41.26 89 SER D N 1
ATOM 2655 C CA . SER D 1 89 ? -16.868 79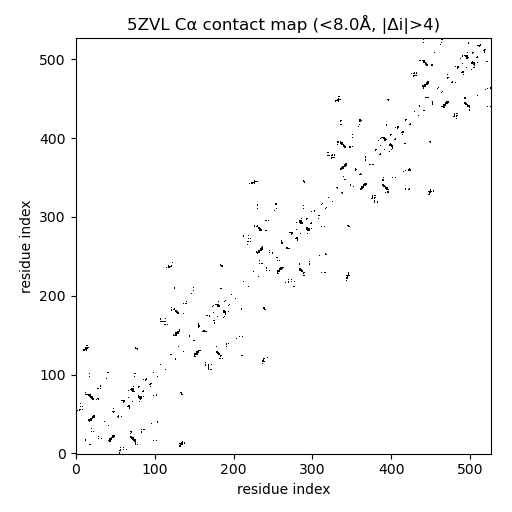.606 24.921 1.00 43.67 89 SER D CA 1
ATOM 2656 C C . SER D 1 89 ? -15.952 79.249 26.085 1.00 51.18 89 SER D C 1
ATOM 2657 O O . SER D 1 89 ? -16.430 78.974 27.191 1.00 51.83 89 SER D O 1
ATOM 2660 N N . PHE D 1 90 ? -14.642 79.247 25.840 1.00 48.45 90 PHE D N 1
ATOM 2661 C CA . PHE D 1 90 ? -13.669 78.947 26.886 1.00 35.75 90 PHE D CA 1
ATOM 2662 C C . PHE D 1 90 ? -12.266 79.428 26.572 1.00 32.27 90 PHE D C 1
ATOM 2663 O O . PHE D 1 90 ? -11.969 79.868 25.467 1.00 40.97 90 PHE D O 1
ATOM 2671 N N . LYS D 1 91 ? -11.399 79.319 27.565 1.00 27.44 91 LYS D N 1
ATOM 2672 C CA . LYS D 1 91 ? -9.990 79.613 27.398 1.00 30.03 91 LYS D CA 1
ATOM 2673 C C . LYS D 1 91 ? -9.261 78.300 27.626 1.00 33.70 91 LYS D C 1
ATOM 2674 O O . LYS D 1 91 ? -9.414 77.677 28.675 1.00 32.83 91 LYS D O 1
ATOM 2680 N N . ALA D 1 92 ? -8.496 77.854 26.637 1.00 33.14 92 ALA D N 1
ATOM 2681 C CA . ALA D 1 92 ? -7.682 76.666 26.816 1.00 24.30 92 ALA D CA 1
ATOM 2682 C C . ALA D 1 92 ? -6.264 77.121 27.042 1.00 22.75 92 ALA D C 1
ATOM 2683 O O . ALA D 1 92 ? -5.805 78.091 26.447 1.00 24.07 92 ALA D O 1
ATOM 2685 N N . ILE D 1 93 ? -5.564 76.438 27.936 1.00 28.83 93 ILE D N 1
ATOM 2686 C CA . ILE D 1 93 ? -4.170 76.770 28.181 1.00 25.92 93 ILE D CA 1
ATOM 2687 C C . ILE D 1 93 ? -3.334 75.533 27.945 1.00 27.83 93 ILE D C 1
ATOM 2688 O O . ILE D 1 93 ? -3.575 74.477 28.546 1.00 27.72 93 ILE D O 1
ATOM 2693 N N . GLU D 1 94 ? -2.373 75.649 27.038 1.00 26.66 94 GLU D N 1
ATOM 2694 C CA . GLU D 1 94 ? -1.647 74.466 26.621 1.00 25.04 94 GLU D CA 1
ATOM 2695 C C . GLU D 1 94 ? -0.259 74.414 27.270 1.00 25.48 94 GLU D C 1
ATOM 2696 O O . GLU D 1 94 ? 0.708 74.989 26.758 1.00 27.16 94 GLU D O 1
ATOM 2702 N N . LEU D 1 95 ? -0.194 73.713 28.407 1.00 18.97 95 LEU D N 1
ATOM 2703 C CA . LEU D 1 95 ? 0.900 73.853 29.362 1.00 21.87 95 LEU D CA 1
ATOM 2704 C C . LEU D 1 95 ? 2.265 73.511 28.778 1.00 25.76 95 LEU D C 1
ATOM 2705 O O . LEU D 1 95 ? 3.307 73.943 29.275 1.00 21.57 95 LEU D O 1
ATOM 2710 N N . ASP D 1 96 ? 2.245 72.731 27.704 1.00 33.87 96 ASP D N 1
ATOM 2711 C CA . ASP D 1 96 ? 3.460 72.250 27.070 1.00 25.27 96 ASP D CA 1
ATOM 2712 C C . ASP D 1 96 ? 4.018 73.291 26.122 1.00 28.33 96 ASP D C 1
ATOM 2713 O O . ASP D 1 96 ? 5.220 73.555 26.132 1.00 39.62 96 ASP D O 1
ATOM 2718 N N . THR D 1 97 ? 3.151 73.906 25.324 1.00 23.19 97 THR D N 1
ATOM 2719 C CA . THR D 1 97 ? 3.542 75.117 24.600 1.00 28.42 97 THR D CA 1
ATOM 2720 C C . THR D 1 97 ? 3.959 76.275 25.532 1.00 29.81 97 THR D C 1
ATOM 2721 O O . THR D 1 97 ? 4.697 77.159 25.131 1.00 32.11 97 THR D O 1
ATOM 2725 N N . GLU D 1 98 ? 3.476 76.297 26.768 1.00 27.39 98 GLU D N 1
ATOM 2726 C CA . GLU D 1 98 ? 3.833 77.403 27.662 1.00 32.22 98 GLU D CA 1
ATOM 2727 C C . GLU D 1 98 ? 5.227 77.292 28.256 1.00 36.14 98 GLU D C 1
ATOM 2728 O O . GLU D 1 98 ? 5.654 76.213 28.654 1.00 38.80 98 GLU D O 1
ATOM 2734 N N . SER D 1 99 ? 5.924 78.419 28.354 1.00 35.09 99 SER D N 1
ATOM 2735 C CA . SER D 1 99 ? 7.254 78.400 28.941 1.00 31.00 99 SER D CA 1
ATOM 2736 C C . SER D 1 99 ? 7.234 77.872 30.358 1.00 35.47 99 SER D C 1
ATOM 2737 O O . SER D 1 99 ? 8.197 77.248 30.803 1.00 49.53 99 SER D O 1
ATOM 2740 N N . ASP D 1 100 ? 6.141 78.118 31.070 1.00 33.75 100 ASP D N 1
ATOM 2741 C CA . ASP D 1 100 ? 6.120 77.832 32.495 1.00 34.90 100 ASP D CA 1
ATOM 2742 C C . ASP D 1 100 ? 4.972 76.912 32.868 1.00 30.02 100 ASP D C 1
ATOM 2743 O O . ASP D 1 100 ? 4.539 76.867 34.020 1.00 33.06 100 ASP D O 1
ATOM 2748 N N . GLY D 1 101 ? 4.494 76.164 31.889 1.00 22.38 101 GLY D N 1
ATOM 2749 C CA . GLY D 1 101 ? 3.377 75.279 32.111 1.00 22.15 101 GLY D CA 1
ATOM 2750 C C . GLY D 1 101 ? 3.591 74.275 33.216 1.00 28.79 101 GLY D C 1
ATOM 2751 O O . GLY D 1 101 ? 2.652 73.976 33.946 1.00 30.95 101 GLY D O 1
ATOM 2752 N N . THR D 1 102 ? 4.811 73.758 33.353 1.00 30.56 102 THR D N 1
ATOM 2753 C CA . THR D 1 102 ? 5.060 72.648 34.271 1.00 26.80 102 THR D CA 1
ATOM 2754 C C . THR D 1 102 ? 4.886 73.071 35.725 1.00 30.15 102 THR D C 1
ATOM 2755 O O . THR D 1 102 ? 4.241 72.362 36.507 1.00 29.46 102 THR D O 1
ATOM 2759 N N . GLU D 1 103 ? 5.456 74.225 36.085 1.00 33.97 103 GLU D N 1
ATOM 2760 C CA . GLU D 1 103 ? 5.290 74.808 37.421 1.00 33.52 103 GLU D CA 1
ATOM 2761 C C . GLU D 1 103 ? 3.841 75.155 37.704 1.00 29.67 103 GLU D C 1
ATOM 2762 O O . GLU D 1 103 ? 3.288 74.818 38.762 1.00 25.84 103 GLU D O 1
ATOM 2768 N N . ILE D 1 104 ? 3.242 75.847 36.742 1.00 22.29 104 ILE D N 1
ATOM 2769 C CA . ILE D 1 104 ? 1.817 76.114 36.774 1.00 21.18 104 ILE D CA 1
ATOM 2770 C C . ILE D 1 104 ? 1.009 74.845 37.056 1.00 20.60 104 ILE D C 1
ATOM 2771 O O . ILE D 1 104 ? 0.031 74.879 37.798 1.00 19.18 104 ILE D O 1
ATOM 2776 N N . GLN D 1 105 ? 1.458 73.717 36.517 1.00 22.85 105 GLN D N 1
ATOM 2777 C CA . GLN D 1 105 ? 0.791 72.444 36.779 1.00 23.85 105 GLN D CA 1
ATOM 2778 C C . GLN D 1 105 ? 1.128 71.832 38.149 1.00 23.35 105 GLN D C 1
ATOM 2779 O O . GLN D 1 105 ? 0.302 71.127 38.728 1.00 20.73 105 GLN D O 1
ATOM 2785 N N . SER D 1 106 ? 2.322 72.098 38.673 1.00 22.16 106 SER D N 1
ATOM 2786 C CA . SER D 1 106 ? 2.665 71.594 40.009 1.00 27.66 106 SER D CA 1
ATOM 2787 C C . SER D 1 106 ? 1.890 72.394 41.047 1.00 31.94 106 SER D C 1
ATOM 2788 O O . SER D 1 106 ? 1.372 71.841 42.021 1.00 29.04 106 SER D O 1
ATOM 2791 N N . ALA D 1 107 ? 1.841 73.710 40.814 1.00 33.95 107 ALA D N 1
ATOM 2792 C CA . ALA D 1 107 ? 0.979 74.647 41.530 1.00 22.92 107 ALA D CA 1
ATOM 2793 C C . ALA D 1 107 ? -0.462 74.170 41.477 1.00 20.07 107 ALA D C 1
ATOM 2794 O O . ALA D 1 107 ? -1.064 73.852 42.492 1.00 24.80 107 ALA D O 1
ATOM 2796 N N . LEU D 1 108 ? -1.014 74.096 40.282 1.00 15.65 108 LEU D N 1
ATOM 2797 C CA . LEU D 1 108 ? -2.348 73.574 40.081 1.00 19.11 108 LEU D CA 1
ATOM 2798 C C . LEU D 1 108 ? -2.637 72.318 40.880 1.00 25.31 108 LEU D C 1
ATOM 2799 O O . LEU D 1 108 ? -3.789 71.978 41.149 1.00 27.22 108 LEU D O 1
ATOM 2804 N N . ALA D 1 109 ? -1.571 71.613 41.235 1.00 27.65 109 ALA D N 1
ATOM 2805 C CA . ALA D 1 109 ? -1.686 70.270 41.764 1.00 27.36 109 ALA D CA 1
ATOM 2806 C C . ALA D 1 109 ? -1.659 70.287 43.277 1.00 30.18 109 ALA D C 1
ATOM 2807 O O . ALA D 1 109 ? -2.470 69.595 43.919 1.00 27.00 109 ALA D O 1
ATOM 2809 N N . GLU D 1 110 ? -0.716 71.048 43.847 1.00 23.95 110 GLU D N 1
ATOM 2810 C CA . GLU D 1 110 ? -0.711 71.238 45.289 1.00 26.19 110 GLU D CA 1
ATOM 2811 C C . GLU D 1 110 ? -2.115 71.749 45.639 1.00 33.52 110 GLU D C 1
ATOM 2812 O O . GLU D 1 110 ? -2.836 71.134 46.438 1.00 38.20 110 GLU D O 1
ATOM 2818 N N . TRP D 1 111 ? -2.502 72.835 44.969 1.00 28.55 111 TRP D N 1
ATOM 2819 C CA . TRP D 1 111 ? -3.818 73.448 45.057 1.00 24.27 111 TRP D CA 1
ATOM 2820 C C . TRP D 1 111 ? -5.024 72.493 44.983 1.00 28.12 111 TRP D C 1
ATOM 2821 O O . TRP D 1 111 ? -5.706 72.298 45.975 1.00 36.39 111 TRP D O 1
ATOM 2832 N N . THR D 1 112 ? -5.308 71.909 43.829 1.00 25.24 112 THR D N 1
ATOM 2833 C CA . THR D 1 112 ? -6.574 71.194 43.667 1.00 29.12 112 THR D CA 1
ATOM 2834 C C . THR D 1 112 ? -6.481 69.691 43.886 1.00 35.84 112 THR D C 1
ATOM 2835 O O . THR D 1 112 ? -7.476 68.963 43.756 1.00 31.53 112 THR D O 1
ATOM 2839 N N . GLY D 1 113 ? -5.277 69.223 44.196 1.00 34.41 113 GLY D N 1
ATOM 2840 C CA . GLY D 1 113 ? -5.049 67.801 44.372 1.00 38.27 113 GLY D CA 1
ATOM 2841 C C . GLY D 1 113 ? -5.119 66.988 43.092 1.00 33.36 113 GLY D C 1
ATOM 2842 O O . GLY D 1 113 ? -5.045 65.758 43.130 1.00 35.70 113 GLY D O 1
ATOM 2843 N N . GLN D 1 114 ? -5.253 67.673 41.962 1.00 31.79 114 GLN D N 1
ATOM 2844 C CA . GLN D 1 114 ? -5.316 67.011 40.673 1.00 31.25 114 GLN D CA 1
ATOM 2845 C C . GLN D 1 114 ? -3.947 67.072 40.018 1.00 39.26 114 GLN D C 1
ATOM 2846 O O . GLN D 1 114 ? -3.253 68.114 40.063 1.00 30.01 114 GLN D O 1
ATOM 2852 N N . ARG D 1 115 ? -3.593 66.014 39.311 1.00 39.83 115 ARG D N 1
ATOM 2853 C CA . ARG D 1 115 ? -2.315 65.953 38.655 1.00 38.71 115 ARG D CA 1
ATOM 2854 C C . ARG D 1 115 ? -2.491 65.742 37.206 1.00 26.93 115 ARG D C 1
ATOM 2855 O O . ARG D 1 115 ? -1.695 66.118 36.446 1.00 22.35 115 ARG D O 1
ATOM 2863 N N . THR D 1 116 ? -3.566 65.124 36.836 1.00 21.74 116 THR D N 1
ATOM 2864 C CA . THR D 1 116 ? -3.819 64.869 35.433 1.00 20.89 116 THR D CA 1
ATOM 2865 C C . THR D 1 116 ? -4.107 66.156 34.659 1.00 28.64 116 THR D C 1
ATOM 2866 O O . THR D 1 116 ? -3.962 67.248 35.188 1.00 31.74 116 THR D O 1
ATOM 2870 N N . VAL D 1 117 ? -4.486 65.996 33.390 1.00 29.40 117 VAL D N 1
ATOM 2871 C CA . VAL D 1 117 ? -4.953 67.063 32.523 1.00 19.71 117 VAL D CA 1
ATOM 2872 C C . VAL D 1 117 ? -5.907 66.361 31.554 1.00 20.18 117 VAL D C 1
ATOM 2873 O O . VAL D 1 117 ? -5.688 65.218 31.240 1.00 29.10 117 VAL D O 1
ATOM 2877 N N . PRO D 1 118 ? -7.005 67.001 31.120 1.00 26.03 118 PRO D N 1
ATOM 2878 C CA . PRO D 1 118 ? -7.485 68.371 31.351 1.00 29.01 118 PRO D CA 1
ATOM 2879 C C . PRO D 1 118 ? -7.799 68.685 32.817 1.00 35.55 118 PRO D C 1
ATOM 2880 O O . PRO D 1 118 ? -8.256 67.824 33.579 1.00 38.79 118 PRO D O 1
ATOM 2884 N N . ASN D 1 119 ? -7.522 69.922 33.210 1.00 35.18 119 ASN D N 1
ATOM 2885 C CA . ASN D 1 119 ? -8.089 70.474 34.431 1.00 36.08 119 ASN D CA 1
ATOM 2886 C C . ASN D 1 119 ? -9.149 71.524 34.059 1.00 35.73 119 ASN D C 1
ATOM 2887 O O . ASN D 1 119 ? -8.816 72.600 33.548 1.00 29.78 119 ASN D O 1
ATOM 2892 N N . VAL D 1 120 ? -10.419 71.191 34.298 1.00 38.91 120 VAL D N 1
ATOM 2893 C CA . VAL D 1 120 ? -11.549 72.088 34.013 1.00 43.32 120 VAL D CA 1
ATOM 2894 C C . VAL D 1 120 ? -11.741 73.140 35.118 1.00 43.82 120 VAL D C 1
ATOM 2895 O O . VAL D 1 120 ? -11.227 72.991 36.225 1.00 45.37 120 VAL D O 1
ATOM 2899 N N . PHE D 1 121 ? -12.453 74.214 34.800 1.00 44.00 121 PHE D N 1
ATOM 2900 C CA . PHE D 1 121 ? -12.885 75.214 35.773 1.00 38.85 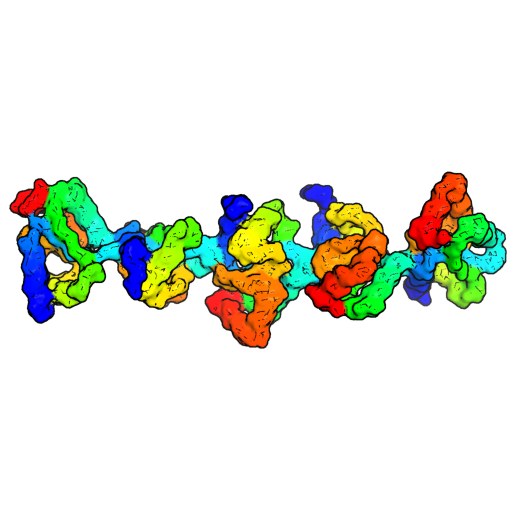121 PHE D CA 1
ATOM 2901 C C . PHE D 1 121 ? -14.013 75.994 35.125 1.00 41.46 121 PHE D C 1
ATOM 2902 O O . PHE D 1 121 ? -13.772 76.795 34.212 1.00 33.02 121 PHE D O 1
ATOM 2910 N N . ILE D 1 122 ? -15.199 75.827 35.649 1.00 44.11 122 ILE D N 1
ATOM 2911 C CA . ILE D 1 122 ? -16.320 76.605 35.216 1.00 47.34 122 ILE D CA 1
ATOM 2912 C C . ILE D 1 122 ? -16.679 77.626 36.235 1.00 42.41 122 ILE D C 1
ATOM 2913 O O . ILE D 1 122 ? -17.256 77.332 37.245 1.00 40.54 122 ILE D O 1
ATOM 2918 N N . ASN D 1 123 ? -16.264 78.831 35.971 1.00 41.83 123 ASN D N 1
ATOM 2919 C CA . ASN D 1 123 ? -16.382 79.893 36.915 1.00 46.27 123 ASN D CA 1
ATOM 2920 C C . ASN D 1 123 ? -15.639 79.577 38.119 1.00 43.02 123 ASN D C 1
ATOM 2921 O O . ASN D 1 123 ? -16.054 78.813 38.913 1.00 47.77 123 ASN D O 1
ATOM 2926 N N . GLY D 1 124 ? -14.494 80.165 38.249 1.00 42.84 124 GLY D N 1
ATOM 2927 C CA . GLY D 1 124 ? -13.666 79.959 39.422 1.00 37.31 124 GLY D CA 1
ATOM 2928 C C . GLY D 1 124 ? -13.734 78.639 40.172 1.00 35.78 124 GLY D C 1
ATOM 2929 O O . GLY D 1 124 ? -13.045 78.490 41.177 1.00 40.99 124 GLY D O 1
ATOM 2930 N N . LYS D 1 125 ? -14.538 77.690 39.748 1.00 37.42 125 LYS D N 1
ATOM 2931 C CA . LYS D 1 125 ? -14.561 76.448 40.491 1.00 45.57 125 LYS D CA 1
ATOM 2932 C C . LYS D 1 125 ? -14.234 75.144 39.814 1.00 47.43 125 LYS D C 1
ATOM 2933 O O . LYS D 1 125 ? -14.656 74.887 38.744 1.00 47.96 125 LYS D O 1
ATOM 2939 N N . HIS D 1 126 ? -13.526 74.305 40.535 1.00 42.76 126 HIS D N 1
ATOM 2940 C CA . HIS D 1 126 ? -12.839 73.200 39.987 1.00 42.25 126 HIS D CA 1
ATOM 2941 C C . HIS D 1 126 ? -13.519 72.294 38.970 1.00 52.05 126 HIS D C 1
ATOM 2942 O O . HIS D 1 126 ? -13.155 72.292 37.824 1.00 56.81 126 HIS D O 1
ATOM 2949 N N . ILE D 1 127 ? -14.435 71.460 39.367 1.00 47.07 127 ILE D N 1
ATOM 2950 C CA . ILE D 1 127 ? -14.994 70.617 38.343 1.00 50.22 127 ILE D CA 1
ATOM 2951 C C . ILE D 1 127 ? -14.218 69.355 38.087 1.00 42.69 127 ILE D C 1
ATOM 2952 O O . ILE D 1 127 ? -14.774 68.308 38.178 1.00 43.05 127 ILE D O 1
ATOM 2957 N N . GLY D 1 128 ? -12.946 69.441 37.758 1.00 42.91 128 GLY D N 1
ATOM 2958 C CA . GLY D 1 128 ? -12.170 68.228 37.504 1.00 51.30 128 GLY D CA 1
ATOM 2959 C C . GLY D 1 128 ? -11.493 67.936 36.170 1.00 50.27 128 GLY D C 1
ATOM 2960 O O . GLY D 1 128 ? -10.563 68.620 35.826 1.00 52.00 128 GLY D O 1
ATOM 2961 N N . GLY D 1 129 ? -11.940 66.915 35.441 1.00 36.96 129 GLY D N 1
ATOM 2962 C CA . GLY D 1 129 ? -11.353 66.550 34.161 1.00 39.17 129 GLY D CA 1
ATOM 2963 C C . GLY D 1 129 ? -12.374 65.797 33.349 1.00 43.37 129 GLY D C 1
ATOM 2964 O O . GLY D 1 129 ? -13.426 65.500 33.895 1.00 48.49 129 GLY D O 1
ATOM 2965 N N . CYS D 1 130 ? -12.078 65.501 32.074 1.00 42.01 130 CYS D N 1
ATOM 2966 C CA . CYS D 1 130 ? -13.054 64.901 31.136 1.00 46.22 130 CYS D CA 1
ATOM 2967 C C . CYS D 1 130 ? -13.805 63.776 31.817 1.00 48.54 130 CYS D C 1
ATOM 2968 O O . CYS D 1 130 ? -15.049 63.728 31.841 1.00 42.21 130 CYS D O 1
ATOM 2971 N N . ASP D 1 131 ? -12.999 62.946 32.412 1.00 48.52 131 ASP D N 1
ATOM 2972 C CA . ASP D 1 131 ? -13.338 62.068 33.466 1.00 51.54 131 ASP D CA 1
ATOM 2973 C C . ASP D 1 131 ? -14.626 62.491 34.148 1.00 47.63 131 ASP D C 1
ATOM 2974 O O . ASP D 1 131 ? -15.655 61.953 33.851 1.00 44.90 131 ASP D O 1
ATOM 2979 N N . ASP D 1 132 ? -14.581 63.482 35.005 1.00 45.34 132 ASP D N 1
ATOM 2980 C CA . ASP D 1 132 ? -15.780 64.104 35.633 1.00 41.87 132 ASP D CA 1
ATOM 2981 C C . ASP D 1 132 ? -16.762 64.855 34.712 1.00 46.51 132 ASP D C 1
ATOM 2982 O O . ASP D 1 132 ? -17.928 64.495 34.602 1.00 54.65 132 ASP D O 1
ATOM 2987 N N . THR D 1 133 ? -16.283 65.917 34.069 1.00 43.56 133 THR D N 1
ATOM 2988 C CA . THR D 1 133 ? -17.144 66.890 33.388 1.00 43.87 133 THR D CA 1
ATOM 2989 C C . THR D 1 133 ? -18.121 66.354 32.340 1.00 51.35 133 THR D C 1
ATOM 2990 O O . THR D 1 133 ? -18.981 67.086 31.848 1.00 52.98 133 THR D O 1
ATOM 2994 N N . ILE D 1 134 ? -18.093 65.077 32.092 1.00 57.18 134 ILE D N 1
ATOM 2995 C CA . ILE D 1 134 ? -19.056 64.569 31.163 1.00 61.63 134 ILE D CA 1
ATOM 2996 C C . ILE D 1 134 ? -20.317 64.304 31.941 1.00 59.50 134 ILE D C 1
ATOM 2997 O O . ILE D 1 134 ? -21.400 64.587 31.478 1.00 63.61 134 ILE D O 1
ATOM 3002 N N . ALA D 1 135 ? -20.172 63.757 33.130 1.00 59.95 135 ALA D N 1
ATOM 3003 C CA . ALA D 1 135 ? -21.334 63.458 33.935 1.00 64.29 135 ALA D CA 1
ATOM 3004 C C . ALA D 1 135 ? -22.292 64.631 34.030 1.00 67.52 135 ALA D C 1
ATOM 3005 O O . ALA D 1 135 ? -23.486 64.443 34.090 1.00 69.91 135 ALA D O 1
ATOM 3007 N N . LEU D 1 136 ? -21.772 65.839 34.039 1.00 61.63 136 LEU D N 1
ATOM 3008 C CA . LEU D 1 136 ? -22.609 67.012 34.139 1.00 59.87 136 LEU D CA 1
ATOM 3009 C C . LEU D 1 136 ? -23.397 67.261 32.884 1.00 61.97 136 LEU D C 1
ATOM 3010 O O . LEU D 1 136 ? -24.240 68.132 32.826 1.00 62.29 136 LEU D O 1
ATOM 3015 N N . ASN D 1 137 ? -23.100 66.488 31.865 1.00 68.88 137 ASN D N 1
ATOM 3016 C CA . ASN D 1 137 ? -23.844 66.541 30.619 1.00 71.33 137 ASN D CA 1
ATOM 3017 C C . ASN D 1 137 ? -24.709 65.303 30.645 1.00 73.17 137 ASN D C 1
ATOM 3018 O O . ASN D 1 137 ? -25.847 65.307 30.223 1.00 73.07 137 ASN D O 1
ATOM 3023 N N . LYS D 1 138 ? -24.108 64.246 31.157 1.00 74.64 138 LYS D N 1
ATOM 3024 C CA . LYS D 1 138 ? -24.783 62.999 31.452 1.00 78.43 138 LYS D CA 1
ATOM 3025 C C . LYS D 1 138 ? -25.639 63.218 32.653 1.00 80.52 138 LYS D C 1
ATOM 3026 O O . LYS D 1 138 ? -25.863 62.347 33.468 1.00 81.60 138 LYS D O 1
ATOM 3032 N N . GLY D 1 139 ? -26.122 64.430 32.764 1.00 78.40 139 GLY D N 1
ATOM 3033 C CA . GLY D 1 139 ? -26.993 64.781 33.871 1.00 73.86 139 GLY D CA 1
ATOM 3034 C C . GLY D 1 139 ? -27.658 66.137 33.707 1.00 75.01 139 GLY D C 1
ATOM 3035 O O . GLY D 1 139 ? -28.255 66.659 34.651 1.00 76.40 139 GLY D O 1
ATOM 3036 N N . GLY D 1 140 ? -27.533 66.723 32.516 1.00 75.97 140 GLY D N 1
ATOM 3037 C CA . GLY D 1 140 ? -28.204 67.972 32.172 1.00 76.05 140 GLY D CA 1
ATOM 3038 C C . GLY D 1 140 ? -27.853 69.195 33.012 1.00 70.09 140 GLY D C 1
ATOM 3039 O O . GLY D 1 140 ? -28.303 70.318 32.743 1.00 67.70 140 GLY D O 1
ATOM 3040 N N . LYS D 1 141 ? -27.030 68.982 34.007 1.00 67.33 141 LYS D N 1
ATOM 3041 C CA . LYS D 1 141 ? -26.692 70.042 34.890 1.00 63.36 141 LYS D CA 1
ATOM 3042 C C . LYS D 1 141 ? -25.503 70.840 34.367 1.00 65.32 141 LYS D C 1
ATOM 3043 O O . LYS D 1 141 ? -25.313 71.967 34.766 1.00 60.26 141 LYS D O 1
ATOM 3049 N N . LEU D 1 142 ? -24.779 70.319 33.392 1.00 68.86 142 LEU D N 1
ATOM 3050 C CA . LEU D 1 142 ? -23.647 71.061 32.887 1.00 63.77 142 LEU D CA 1
ATOM 3051 C C . LEU D 1 142 ? -24.125 72.287 32.267 1.00 62.06 142 LEU D C 1
ATOM 3052 O O . LEU D 1 142 ? -23.682 73.358 32.581 1.00 62.26 142 LEU D O 1
ATOM 3057 N N . VAL D 1 143 ? -25.005 72.167 31.310 1.00 57.90 143 VAL D N 1
ATOM 3058 C CA . VAL D 1 143 ? -25.441 73.358 30.649 1.00 61.43 143 VAL D CA 1
ATOM 3059 C C . VAL D 1 143 ? -25.847 74.396 31.633 1.00 65.51 143 VAL D C 1
ATOM 3060 O O . VAL D 1 143 ? -25.934 75.562 31.310 1.00 65.07 143 VAL D O 1
ATOM 3064 N N . ALA D 1 144 ? -26.103 73.971 32.848 1.00 65.35 144 ALA D N 1
ATOM 3065 C CA . ALA D 1 144 ? -26.509 74.904 33.863 1.00 60.55 144 ALA D CA 1
ATOM 3066 C C . ALA D 1 144 ? -25.357 75.785 34.212 1.00 60.55 144 ALA D C 1
ATOM 3067 O O . ALA D 1 144 ? -25.379 76.961 33.980 1.00 63.65 144 ALA D O 1
ATOM 3069 N N . LEU D 1 145 ? -24.337 75.197 34.784 1.00 56.63 145 LEU D N 1
ATOM 3070 C CA . LEU D 1 145 ? -23.185 75.942 35.176 1.00 56.77 145 LEU D CA 1
ATOM 3071 C C . LEU D 1 145 ? -22.688 76.782 34.060 1.00 57.34 145 LEU D C 1
ATOM 3072 O O . LEU D 1 145 ? -22.511 77.972 34.180 1.00 52.01 145 LEU D O 1
ATOM 3077 N N . LEU D 1 146 ? -22.462 76.119 32.954 1.00 60.10 146 LEU D N 1
ATOM 3078 C CA . LEU D 1 146 ? -21.931 76.745 31.779 1.00 65.61 146 LEU D CA 1
ATOM 3079 C C . LEU D 1 146 ? -22.645 77.994 31.440 1.00 65.19 146 LEU D C 1
ATOM 3080 O O . LEU D 1 146 ? -22.141 78.829 30.699 1.00 60.19 146 LEU D O 1
ATOM 3085 N N . THR D 1 147 ? -23.830 78.133 31.990 1.00 67.87 147 THR D N 1
ATOM 3086 C CA . THR D 1 147 ? -24.589 79.320 31.705 1.00 69.23 147 THR D CA 1
ATOM 3087 C C . THR D 1 147 ? -24.635 80.283 32.847 1.00 65.82 147 THR D C 1
ATOM 3088 O O . THR D 1 147 ? -24.966 81.424 32.653 1.00 59.74 147 THR D O 1
ATOM 3092 N N . GLU D 1 148 ? -24.274 79.827 34.033 1.00 66.34 148 GLU D N 1
ATOM 3093 C CA . GLU D 1 148 ? -24.245 80.720 35.157 1.00 61.76 148 GLU D CA 1
ATOM 3094 C C . GLU D 1 148 ? -23.227 81.781 34.834 1.00 60.37 148 GLU D C 1
ATOM 3095 O O . GLU D 1 148 ? -23.235 82.850 35.396 1.00 60.09 148 GLU D O 1
ATOM 3101 N N . ALA D 1 149 ? -22.346 81.476 33.907 1.00 52.12 149 ALA D N 1
ATOM 3102 C CA . ALA D 1 149 ? -21.431 82.487 33.390 1.00 50.94 149 ALA D CA 1
ATOM 3103 C C . ALA D 1 149 ? -21.646 82.464 31.886 1.00 58.93 149 ALA D C 1
ATOM 3104 O O . ALA D 1 149 ? -22.356 81.592 31.384 1.00 60.54 149 ALA D O 1
ATOM 3106 N N . GLY D 1 150 ? -21.060 83.405 31.157 1.00 51.34 150 GLY D N 1
ATOM 3107 C CA . GLY D 1 150 ? -21.479 83.575 29.777 1.00 54.28 150 GLY D CA 1
ATOM 3108 C C . GLY D 1 150 ? -20.440 83.900 28.729 1.00 60.18 150 GLY D C 1
ATOM 3109 O O . GLY D 1 150 ? -20.047 85.064 28.641 1.00 58.90 150 GLY D O 1
ATOM 3110 N N . ALA D 1 151 ? -19.998 82.930 27.913 1.00 67.00 151 ALA D N 1
ATOM 3111 C CA . ALA D 1 151 ? -20.391 81.497 27.916 1.00 61.62 151 ALA D CA 1
ATOM 3112 C C . ALA D 1 151 ? -21.880 81.183 27.740 1.00 65.46 151 ALA D C 1
ATOM 3113 O O . ALA D 1 151 ? -22.526 80.720 28.683 1.00 65.32 151 ALA D O 1
ATOM 3115 N N . ILE D 1 152 ? -22.417 81.420 26.546 1.00 61.24 152 ILE D N 1
ATOM 3116 C CA . ILE D 1 152 ? -23.827 81.139 26.310 1.00 62.63 152 ILE D CA 1
ATOM 3117 C C . ILE D 1 152 ? -24.063 79.639 26.109 1.00 58.69 152 ILE D C 1
ATOM 3118 O O . ILE D 1 152 ? -23.870 78.826 27.024 1.00 47.94 152 ILE D O 1
ATOM 3123 N N . ASP E 1 49 ? -21.089 84.779 64.725 1.00 88.19 49 ASP E N 1
ATOM 3124 C CA . ASP E 1 49 ? -20.080 84.000 65.432 1.00 90.58 49 ASP E CA 1
ATOM 3125 C C . ASP E 1 49 ? -18.870 83.681 64.548 1.00 82.62 49 ASP E C 1
ATOM 3126 O O . ASP E 1 49 ? -19.052 83.365 63.384 1.00 72.41 49 ASP E O 1
ATOM 3131 N N . PRO E 1 50 ? -17.579 83.750 65.077 1.00 80.71 50 PRO E N 1
ATOM 3132 C CA . PRO E 1 50 ? -17.452 84.157 66.475 1.00 82.90 50 PRO E CA 1
ATOM 3133 C C . PRO E 1 50 ? -17.102 85.634 66.554 1.00 79.74 50 PRO E C 1
ATOM 3134 O O . PRO E 1 50 ? -17.998 86.462 66.480 1.00 79.52 50 PRO E O 1
ATOM 3138 N N . MET E 1 51 ? -15.821 85.961 66.690 1.00 75.96 51 MET E N 1
ATOM 3139 C CA . MET E 1 51 ? -15.390 87.339 66.727 1.00 63.38 51 MET E CA 1
ATOM 3140 C C . MET E 1 51 ? -15.610 87.715 65.307 1.00 63.88 51 MET E C 1
ATOM 3141 O O . MET E 1 51 ? -16.128 88.772 65.001 1.00 65.65 51 MET E O 1
ATOM 3146 N N . ALA E 1 52 ? -15.229 86.795 64.440 1.00 62.91 52 ALA E N 1
ATOM 3147 C CA . ALA E 1 52 ? -15.419 86.972 62.983 1.00 61.74 52 ALA E CA 1
ATOM 3148 C C . ALA E 1 52 ? -15.983 88.303 62.451 1.00 58.61 52 ALA E C 1
ATOM 3149 O O . ALA E 1 52 ? -15.283 89.035 61.742 1.00 51.03 52 ALA E O 1
ATOM 3151 N N . LEU E 1 53 ? -17.160 88.692 62.893 1.00 64.82 53 LEU E N 1
ATOM 3152 C CA . LEU E 1 53 ? -17.804 89.871 62.376 1.00 49.45 53 LEU E CA 1
ATOM 3153 C C . LEU E 1 53 ? -17.040 91.038 62.714 1.00 43.80 53 LEU E C 1
ATOM 3154 O O . LEU E 1 53 ? -16.994 91.959 61.979 1.00 43.21 53 LEU E O 1
ATOM 3159 N N . ALA E 1 54 ? -16.413 91.002 63.852 1.00 46.28 54 ALA E N 1
ATOM 3160 C CA . ALA E 1 54 ? -15.521 92.101 64.219 1.00 49.06 54 ALA E CA 1
ATOM 3161 C C . ALA E 1 54 ? -14.634 92.523 63.049 1.00 53.85 54 ALA E C 1
ATOM 3162 O O . ALA E 1 54 ? -14.816 93.610 62.496 1.00 49.42 54 ALA E O 1
ATOM 3164 N N . LYS E 1 55 ? -13.700 91.650 62.663 1.00 59.51 55 LYS E N 1
ATOM 3165 C CA . LYS E 1 55 ? -12.755 91.946 61.579 1.00 52.56 55 LYS E CA 1
ATOM 3166 C C . LYS E 1 55 ? -13.471 92.243 60.273 1.00 42.06 55 LYS E C 1
ATOM 3167 O O . LYS E 1 55 ? -13.040 93.091 59.499 1.00 44.09 55 LYS E O 1
ATOM 3173 N N . ALA E 1 56 ? -14.562 91.533 60.035 1.00 35.93 56 ALA E N 1
ATOM 3174 C CA . ALA E 1 56 ? -15.373 91.768 58.851 1.00 42.58 56 ALA E CA 1
ATOM 3175 C C . ALA E 1 56 ? -15.852 93.221 58.819 1.00 49.57 56 ALA E C 1
ATOM 3176 O O . ALA E 1 56 ? -15.520 93.979 57.892 1.00 41.13 56 ALA E O 1
ATOM 3178 N N . LYS E 1 57 ? -16.536 93.648 59.872 1.00 54.39 57 LYS E N 1
ATOM 3179 C CA . LYS E 1 57 ? -17.016 95.006 60.032 1.00 44.67 57 LYS E CA 1
ATOM 3180 C C . LYS E 1 57 ? -15.885 95.946 60.013 1.00 41.21 57 LYS E C 1
ATOM 3181 O O . LYS E 1 57 ? -15.814 96.816 59.216 1.00 38.89 57 LYS E O 1
ATOM 3187 N N . GLU E 1 58 ? -14.960 95.755 60.884 1.00 38.90 58 GLU E N 1
ATOM 3188 C CA . GLU E 1 58 ? -13.810 96.600 60.863 1.00 40.00 58 GLU E CA 1
ATOM 3189 C C . GLU E 1 58 ? -13.228 96.867 59.520 1.00 48.41 58 GLU E C 1
ATOM 3190 O O . GLU E 1 58 ? -12.714 97.926 59.276 1.00 46.80 58 GLU E O 1
ATOM 3196 N N . ILE E 1 59 ? -13.373 95.917 58.618 1.00 49.65 59 ILE E N 1
ATOM 3197 C CA . ILE E 1 59 ? -12.776 96.064 57.323 1.00 48.18 59 ILE E CA 1
ATOM 3198 C C . ILE E 1 59 ? -13.667 96.833 56.448 1.00 42.76 59 ILE E C 1
ATOM 3199 O O . ILE E 1 59 ? -13.204 97.731 55.791 1.00 42.09 59 ILE E O 1
ATOM 3204 N N . VAL E 1 60 ? -14.956 96.539 56.490 1.00 40.98 60 VAL E N 1
ATOM 3205 C CA . VAL E 1 60 ? -15.915 97.339 55.704 1.00 39.17 60 VAL E CA 1
ATOM 3206 C C . VAL E 1 60 ? -15.751 98.822 55.982 1.00 35.12 60 VAL E C 1
ATOM 3207 O O . VAL E 1 60 ? -16.032 99.654 55.133 1.00 35.40 60 VAL E O 1
ATOM 3211 N N . ALA E 1 61 ? -15.238 99.150 57.158 1.00 39.50 61 ALA E N 1
ATOM 3212 C CA . ALA E 1 61 ? -15.010 100.545 57.512 1.00 40.11 61 ALA E CA 1
ATOM 3213 C C . ALA E 1 61 ? -13.613 101.052 57.162 1.00 39.57 61 ALA E C 1
ATOM 3214 O O . ALA E 1 61 ? -13.257 102.175 57.516 1.00 47.86 61 ALA E O 1
ATOM 3216 N N . SER E 1 62 ? -12.820 100.251 56.469 1.00 36.80 62 SER E N 1
ATOM 3217 C CA . SER E 1 62 ? -11.415 100.616 56.268 1.00 41.15 62 SER E CA 1
ATOM 3218 C C . SER E 1 62 ? -11.161 101.460 55.009 1.00 38.31 62 SER E C 1
ATOM 3219 O O . SER E 1 62 ? -10.070 102.029 54.848 1.00 31.22 62 SER E O 1
ATOM 3222 N N . ALA E 1 63 ? -12.183 101.538 54.147 1.00 33.23 63 ALA E N 1
ATOM 3223 C CA . ALA E 1 63 ? -12.133 102.313 52.905 1.00 32.09 63 ALA E CA 1
ATOM 3224 C C . ALA E 1 63 ? -13.541 102.586 52.298 1.00 34.41 63 ALA E C 1
ATOM 3225 O O . ALA E 1 63 ? -14.519 101.915 52.654 1.00 28.29 63 ALA E O 1
ATOM 3227 N N . PRO E 1 64 ? -13.639 103.585 51.397 1.00 28.62 64 PRO E N 1
ATOM 3228 C CA . PRO E 1 64 ? -14.817 103.964 50.616 1.00 29.21 64 PRO E CA 1
ATOM 3229 C C . PRO E 1 64 ? -15.572 102.804 50.021 1.00 39.69 64 PRO E C 1
ATOM 3230 O O . PRO E 1 64 ? -16.743 102.586 50.337 1.00 43.78 64 PRO E O 1
ATOM 3234 N N . VAL E 1 65 ? -14.920 102.104 49.095 1.00 43.55 65 VAL E N 1
ATOM 3235 C CA . VAL E 1 65 ? -15.469 100.877 48.547 1.00 37.86 65 VAL E CA 1
ATOM 3236 C C . VAL E 1 65 ? -14.666 99.729 49.126 1.00 40.45 65 VAL E C 1
ATOM 3237 O O . VAL E 1 65 ? -13.479 99.901 49.427 1.00 41.82 65 VAL E O 1
ATOM 3241 N N . VAL E 1 66 ? -15.315 98.579 49.308 1.00 41.33 66 VAL E N 1
ATOM 3242 C CA . VAL E 1 66 ? -14.643 97.361 49.753 1.00 39.00 66 VAL E CA 1
ATOM 3243 C C . VAL E 1 66 ? -15.217 96.152 49.006 1.00 41.19 66 VAL E C 1
ATOM 3244 O O . VAL E 1 66 ? -16.436 95.947 48.995 1.00 41.40 66 VAL E O 1
ATOM 3248 N N . VAL E 1 67 ? -14.355 95.356 48.382 1.00 42.44 67 VAL E N 1
ATOM 3249 C CA . VAL E 1 67 ? -14.787 94.092 47.817 1.00 42.11 67 VAL E CA 1
ATOM 3250 C C . VAL E 1 67 ? -14.102 92.930 48.395 1.00 44.05 67 VAL E C 1
ATOM 3251 O O . VAL E 1 67 ? -12.918 92.815 48.302 1.00 41.79 67 VAL E O 1
ATOM 3255 N N . PHE E 1 68 ? -14.874 92.054 48.989 1.00 44.48 68 PHE E N 1
ATOM 3256 C CA . PHE E 1 68 ? -14.340 90.790 49.436 1.00 44.22 68 PHE E CA 1
ATOM 3257 C C . PHE E 1 68 ? -14.326 89.887 48.223 1.00 47.17 68 PHE E C 1
ATOM 3258 O O . PHE E 1 68 ? -15.381 89.526 47.711 1.00 47.02 68 PHE E O 1
ATOM 3266 N N . SER E 1 69 ? -13.134 89.553 47.738 1.00 41.77 69 SER E N 1
ATOM 3267 C CA . SER E 1 69 ? -13.024 88.722 46.534 1.00 44.62 69 SER E CA 1
ATOM 3268 C C . SER E 1 69 ? -12.298 87.421 46.803 1.00 42.19 69 SER E C 1
ATOM 3269 O O . SER E 1 69 ? -11.854 87.164 47.933 1.00 42.09 69 SER E O 1
ATOM 3272 N N . LYS E 1 70 ? -12.184 86.622 45.737 1.00 38.72 70 LYS E N 1
ATOM 3273 C CA . LYS E 1 70 ? -11.260 85.491 45.660 1.00 34.95 70 LYS E CA 1
ATOM 3274 C C . LYS E 1 70 ? -10.370 85.639 44.414 1.00 30.13 70 LYS E C 1
ATOM 3275 O O . LYS E 1 70 ? -10.886 85.825 43.309 1.00 32.11 70 LYS E O 1
ATOM 3281 N N . SER E 1 71 ? -9.044 85.553 44.601 1.00 30.47 71 SER E N 1
ATOM 3282 C CA . SER E 1 71 ? -8.048 85.794 43.524 1.00 36.03 71 SER E CA 1
ATOM 3283 C C . SER E 1 71 ? -8.154 84.855 42.307 1.00 30.75 71 SER E C 1
ATOM 3284 O O . SER E 1 71 ? -7.439 85.023 41.320 1.00 28.20 71 SER E O 1
ATOM 3287 N N . TYR E 1 72 ? -9.128 83.978 42.358 1.00 25.81 72 TYR E N 1
ATOM 3288 C CA . TYR E 1 72 ? -9.404 83.073 41.312 1.00 24.01 72 TYR E CA 1
ATOM 3289 C C . TYR E 1 72 ? -10.793 83.100 40.927 1.00 29.80 72 TYR E C 1
ATOM 3290 O O . TYR E 1 72 ? -11.239 82.235 40.304 1.00 35.71 72 TYR E O 1
ATOM 3299 N N . CYS E 1 73 ? -11.512 84.106 41.307 1.00 31.84 73 CYS E N 1
ATOM 3300 C CA . CYS E 1 73 ? -12.915 84.223 40.900 1.00 36.48 73 CYS E CA 1
ATOM 3301 C C . CYS E 1 73 ? -13.130 85.273 39.819 1.00 35.48 73 CYS E C 1
ATOM 3302 O O . CYS E 1 73 ? -12.782 86.433 40.008 1.00 35.85 73 CYS E O 1
ATOM 3305 N N . PRO E 1 74 ? -13.725 84.869 38.688 1.00 38.20 74 PRO E N 1
ATOM 3306 C CA . PRO E 1 74 ? -13.825 85.768 37.538 1.00 37.67 74 PRO E CA 1
ATOM 3307 C C . PRO E 1 74 ? -14.697 86.980 37.843 1.00 37.75 74 PRO E C 1
ATOM 3308 O O . PRO E 1 74 ? -14.247 88.096 37.578 1.00 34.59 74 PRO E O 1
ATOM 3312 N N . PHE E 1 75 ? -15.897 86.769 38.394 1.00 42.11 75 PHE E N 1
ATOM 3313 C CA . PHE E 1 75 ? -16.780 87.883 38.781 1.00 38.67 75 PHE E CA 1
ATOM 3314 C C . PHE E 1 75 ? -16.059 88.983 39.544 1.00 35.56 75 PHE E C 1
ATOM 3315 O O . PHE E 1 75 ? -15.952 90.097 39.039 1.00 36.50 75 PHE E O 1
ATOM 3323 N N . CYS E 1 76 ? -15.515 88.651 40.713 1.00 30.86 76 CYS E N 1
ATOM 3324 C CA . CYS E 1 76 ? -14.601 89.558 41.431 1.00 38.07 76 CYS E CA 1
ATOM 3325 C C . CYS E 1 76 ? -13.718 90.440 40.547 1.00 36.60 76 CYS E C 1
ATOM 3326 O O . CYS E 1 76 ? -13.404 91.567 40.904 1.00 42.49 76 CYS E O 1
ATOM 3329 N N . VAL E 1 77 ? -13.323 89.935 39.387 1.00 37.31 77 VAL E N 1
ATOM 3330 C CA . VAL E 1 77 ? -12.476 90.730 38.517 1.00 41.87 77 VAL E CA 1
ATOM 3331 C C . VAL E 1 77 ? -13.322 91.719 37.754 1.00 38.83 77 VAL E C 1
ATOM 3332 O O . VAL E 1 77 ? -12.892 92.840 37.533 1.00 44.28 77 VAL E O 1
ATOM 3336 N N . GLN E 1 78 ? -14.535 91.360 37.457 1.00 38.05 78 GLN E N 1
ATOM 3337 C CA . GLN E 1 78 ? -15.337 92.231 36.685 1.00 38.90 78 GLN E CA 1
ATOM 3338 C C . GLN E 1 78 ? -15.566 93.409 37.545 1.00 40.28 78 GLN E C 1
ATOM 3339 O O . GLN E 1 78 ? -15.077 94.444 37.308 1.00 38.31 78 GLN E O 1
ATOM 3345 N N . VAL E 1 79 ? -16.274 93.198 38.607 1.00 41.64 79 VAL E N 1
ATOM 3346 C CA . VAL E 1 79 ? -16.588 94.250 39.543 1.00 38.01 79 VAL E CA 1
ATOM 3347 C C . VAL E 1 79 ? -15.364 95.090 39.841 1.00 36.59 79 VAL E C 1
ATOM 3348 O O . VAL E 1 79 ? -15.472 96.298 40.002 1.00 44.24 79 VAL E O 1
ATOM 3352 N N . LYS E 1 80 ? -14.184 94.551 39.785 1.00 30.60 80 LYS E N 1
ATOM 3353 C CA . LYS E 1 80 ? -13.087 95.407 40.104 1.00 36.52 80 LYS E CA 1
ATOM 3354 C C . LYS E 1 80 ? -12.684 96.201 38.926 1.00 37.65 80 LYS E C 1
ATOM 3355 O O . LYS E 1 80 ? -11.976 97.170 39.007 1.00 39.79 80 LYS E O 1
ATOM 3361 N N . LYS E 1 81 ? -13.233 95.816 37.801 1.00 38.98 81 LYS E N 1
ATOM 3362 C CA . LYS E 1 81 ? -12.981 96.510 36.569 1.00 45.39 81 LYS E CA 1
ATOM 3363 C C . LYS E 1 81 ? -13.675 97.850 36.569 1.00 54.01 81 LYS E C 1
ATOM 3364 O O . LYS E 1 81 ? -13.141 98.841 36.115 1.00 51.00 81 LYS E O 1
ATOM 3370 N N . LEU E 1 82 ? -14.883 97.876 37.100 1.00 48.00 82 LEU E N 1
ATOM 3371 C CA . LEU E 1 82 ? -15.652 99.073 37.206 1.00 41.68 82 LEU E CA 1
ATOM 3372 C C . LEU E 1 82 ? -14.846 99.994 38.029 1.00 40.80 82 LEU E C 1
ATOM 3373 O O . LEU E 1 82 ? -14.086 100.748 37.510 1.00 40.50 82 LEU E O 1
ATOM 3378 N N . PHE E 1 83 ? -14.946 99.893 39.332 1.00 36.03 83 PHE E N 1
ATOM 3379 C CA . PHE E 1 83 ? -14.234 100.729 40.261 1.00 41.25 83 PHE E CA 1
ATOM 3380 C C . PHE E 1 83 ? -12.878 101.261 39.863 1.00 40.98 83 PHE E C 1
ATOM 3381 O O . PHE E 1 83 ? -12.284 102.050 40.548 1.00 41.37 83 PHE E O 1
ATOM 3389 N N . THR E 1 84 ? -12.391 100.819 38.746 1.00 39.82 84 THR E N 1
ATOM 3390 C CA . THR E 1 84 ? -11.134 101.251 38.242 1.00 46.62 84 THR E CA 1
ATOM 3391 C C . THR E 1 84 ? -11.450 102.170 37.093 1.00 44.21 84 THR E C 1
ATOM 3392 O O . THR E 1 84 ? -10.823 103.202 36.908 1.00 36.19 84 THR E O 1
ATOM 3396 N N . GLN E 1 85 ? -12.442 101.751 36.334 1.00 43.15 85 GLN E N 1
ATOM 3397 C CA . GLN E 1 85 ? -12.959 102.435 35.194 1.00 46.71 85 GLN E CA 1
ATOM 3398 C C . GLN E 1 85 ? -13.500 103.783 35.595 1.00 52.15 85 GLN E C 1
ATOM 3399 O O . GLN E 1 85 ? -13.457 104.744 34.858 1.00 47.75 85 GLN E O 1
ATOM 3405 N N . LEU E 1 86 ? -14.013 103.817 36.806 1.00 46.36 86 LEU E N 1
ATOM 3406 C CA . LEU E 1 86 ? -14.654 104.946 37.381 1.00 33.46 86 LEU E CA 1
ATOM 3407 C C . LEU E 1 86 ? -13.856 105.691 38.405 1.00 42.45 86 LEU E C 1
ATOM 3408 O O . LEU E 1 86 ? -14.401 106.329 39.228 1.00 54.94 86 LEU E O 1
ATOM 3413 N N . GLY E 1 87 ? -12.559 105.625 38.364 1.00 41.34 87 GLY E N 1
ATOM 3414 C CA . GLY E 1 87 ? -11.718 106.405 39.266 1.00 40.86 87 GLY E CA 1
ATOM 3415 C C . GLY E 1 87 ? -11.979 106.108 40.734 1.00 41.28 87 GLY E C 1
ATOM 3416 O O . GLY E 1 87 ? -11.369 106.703 41.642 1.00 34.41 87 GLY E O 1
ATOM 3417 N N . ALA E 1 88 ? -12.892 105.162 40.950 1.00 37.10 88 ALA E N 1
ATOM 3418 C CA . ALA E 1 88 ? -13.327 104.747 42.276 1.00 41.65 88 ALA E CA 1
ATOM 3419 C C . ALA E 1 88 ? -12.230 104.029 43.036 1.00 40.91 88 ALA E C 1
ATOM 3420 O O . ALA E 1 88 ? -12.109 102.812 42.907 1.00 47.34 88 ALA E O 1
ATOM 3422 N N . SER E 1 89 ? -11.449 104.755 43.836 1.00 37.08 89 SER E N 1
ATOM 3423 C CA . SER E 1 89 ? -10.388 104.117 44.625 1.00 39.90 89 SER E CA 1
ATOM 3424 C C . SER E 1 89 ? -11.012 103.121 45.605 1.00 44.28 89 SER E C 1
ATOM 3425 O O . SER E 1 89 ? -12.055 103.396 46.197 1.00 37.42 89 SER E O 1
ATOM 3428 N N . PHE E 1 90 ? -10.384 101.951 45.748 1.00 51.30 90 PHE E N 1
ATOM 3429 C CA . PHE E 1 90 ? -10.929 100.874 46.591 1.00 49.22 90 PHE E CA 1
ATOM 3430 C C . PHE E 1 90 ? -9.905 99.923 47.227 1.00 44.78 90 PHE E C 1
ATOM 3431 O O . PHE E 1 90 ? -8.719 99.925 46.886 1.00 44.19 90 PHE E O 1
ATOM 3439 N N . LYS E 1 91 ? -10.390 99.113 48.162 1.00 44.39 91 LYS E N 1
ATOM 3440 C CA . LYS E 1 91 ? -9.559 98.153 48.865 1.00 41.60 91 LYS E CA 1
ATOM 3441 C C . LYS E 1 91 ? -10.044 96.766 48.501 1.00 47.31 91 LYS E C 1
ATOM 3442 O O . LYS E 1 91 ? -11.253 96.471 48.588 1.00 42.33 91 LYS E O 1
ATOM 3448 N N . ALA E 1 92 ? -9.095 95.938 48.076 1.00 40.68 92 ALA E N 1
ATOM 3449 C CA . ALA E 1 92 ? -9.346 94.589 47.659 1.00 37.79 92 ALA E CA 1
ATOM 3450 C C . ALA E 1 92 ? -8.983 93.582 48.720 1.00 39.68 92 ALA E C 1
ATOM 3451 O O . ALA E 1 92 ? -8.005 93.724 49.402 1.00 43.85 92 ALA E O 1
ATOM 3453 N N . ILE E 1 93 ? -9.787 92.538 48.821 1.00 30.93 93 ILE E N 1
ATOM 3454 C CA . ILE E 1 93 ? -9.596 91.517 49.819 1.00 34.50 93 ILE E CA 1
ATOM 3455 C C . ILE E 1 93 ? -9.793 90.146 49.272 1.00 33.14 93 ILE E C 1
ATOM 3456 O O . ILE E 1 93 ? -10.882 89.669 49.185 1.00 31.95 93 ILE E O 1
ATOM 3461 N N . GLU E 1 94 ? -8.700 89.510 48.922 1.00 34.55 94 GLU E N 1
ATOM 3462 C CA . GLU E 1 94 ? -8.740 88.182 48.374 1.00 34.57 94 GLU E CA 1
ATOM 3463 C C . GLU E 1 94 ? -8.648 87.158 49.480 1.00 33.82 94 GLU E C 1
ATOM 3464 O O . GLU E 1 94 ? -7.622 86.912 50.043 1.00 29.09 94 GLU E O 1
ATOM 3470 N N . LEU E 1 95 ? -9.783 86.576 49.774 1.00 31.82 95 LEU E N 1
ATOM 3471 C CA . LEU E 1 95 ? -9.929 85.634 50.849 1.00 33.36 95 LEU E CA 1
ATOM 3472 C C . LEU E 1 95 ? -9.128 84.381 50.800 1.00 42.80 95 LEU E C 1
ATOM 3473 O O . LEU E 1 95 ? -8.823 83.815 51.813 1.00 47.28 95 LEU E O 1
ATOM 3478 N N . ASP E 1 96 ? -8.779 83.925 49.622 1.00 47.51 96 ASP E N 1
ATOM 3479 C CA . ASP E 1 96 ? -7.922 82.749 49.488 1.00 39.35 96 ASP E CA 1
ATOM 3480 C C . ASP E 1 96 ? -6.522 82.980 50.026 1.00 39.10 96 ASP E C 1
ATOM 3481 O O . ASP E 1 96 ? -5.931 82.077 50.599 1.00 42.82 96 ASP E O 1
ATOM 3486 N N . THR E 1 97 ? -5.979 84.175 49.836 1.00 31.96 97 THR E N 1
ATOM 3487 C CA . THR E 1 97 ? -4.611 84.408 50.267 1.00 35.86 97 THR E CA 1
ATOM 3488 C C . THR E 1 97 ? -4.535 84.838 51.732 1.00 40.37 97 THR E C 1
ATOM 3489 O O . THR E 1 97 ? -3.485 85.304 52.216 1.00 36.82 97 THR E O 1
ATOM 3493 N N . GLU E 1 98 ? -5.598 84.628 52.480 1.00 38.24 98 GLU E N 1
ATOM 3494 C CA . GLU E 1 98 ? -5.585 85.023 53.878 1.00 43.85 98 GLU E CA 1
ATOM 3495 C C . GLU E 1 98 ? -5.956 83.878 54.726 1.00 42.59 98 GLU E C 1
ATOM 3496 O O . GLU E 1 98 ? -6.934 83.233 54.474 1.00 36.02 98 GLU E O 1
ATOM 3502 N N . SER E 1 99 ? -5.204 83.706 55.797 1.00 45.98 99 SER E N 1
ATOM 3503 C CA . SER E 1 99 ? -5.388 82.621 56.744 1.00 44.71 99 SER E CA 1
ATOM 3504 C C . SER E 1 99 ? -6.797 82.540 57.303 1.00 48.16 99 SER E C 1
ATOM 3505 O O . SER E 1 99 ? -7.328 81.472 57.566 1.00 37.05 99 SER E O 1
ATOM 3508 N N . ASP E 1 100 ? -7.379 83.714 57.478 1.00 53.70 100 ASP E N 1
ATOM 3509 C CA . ASP E 1 100 ? -8.707 83.879 58.011 1.00 48.67 100 ASP E CA 1
ATOM 3510 C C . ASP E 1 100 ? -9.690 83.377 57.003 1.00 52.12 100 ASP E C 1
ATOM 3511 O O . ASP E 1 100 ? -9.966 82.210 56.986 1.00 58.78 100 ASP E O 1
ATOM 3516 N N . GLY E 1 101 ? -10.197 84.249 56.158 1.00 46.43 101 GLY E N 1
ATOM 3517 C CA . GLY E 1 101 ? -11.152 83.879 55.149 1.00 37.39 101 GLY E CA 1
ATOM 3518 C C . GLY E 1 101 ? -12.171 82.900 55.626 1.00 45.93 101 GLY E C 1
ATOM 3519 O O . GLY E 1 101 ? -12.437 82.801 56.798 1.00 52.46 101 GLY E O 1
ATOM 3520 N N . THR E 1 102 ? -12.762 82.141 54.752 1.00 57.72 102 THR E N 1
ATOM 3521 C CA . THR E 1 102 ? -13.785 81.158 55.111 1.00 57.62 102 THR E CA 1
ATOM 3522 C C . THR E 1 102 ? -14.657 81.374 56.301 1.00 57.53 102 THR E C 1
ATOM 3523 O O . THR E 1 102 ? -15.843 81.205 56.216 1.00 56.77 102 THR E O 1
ATOM 352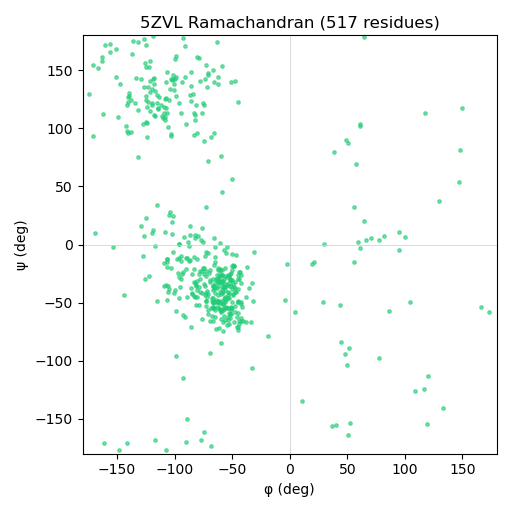7 N N . GLU E 1 103 ? -14.068 81.694 57.437 1.00 59.31 103 GLU E N 1
ATOM 3528 C CA . GLU E 1 103 ? -14.865 82.112 58.591 1.00 63.43 103 GLU E CA 1
ATOM 3529 C C . GLU E 1 103 ? -15.315 83.574 58.442 1.00 52.25 103 GLU E C 1
ATOM 3530 O O . GLU E 1 103 ? -16.475 83.894 58.719 1.00 54.84 103 GLU E O 1
ATOM 3536 N N . ILE E 1 104 ? -14.429 84.417 57.960 1.00 45.64 104 ILE E N 1
ATOM 3537 C CA . ILE E 1 104 ? -14.826 85.734 57.562 1.00 44.39 104 ILE E CA 1
ATOM 3538 C C . ILE E 1 104 ? -15.911 85.655 56.555 1.00 41.22 104 ILE E C 1
ATOM 3539 O O . ILE E 1 104 ? -16.883 86.303 56.666 1.00 45.06 104 ILE E O 1
ATOM 3544 N N . GLN E 1 105 ? -15.766 84.822 55.580 1.00 39.85 105 GLN E N 1
ATOM 3545 C CA . GLN E 1 105 ? -16.782 84.665 54.563 1.00 47.83 105 GLN E CA 1
ATOM 3546 C C . GLN E 1 105 ? -18.074 84.069 55.126 1.00 52.90 105 GLN E C 1
ATOM 3547 O O . GLN E 1 105 ? -19.123 84.148 54.493 1.00 56.44 105 GLN E O 1
ATOM 3553 N N . SER E 1 106 ? -18.007 83.464 56.305 1.00 52.16 106 SER E N 1
ATOM 3554 C CA . SER E 1 106 ? -19.218 82.901 56.902 1.00 59.48 106 SER E CA 1
ATOM 3555 C C . SER E 1 106 ? -19.828 83.873 57.896 1.00 63.56 106 SER E C 1
ATOM 3556 O O . SER E 1 106 ? -21.021 83.809 58.185 1.00 65.89 106 SER E O 1
ATOM 3559 N N . ALA E 1 107 ? -19.001 84.763 58.433 1.00 63.83 107 ALA E N 1
ATOM 3560 C CA . ALA E 1 107 ? -19.511 85.866 59.234 1.00 60.80 107 ALA E CA 1
ATOM 3561 C C . ALA E 1 107 ? -20.406 86.681 58.320 1.00 60.02 107 ALA E C 1
ATOM 3562 O O . ALA E 1 107 ? -21.581 86.892 58.608 1.00 61.74 107 ALA E O 1
ATOM 3564 N N . LEU E 1 108 ? -19.845 87.095 57.189 1.00 53.51 108 LEU E N 1
ATOM 3565 C CA . LEU E 1 108 ? -20.591 87.820 56.178 1.00 53.79 108 LEU E CA 1
ATOM 3566 C C . LEU E 1 108 ? -21.811 87.038 55.713 1.00 56.38 108 LEU E C 1
ATOM 3567 O O . LEU E 1 108 ? -22.740 87.615 55.168 1.00 60.07 108 LEU E O 1
ATOM 3572 N N . ALA E 1 109 ? -21.816 85.726 55.928 1.00 62.93 109 ALA E N 1
ATOM 3573 C CA . ALA E 1 109 ? -22.988 84.917 55.593 1.00 76.08 109 ALA E CA 1
ATOM 3574 C C . ALA E 1 109 ? -24.152 85.305 56.488 1.00 73.84 109 ALA E C 1
ATOM 3575 O O . ALA E 1 109 ? -25.246 85.605 56.006 1.00 70.86 109 ALA E O 1
ATOM 3577 N N . GLU E 1 110 ? -23.886 85.360 57.775 1.00 68.39 110 GLU E N 1
ATOM 3578 C CA . GLU E 1 110 ? -24.876 85.891 58.687 1.00 74.22 110 GLU E CA 1
ATOM 3579 C C . GLU E 1 110 ? -24.495 87.279 59.085 1.00 72.62 110 GLU E C 1
ATOM 3580 O O . GLU E 1 110 ? -23.703 87.490 59.969 1.00 73.70 110 GLU E O 1
ATOM 3586 N N . TRP E 1 111 ? -25.071 88.220 58.368 1.00 63.65 111 TRP E N 1
ATOM 3587 C CA . TRP E 1 111 ? -24.936 89.638 58.592 1.00 63.45 111 TRP E CA 1
ATOM 3588 C C . TRP E 1 111 ? -25.662 90.149 57.380 1.00 69.20 111 TRP E C 1
ATOM 3589 O O . TRP E 1 111 ? -26.662 90.850 57.481 1.00 75.77 111 TRP E O 1
ATOM 3600 N N . THR E 1 112 ? -25.164 89.746 56.224 1.00 64.53 112 THR E N 1
ATOM 3601 C CA . THR E 1 112 ? -25.707 90.202 54.961 1.00 66.23 112 THR E CA 1
ATOM 3602 C C . THR E 1 112 ? -26.618 89.148 54.354 1.00 66.52 112 THR E C 1
ATOM 3603 O O . THR E 1 112 ? -27.676 89.469 53.819 1.00 71.32 112 THR E O 1
ATOM 3607 N N . GLY E 1 113 ? -26.204 87.889 54.431 1.00 70.03 113 GLY E N 1
ATOM 3608 C CA . GLY E 1 113 ? -26.990 86.809 53.860 1.00 78.66 113 GLY E CA 1
ATOM 3609 C C . GLY E 1 113 ? -26.492 86.331 52.508 1.00 74.47 113 GLY E C 1
ATOM 3610 O O . GLY E 1 113 ? -27.136 85.497 51.869 1.00 74.70 113 GLY E O 1
ATOM 3611 N N . GLN E 1 114 ? -25.350 86.854 52.073 1.00 74.55 114 GLN E N 1
ATOM 3612 C CA . GLN E 1 114 ? -24.776 86.481 50.781 1.00 71.36 114 GLN E CA 1
ATOM 3613 C C . GLN E 1 114 ? -23.501 85.666 50.967 1.00 75.62 114 GLN E C 1
ATOM 3614 O O . GLN E 1 114 ? -22.480 86.196 51.418 1.00 79.06 114 GLN E O 1
ATOM 3620 N N . ARG E 1 115 ? -23.573 84.380 50.618 1.00 72.96 115 ARG E N 1
ATOM 3621 C CA . ARG E 1 115 ? -22.418 83.488 50.708 1.00 70.86 115 ARG E CA 1
ATOM 3622 C C . ARG E 1 115 ? -21.517 83.630 49.473 1.00 60.87 115 ARG E C 1
ATOM 3623 O O . ARG E 1 115 ? -20.297 83.498 49.565 1.00 58.88 115 ARG E O 1
ATOM 3631 N N . THR E 1 116 ? -22.120 83.916 48.322 1.00 56.66 116 THR E N 1
ATOM 3632 C CA . THR E 1 116 ? -21.365 84.132 47.088 1.00 51.96 116 THR E CA 1
ATOM 3633 C C . THR E 1 116 ? -20.369 85.287 47.205 1.00 48.82 116 THR E C 1
ATOM 3634 O O . THR E 1 116 ? -20.550 86.209 47.994 1.00 57.88 116 THR E O 1
ATOM 3638 N N . VAL E 1 117 ? -19.315 85.232 46.408 1.00 42.47 117 VAL E N 1
ATOM 3639 C CA . VAL E 1 117 ? -18.359 86.324 46.338 1.00 40.60 117 VAL E CA 1
ATOM 3640 C C . VAL E 1 117 ? -18.391 86.865 44.900 1.00 42.49 117 VAL E C 1
ATOM 3641 O O . VAL E 1 117 ? -18.577 86.093 43.960 1.00 49.56 117 VAL E O 1
ATOM 3645 N N . PRO E 1 118 ? -18.252 88.193 44.718 1.00 48.36 118 PRO E N 1
ATOM 3646 C CA . PRO E 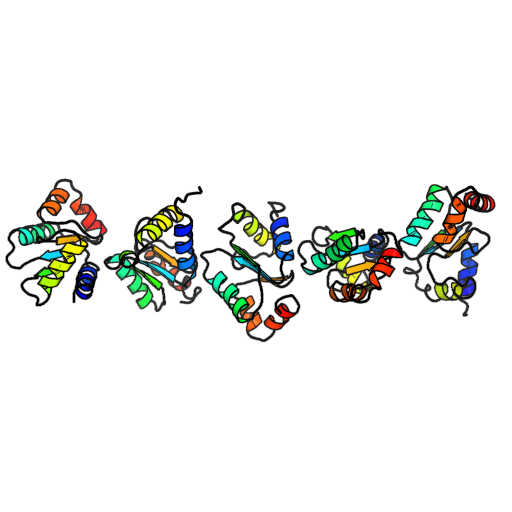1 118 ? -17.951 89.193 45.750 1.00 50.80 118 PRO E CA 1
ATOM 3647 C C . PRO E 1 118 ? -19.157 89.593 46.596 1.00 53.45 118 PRO E C 1
ATOM 3648 O O . PRO E 1 118 ? -20.307 89.359 46.215 1.00 56.86 118 PRO E O 1
ATOM 3652 N N . ASN E 1 119 ? -18.877 90.156 47.764 1.00 55.91 119 ASN E N 1
ATOM 3653 C CA . ASN E 1 119 ? -19.859 90.967 48.454 1.00 58.64 119 ASN E CA 1
ATOM 3654 C C . ASN E 1 119 ? -19.282 92.349 48.390 1.00 49.47 119 ASN E C 1
ATOM 3655 O O . ASN E 1 119 ? -18.153 92.576 48.843 1.00 46.07 119 ASN E O 1
ATOM 3660 N N . VAL E 1 120 ? -20.030 93.255 47.769 1.00 47.69 120 VAL E N 1
ATOM 3661 C CA . VAL E 1 120 ? -19.528 94.597 47.514 1.00 48.62 120 VAL E CA 1
ATOM 3662 C C . VAL E 1 120 ? -20.060 95.592 48.535 1.00 51.66 120 VAL E C 1
ATOM 3663 O O . VAL E 1 120 ? -21.252 95.618 48.832 1.00 53.82 120 VAL E O 1
ATOM 3667 N N . PHE E 1 121 ? -19.161 96.403 49.075 1.00 47.93 121 PHE E N 1
ATOM 3668 C CA . PHE E 1 121 ? -19.526 97.389 50.076 1.00 50.97 121 PHE E CA 1
ATOM 3669 C C . PHE E 1 121 ? -19.093 98.766 49.590 1.00 58.19 121 PHE E C 1
ATOM 3670 O O . PHE E 1 121 ? -17.896 98.988 49.377 1.00 52.78 121 PHE E O 1
ATOM 3678 N N . ILE E 1 122 ? -20.049 99.678 49.401 1.00 57.44 122 ILE E N 1
ATOM 3679 C CA . ILE E 1 122 ? -19.703 101.084 49.152 1.00 54.33 122 ILE E CA 1
ATOM 3680 C C . ILE E 1 122 ? -20.044 101.940 50.370 1.00 57.61 122 ILE E C 1
ATOM 3681 O O . ILE E 1 122 ? -21.228 102.201 50.642 1.00 56.97 122 ILE E O 1
ATOM 3686 N N . ASN E 1 123 ? -19.026 102.376 51.094 1.00 57.12 123 ASN E N 1
ATOM 3687 C CA . ASN E 1 123 ? -19.216 103.113 52.331 1.00 50.32 123 ASN E CA 1
ATOM 3688 C C . ASN E 1 123 ? -20.262 102.464 53.172 1.00 53.98 123 ASN E C 1
ATOM 3689 O O . ASN E 1 123 ? -20.044 101.693 54.073 1.00 46.95 123 ASN E O 1
ATOM 3694 N N . GLY E 1 124 ? -21.458 102.831 52.837 1.00 60.12 124 GLY E N 1
ATOM 3695 C CA . GLY E 1 124 ? -22.622 102.413 53.570 1.00 63.19 124 GLY E CA 1
ATOM 3696 C C . GLY E 1 124 ? -22.875 100.954 53.335 1.00 50.84 124 GLY E C 1
ATOM 3697 O O . GLY E 1 124 ? -23.768 100.595 52.564 1.00 52.03 124 GLY E O 1
ATOM 3698 N N . LYS E 1 125 ? -22.034 100.156 53.913 1.00 41.11 125 LYS E N 1
ATOM 3699 C CA . LYS E 1 125 ? -22.298 98.762 53.904 1.00 58.97 125 LYS E CA 1
ATOM 3700 C C . LYS E 1 125 ? -22.962 98.131 52.633 1.00 62.10 125 LYS E C 1
ATOM 3701 O O . LYS E 1 125 ? -22.832 98.646 51.539 1.00 59.64 125 LYS E O 1
ATOM 3707 N N . HIS E 1 126 ? -23.627 97.018 52.775 1.00 54.16 126 HIS E N 1
ATOM 3708 C CA . HIS E 1 126 ? -23.903 96.179 51.653 1.00 57.17 126 HIS E CA 1
ATOM 3709 C C . HIS E 1 126 ? -24.449 96.815 50.415 1.00 59.66 126 HIS E C 1
ATOM 3710 O O . HIS E 1 126 ? -25.271 97.657 50.504 1.00 64.38 126 HIS E O 1
ATOM 3717 N N . ILE E 1 127 ? -23.980 96.354 49.264 1.00 61.67 127 ILE E N 1
ATOM 3718 C CA . ILE E 1 127 ? -24.437 96.736 47.932 1.00 55.72 127 ILE E CA 1
ATOM 3719 C C . ILE E 1 127 ? -24.818 95.478 47.163 1.00 59.48 127 ILE E C 1
ATOM 3720 O O . ILE E 1 127 ? -25.692 95.521 46.296 1.00 55.26 127 ILE E O 1
ATOM 3725 N N . GLY E 1 128 ? -24.152 94.362 47.481 1.00 63.93 128 GLY E N 1
ATOM 3726 C CA . GLY E 1 128 ? -24.487 93.056 46.919 1.00 65.49 128 GLY E CA 1
ATOM 3727 C C . GLY E 1 128 ? -23.432 92.317 46.095 1.00 60.56 128 GLY E C 1
ATOM 3728 O O . GLY E 1 128 ? -22.226 92.514 46.274 1.00 51.53 128 GLY E O 1
ATOM 3729 N N . GLY E 1 129 ? -23.905 91.454 45.192 1.00 56.96 129 GLY E N 1
ATOM 3730 C CA . GLY E 1 129 ? -23.037 90.665 44.327 1.00 58.71 129 GLY E CA 1
ATOM 3731 C C . GLY E 1 129 ? -22.708 91.359 43.013 1.00 62.63 129 GLY E C 1
ATOM 3732 O O . GLY E 1 129 ? -22.996 92.550 42.865 1.00 64.82 129 GLY E O 1
ATOM 3733 N N . CYS E 1 130 ? -22.095 90.644 42.064 1.00 61.32 130 CYS E N 1
ATOM 3734 C CA . CYS E 1 130 ? -21.771 91.255 40.778 1.00 61.46 130 CYS E CA 1
ATOM 3735 C C . CYS E 1 130 ? -23.061 91.743 40.140 1.00 62.23 130 CYS E C 1
ATOM 3736 O O . CYS E 1 130 ? -23.152 92.889 39.689 1.00 54.30 130 CYS E O 1
ATOM 3739 N N . ASP E 1 131 ? -24.067 90.926 40.264 1.00 64.80 131 ASP E N 1
ATOM 3740 C CA . ASP E 1 131 ? -25.298 91.190 39.630 1.00 64.55 131 ASP E CA 1
ATOM 3741 C C . ASP E 1 131 ? -25.737 92.539 40.047 1.00 67.31 131 ASP E C 1
ATOM 3742 O O . ASP E 1 131 ? -25.707 93.465 39.259 1.00 64.61 131 ASP E O 1
ATOM 3747 N N . ASP E 1 132 ? -26.100 92.648 41.318 1.00 65.23 132 ASP E N 1
ATOM 3748 C CA . ASP E 1 132 ? -26.662 93.854 41.909 1.00 60.22 132 ASP E CA 1
ATOM 3749 C C . ASP E 1 132 ? -25.813 95.095 41.667 1.00 61.16 132 ASP E C 1
ATOM 3750 O O . ASP E 1 132 ? -26.335 96.181 41.433 1.00 68.77 132 ASP E O 1
ATOM 3755 N N . THR E 1 133 ? -24.522 94.931 41.799 1.00 53.97 133 THR E N 1
ATOM 3756 C CA . THR E 1 133 ? -23.589 96.010 41.645 1.00 55.11 133 THR E CA 1
ATOM 3757 C C . THR E 1 133 ? -23.517 96.569 40.256 1.00 60.73 133 THR E C 1
ATOM 3758 O O . THR E 1 133 ? -22.691 97.407 39.980 1.00 58.33 133 THR E O 1
ATOM 3762 N N . ILE E 1 134 ? -24.375 96.109 39.371 1.00 60.75 134 ILE E N 1
ATOM 3763 C CA . ILE E 1 134 ? -24.351 96.595 38.010 1.00 65.55 134 ILE E CA 1
ATOM 3764 C C . ILE E 1 134 ? -25.633 97.324 37.723 1.00 71.87 134 ILE E C 1
ATOM 3765 O O . ILE E 1 134 ? -25.647 98.430 37.191 1.00 70.07 134 ILE E O 1
ATOM 3770 N N . ALA E 1 135 ? -26.724 96.682 38.075 1.00 70.18 135 ALA E N 1
ATOM 3771 C CA . ALA E 1 135 ? -28.019 97.256 37.856 1.00 75.13 135 ALA E CA 1
ATOM 3772 C C . ALA E 1 135 ? -28.047 98.659 38.394 1.00 72.59 135 ALA E C 1
ATOM 3773 O O . ALA E 1 135 ? -28.985 99.392 38.179 1.00 72.70 135 ALA E O 1
ATOM 3775 N N . LEU E 1 136 ? -26.986 99.026 39.087 1.00 67.94 136 LEU E N 1
ATOM 3776 C CA . LEU E 1 136 ? -26.927 100.364 39.649 1.00 66.55 136 LEU E CA 1
ATOM 3777 C C . LEU E 1 136 ? -26.128 101.315 38.778 1.00 66.48 136 LEU E C 1
ATOM 3778 O O . LEU E 1 136 ? -26.210 102.525 38.965 1.00 69.99 136 LEU E O 1
ATOM 3783 N N . ASN E 1 137 ? -25.399 100.783 37.816 1.00 63.72 137 ASN E N 1
ATOM 3784 C CA . ASN E 1 137 ? -24.566 101.672 37.053 1.00 64.00 137 ASN E CA 1
ATOM 3785 C C . ASN E 1 137 ? -25.130 102.004 35.750 1.00 67.66 137 ASN E C 1
ATOM 3786 O O . ASN E 1 137 ? -24.591 102.848 35.073 1.00 74.87 137 ASN E O 1
ATOM 3791 N N . LYS E 1 138 ? -26.215 101.364 35.394 1.00 71.65 138 LYS E N 1
ATOM 3792 C CA . LYS E 1 138 ? -26.826 101.596 34.114 1.00 73.37 138 LYS E CA 1
ATOM 3793 C C . LYS E 1 138 ? -26.866 103.049 33.875 1.00 73.90 138 LYS E C 1
ATOM 3794 O O . LYS E 1 138 ? -26.450 103.567 32.856 1.00 76.08 138 LYS E O 1
ATOM 3800 N N . GLY E 1 139 ? -27.357 103.708 34.887 1.00 70.50 139 GLY E N 1
ATOM 3801 C CA . GLY E 1 139 ? -27.499 105.151 34.880 1.00 69.48 139 GLY E CA 1
ATOM 3802 C C . GLY E 1 139 ? -27.078 105.717 36.222 1.00 63.34 139 GLY E C 1
ATOM 3803 O O . GLY E 1 139 ? -27.601 105.283 37.250 1.00 59.66 139 GLY E O 1
ATOM 3804 N N . GLY E 1 140 ? -26.121 106.652 36.202 1.00 60.91 140 GLY E N 1
ATOM 3805 C CA . GLY E 1 140 ? -25.657 107.428 37.355 1.00 52.91 140 GLY E CA 1
ATOM 3806 C C . GLY E 1 140 ? -25.870 107.012 38.810 1.00 56.77 140 GLY E C 1
ATOM 3807 O O . GLY E 1 140 ? -25.205 107.542 39.704 1.00 52.81 140 GLY E O 1
ATOM 3808 N N . LYS E 1 141 ? -26.790 106.079 39.051 1.00 59.59 141 LYS E N 1
ATOM 3809 C CA . LYS E 1 141 ? -27.187 105.655 40.393 1.00 54.10 141 LYS E CA 1
ATOM 3810 C C . LYS E 1 141 ? -26.004 105.105 41.177 1.00 60.05 141 LYS E C 1
ATOM 3811 O O . LYS E 1 141 ? -25.840 105.406 42.357 1.00 57.11 141 LYS E O 1
ATOM 3817 N N . LEU E 1 142 ? -25.183 104.294 40.513 1.00 66.67 142 LEU E N 1
ATOM 3818 C CA . LEU E 1 142 ? -23.973 103.761 41.127 1.00 58.76 142 LEU E CA 1
ATOM 3819 C C . LEU E 1 142 ? -22.948 104.878 41.298 1.00 53.70 142 LEU E C 1
ATOM 3820 O O . LEU E 1 142 ? -22.490 105.138 42.417 1.00 54.63 142 LEU E O 1
ATOM 3825 N N . VAL E 1 143 ? -22.611 105.545 40.190 1.00 48.08 143 VAL E N 1
ATOM 3826 C CA . VAL E 1 143 ? -21.631 106.632 40.202 1.00 46.99 143 VAL E CA 1
ATOM 3827 C C . VAL E 1 143 ? -22.000 107.683 41.246 1.00 56.39 143 VAL E C 1
ATOM 3828 O O . VAL E 1 143 ? -21.135 108.393 41.767 1.00 51.81 143 VAL E O 1
ATOM 3832 N N . ALA E 1 144 ? -23.297 107.767 41.539 1.00 58.51 144 ALA E N 1
ATOM 3833 C CA . ALA E 1 144 ? -23.804 108.521 42.675 1.00 56.58 144 ALA E CA 1
ATOM 3834 C C . ALA E 1 144 ? -23.118 108.081 43.967 1.00 60.32 144 ALA E C 1
ATOM 3835 O O . ALA E 1 144 ? -22.343 108.852 44.573 1.00 53.84 144 ALA E O 1
ATOM 3837 N N . LEU E 1 145 ? -23.340 106.839 44.351 1.00 54.30 145 LEU E N 1
ATOM 3838 C CA . LEU E 1 145 ? -22.872 106.359 45.619 1.00 50.74 145 LEU E CA 1
ATOM 3839 C C . LEU E 1 145 ? -21.438 106.559 45.742 1.00 49.43 145 LEU E C 1
ATOM 3840 O O . LEU E 1 145 ? -20.927 106.903 46.763 1.00 49.30 145 LEU E O 1
ATOM 3845 N N . LEU E 1 146 ? -20.785 106.432 44.632 1.00 45.50 146 LEU E N 1
ATOM 3846 C CA . LEU E 1 146 ? -19.373 106.409 44.671 1.00 52.46 146 LEU E CA 1
ATOM 3847 C C . LEU E 1 146 ? -18.866 107.777 44.908 1.00 49.56 146 LEU E C 1
ATOM 3848 O O . LEU E 1 146 ? -17.806 107.947 45.425 1.00 47.97 146 LEU E O 1
ATOM 3853 N N . THR E 1 147 ? -19.629 108.762 44.546 1.00 53.15 147 THR E N 1
ATOM 3854 C CA . THR E 1 147 ? -19.254 110.148 44.810 1.00 55.56 147 THR E CA 1
ATOM 3855 C C . THR E 1 147 ? -19.599 110.537 46.235 1.00 53.91 147 THR E C 1
ATOM 3856 O O . THR E 1 147 ? -18.834 111.257 46.884 1.00 51.93 147 THR E O 1
ATOM 3860 N N . GLU E 1 148 ? -20.691 109.988 46.722 1.00 56.97 148 GLU E N 1
ATOM 3861 C CA . GLU E 1 148 ? -21.076 110.191 48.094 1.00 59.13 148 GLU E CA 1
ATOM 3862 C C . GLU E 1 148 ? -19.999 109.739 49.003 1.00 55.85 148 GLU E C 1
ATOM 3863 O O . GLU E 1 148 ? -19.833 110.296 50.043 1.00 56.86 148 GLU E O 1
ATOM 3869 N N . ALA E 1 149 ? -19.253 108.740 48.590 1.00 49.50 149 ALA E N 1
ATOM 3870 C CA . ALA E 1 149 ? -18.275 108.095 49.452 1.00 47.89 149 ALA E CA 1
ATOM 3871 C C . ALA E 1 149 ? -16.794 108.388 49.150 1.00 54.01 149 ALA E C 1
ATOM 3872 O O . ALA E 1 149 ? -15.983 108.453 50.080 1.00 51.92 149 ALA E O 1
ATOM 3874 N N . GLY E 1 150 ? -16.443 108.558 47.872 1.00 50.78 150 GLY E N 1
ATOM 3875 C CA . GLY E 1 150 ? -15.045 108.696 47.470 1.00 44.57 150 GLY E CA 1
ATOM 3876 C C . GLY E 1 150 ? -14.721 108.171 46.069 1.00 60.44 150 GLY E C 1
ATOM 3877 O O . GLY E 1 150 ? -14.869 106.971 45.781 1.00 48.28 150 GLY E O 1
ATOM 3878 N N . ALA E 1 151 ? -14.285 109.087 45.198 1.00 66.23 151 ALA E N 1
ATOM 3879 C CA . ALA E 1 151 ? -13.933 108.789 43.807 1.00 55.42 151 ALA E CA 1
ATOM 3880 C C . ALA E 1 151 ? -12.669 109.545 43.437 1.00 57.74 151 ALA E C 1
ATOM 3881 O O . ALA E 1 151 ? -12.711 110.750 43.181 1.00 52.15 151 ALA E O 1
#